Protein 4QPK (pdb70)

Secondary structure (P-SEA, 3-state):
cccccccaaaaaaaaaaaaaaaaaaaaaaaaaaaaaaaacccaaaaaaaaaaaaaaaaaaaaaaacccccccccccaaaaaaaaaaaaaaccbbbbbbcccccccaaaaaaaaaaaaaaaaacccccbbbbbbbccccbbbbbbbbbcccccccaaaaaaaacccccccccccaaaaaaaaaaaaaacbbbbbbbcccbbbbbcc/ccccccaaaaaaaaaaaaaaacaaaaaaaaaaaaaaaacccaaaaaaaaaaaaaaaaaaaaaaaccccccccccccccaaaaaaaaaaaacccccccccccccccccaaaaaaaaaaaaaaaaacccccbbbbbbbccccbbbbbbbbbcccccccaaaaaaaacccccccccccaaaaaaaaaaaaaacbbbbbbbcccbbbbbcc

Sequence (412 aa):
SLPVTLSALDLGALLCSRICHDIISPIGAINNGLELLEEGGADEDAMALIKSSARNASARLQFARIAFGAAGVQIDTGDAQNVATEYFRNEKPEEFTWEGARVLLPKNKVKLLLNMLLIGNGAIPRGGSLAVRLEGSDTDPRFVITVKGRMLRVPPKFLELHSGAAPEEPIDAHHSVQPYYTLLLAEEAGMKISIHATAEDIVFSAEELPVTLSALDLGALLCSRICHDIISSPIGAINNGLELLEEGGADEDAMALIKSSARNASARLQFARIAFGAAGSAGVQIDTGDAQNVATEYFRNEKPEFTWEGARVLLPKNKVKLLLNMLLIGNGAIPRGGSSLAVRLEGSDTDPRFVITVKGRMLRVPPKFLELHSGAAPEEPIDAHSVQPYYTLLLAEEAGMKISIHATAEDIVFSAEE

GO terms:
  GO:0004672 protein kinase activity (F, IDA)
  GO:0042803 protein homodimerization activity (F, IDA)
  GO:0018197 peptidyl-aspartic acid modification (P, IDA)
  GO:0000160 phosphorelay signal transduction system (P, IDA)

Organism: Brucella abortus (strain 2308) (NCBI:txid359391)

CATH classification: 1.10.287.130 (+1 more: 3.30.565.10)

Foldseek 3Di:
DFQDDDDPVRLVVLQVVLLCVQLVVLVVQLVVLVVVCVVDPCVVVSVVSNVLSVLSNVLSVQLCCQLPNCPPQKDWVVSVVVSLVSNCVSPAEAEEEEEDTDIAGSLVSSLLSLVVVQQSVQAVPYFHWYWYWDDDRLDIKIKIKGFYPGGDRDPLLVCRLVNHDDPDDQHSVSSSSVSSVVSCVVSVKHWDWDDDPGIIMIMID/DQDDDDPVVLVVLLVVLLVVQLPVLVVQLVVLVVVCVVDDCVVVSVVSNVVSVLQNVLSVQLCCQLVHQPCDVDQKHWVVSVVVSLVSNCVPAAEDEEEEEDTDIATSLVSSLQSLVQVQQSVQAVVYYHWYWYWDDDRVDIKIKIKGFYPGGHRDPLLVQVLVVHDDPDDQHSVSSSSVVSVVSCVVVVKRWDWDDDPGIIMIMID

Nearest PDB structures (foldseek):
  4qpk-assembly1_A  TM=9.774E-01  e=2.576E-37  Brucella abortus 2308
  4qpj-assembly1_B  TM=9.835E-01  e=8.124E-36  Brucella abortus 2308
  4fmt-assembly1_A  TM=8.872E-01  e=9.924E-18  Caulobacter vibrioides CB15
  5c93-assembly1_A  TM=5.026E-01  e=4.370E-07  Lactiplantibacillus plantarum 16
  1jm6-assembly1_A  TM=4.726E-01  e=8.768E-04  Rattus norvegicus

InterPro domains:
  IPR018762 Histidine phosphotransferase ChpT, C-terminal [PF10090] (81-202)
  IPR036890 Histidine kinase/HSP90-like ATPase superfamily [G3DSA:3.30.565.10] (77-209)

Solvent-accessible surface area: 18676 Å² total; per-residue (Å²): 140,30,41,38,121,33,62,28,26,56,0,0,7,19,0,0,10,36,2,0,116,39,1,35,62,6,1,28,23,0,52,94,0,9,90,87,38,107,114,34,89,46,72,154,104,2,28,58,65,0,114,66,5,2,114,33,0,24,4,60,4,65,6,5,82,16,0,8,0,48,64,103,119,96,12,28,2,14,70,0,67,104,21,0,40,46,30,4,153,42,52,156,7,126,36,83,38,113,38,83,176,41,96,2,59,73,20,30,0,7,0,0,0,0,3,0,25,8,0,27,40,0,4,79,166,2,34,38,1,33,2,94,20,56,54,58,86,101,91,7,74,1,8,0,17,0,109,27,89,80,46,104,19,22,79,68,2,86,48,2,66,84,42,48,63,18,172,124,114,16,74,31,143,8,0,6,12,3,0,0,13,33,0,4,87,103,19,67,15,153,5,51,44,121,60,61,109,77,30,4,35,2,29,1,110,158,46,48,117,23,64,26,23,59,0,0,6,21,0,0,13,40,5,2,93,40,1,64,85,10,4,27,20,1,46,74,0,24,86,90,33,142,125,39,89,49,75,154,105,1,31,60,61,0,104,66,9,0,107,33,0,26,3,37,0,57,4,6,86,4,0,6,1,34,14,37,35,114,33,111,80,2,25,1,13,58,0,66,101,20,0,64,48,16,7,160,44,45,146,6,66,38,85,32,115,34,84,180,40,96,3,57,67,28,33,0,7,0,0,0,0,2,0,19,6,0,28,40,0,1,56,158,6,39,42,0,34,1,93,25,51,55,55,88,98,105,9,90,1,10,0,16,0,88,28,227,70,45,55,23,24,108,35,2,88,48,4,60,84,28,43,66,31,176,124,114,22,62,23,119,21,0,6,13,9,1,0,28,38,0,6,122,99,21,70,18,152,8,51,42,115,59,62,110,143,24,3,32,1,26,0,118

Structure (mmCIF, N/CA/C/O backbone):
data_4QPK
#
_entry.id   4QPK
#
_cell.length_a   70.840
_cell.length_b   70.840
_cell.length_c   87.010
_cell.angle_alpha   90.00
_cell.angle_beta   90.00
_cell.angle_gamma   90.00
#
_symmetry.space_group_name_H-M   'P 43'
#
loop_
_entity.id
_entity.type
_entity.pdbx_description
1 polymer PHOSPHOTRANSFERASE
2 non-polymer GLYCEROL
3 non-polymer 'SODIUM ION'
4 non-polymer 'PHOSPHATE ION'
5 water water
#
loop_
_atom_site.group_PDB
_atom_site.id
_atom_site.type_symbol
_atom_site.label_atom_id
_atom_site.label_alt_id
_atom_site.label_comp_id
_atom_site.label_asym_id
_atom_site.label_entity_id
_atom_site.label_seq_id
_atom_site.pdbx_PDB_ins_code
_atom_site.Cartn_x
_atom_site.Cartn_y
_atom_site.Cartn_z
_atom_site.occupancy
_atom_site.B_iso_or_equiv
_atom_site.auth_seq_id
_atom_site.auth_comp_id
_atom_site.auth_asym_id
_atom_site.auth_atom_id
_atom_site.pdbx_PDB_model_num
ATOM 1 N N . SER A 1 36 ? 69.003 -42.562 -13.114 1.00 44.25 2 SER A N 1
ATOM 2 C CA . SER A 1 36 ? 70.072 -42.121 -12.224 1.00 40.93 2 SER A CA 1
ATOM 3 C C . SER A 1 36 ? 70.846 -40.953 -12.826 1.00 44.49 2 SER A C 1
ATOM 4 O O . SER A 1 36 ? 70.944 -40.822 -14.047 1.00 40.57 2 SER A O 1
ATOM 7 N N . LEU A 1 37 ? 71.395 -40.101 -11.968 1.00 35.61 3 LEU A N 1
ATOM 8 C CA . LEU A 1 37 ? 72.235 -39.010 -12.443 1.00 30.62 3 LEU A CA 1
ATOM 9 C C . LEU A 1 37 ? 73.461 -39.545 -13.191 1.00 24.54 3 LEU A C 1
ATOM 10 O O . LEU A 1 37 ? 74.157 -40.434 -12.703 1.00 26.41 3 LEU A O 1
ATOM 15 N N . PRO A 1 38 ? 73.722 -38.990 -14.380 1.00 25.03 4 PRO A N 1
ATOM 16 C CA . PRO A 1 38 ? 74.787 -39.459 -15.277 1.00 26.30 4 PRO A CA 1
ATOM 17 C C . PRO A 1 38 ? 76.187 -38.960 -14.893 1.00 26.48 4 PRO A C 1
ATOM 18 O O . PRO A 1 38 ? 77.163 -39.381 -15.513 1.00 24.74 4 PRO A O 1
ATOM 22 N N . VAL A 1 39 ? 76.266 -38.021 -13.947 1.00 23.70 5 VAL A N 1
ATOM 23 C CA . VAL A 1 39 ? 77.529 -37.514 -13.427 1.00 25.64 5 VAL A CA 1
ATOM 24 C C . VAL A 1 39 ? 77.437 -37.511 -11.907 1.00 22.55 5 VAL A C 1
ATOM 25 O O . VAL A 1 39 ? 76.340 -37.539 -11.363 1.00 22.58 5 VAL A O 1
ATOM 29 N N . THR A 1 40 ? 78.570 -37.533 -11.219 1.00 23.56 6 THR A N 1
ATOM 30 C CA . THR A 1 40 ? 78.510 -37.392 -9.769 1.00 24.85 6 THR A CA 1
ATOM 31 C C . THR A 1 40 ? 79.573 -36.403 -9.298 1.00 23.12 6 THR A C 1
ATOM 32 O O . THR A 1 40 ? 80.662 -36.293 -9.869 1.00 27.69 6 THR A O 1
ATOM 36 N N . LEU A 1 41 ? 79.201 -35.627 -8.293 1.00 24.81 7 LEU A N 1
ATOM 37 C CA . LEU A 1 41 ? 80.107 -34.669 -7.688 1.00 21.46 7 LEU A CA 1
ATOM 38 C C . LEU A 1 41 ? 80.540 -35.167 -6.311 1.00 19.97 7 LEU A C 1
ATOM 39 O O . LEU A 1 41 ? 79.733 -35.707 -5.560 1.00 20.20 7 LEU A O 1
ATOM 44 N N . SER A 1 42 ? 81.806 -34.964 -5.964 1.00 20.39 8 SER A N 1
ATOM 45 C CA . SER A 1 42 ? 82.269 -35.206 -4.603 1.00 21.08 8 SER A CA 1
ATOM 46 C C . SER A 1 42 ? 81.568 -34.251 -3.643 1.00 21.61 8 SER A C 1
ATOM 47 O O . SER A 1 42 ? 80.987 -33.253 -4.082 1.00 20.45 8 SER A O 1
ATOM 50 N N . ALA A 1 43 ? 81.618 -34.552 -2.346 1.00 19.61 9 ALA A N 1
ATOM 51 C CA . ALA A 1 43 ? 81.055 -33.647 -1.338 1.00 21.26 9 ALA A CA 1
ATOM 52 C C . ALA A 1 43 ? 81.715 -32.261 -1.449 1.00 18.81 9 ALA A C 1
ATOM 53 O O . ALA A 1 43 ? 81.033 -31.226 -1.420 1.00 17.36 9 ALA A O 1
ATOM 55 N N . LEU A 1 44 ? 83.039 -32.244 -1.570 1.00 18.67 10 LEU A N 1
ATOM 56 C CA . LEU A 1 44 ? 83.768 -30.985 -1.722 1.00 19.54 10 LEU A CA 1
ATOM 57 C C . LEU A 1 44 ? 83.338 -30.205 -2.964 1.00 19.43 10 LEU A C 1
ATOM 58 O O . LEU A 1 44 ? 83.144 -28.991 -2.904 1.00 19.08 10 LEU A O 1
ATOM 63 N N . ASP A 1 45 ? 83.178 -30.877 -4.099 1.00 18.78 11 ASP A N 1
ATOM 64 C CA . ASP A 1 45 ? 82.807 -30.137 -5.301 1.00 19.24 11 ASP A CA 1
ATOM 65 C C . ASP A 1 45 ? 81.350 -29.663 -5.266 1.00 18.88 11 ASP A C 1
ATOM 66 O O . ASP A 1 45 ? 81.063 -28.558 -5.731 1.00 19.47 11 ASP A O 1
ATOM 71 N N . LEU A 1 46 ? 80.441 -30.473 -4.720 1.00 15.73 12 LEU A N 1
ATOM 72 C CA . LEU A 1 46 ? 79.036 -30.061 -4.635 1.00 17.06 12 LEU A CA 1
ATOM 73 C C . LEU A 1 46 ? 78.936 -28.867 -3.698 1.00 18.08 12 LEU A C 1
ATOM 74 O O . LEU A 1 46 ? 78.254 -27.893 -4.003 1.00 18.55 12 LEU A O 1
ATOM 79 N N . GLY A 1 47 ? 79.616 -28.961 -2.557 1.00 17.77 13 GLY A N 1
ATOM 80 C CA . GLY A 1 47 ? 79.594 -27.881 -1.574 1.00 21.12 13 GLY A CA 1
ATOM 81 C C . GLY A 1 47 ? 80.107 -26.591 -2.190 1.00 19.70 13 GLY A C 1
ATOM 82 O O . GLY A 1 47 ? 79.474 -25.542 -2.075 1.00 17.12 13 GLY A O 1
ATOM 83 N N . ALA A 1 48 ? 81.231 -26.678 -2.891 1.00 18.42 14 ALA A N 1
ATOM 84 C CA . ALA A 1 48 ? 81.824 -25.509 -3.532 1.00 18.77 14 ALA A CA 1
ATOM 85 C C . ALA A 1 48 ? 80.901 -24.886 -4.583 1.00 16.36 14 ALA A C 1
ATOM 86 O O . ALA A 1 48 ? 80.737 -23.663 -4.639 1.00 16.88 14 ALA A O 1
ATOM 88 N N . LEU A 1 49 ? 80.292 -25.713 -5.434 1.00 16.80 15 LEU A N 1
ATOM 89 C CA . LEU A 1 49 ? 79.431 -25.161 -6.483 1.00 15.44 15 LEU A CA 1
ATOM 90 C C . LEU A 1 49 ? 78.135 -24.563 -5.924 1.00 14.39 15 LEU A C 1
ATOM 91 O O . LEU A 1 49 ? 77.680 -23.528 -6.415 1.00 19.18 15 LEU A O 1
ATOM 96 N N . LEU A 1 50 ? 77.559 -25.180 -4.898 1.00 15.68 16 LEU A N 1
ATOM 97 C CA . LEU A 1 50 ? 76.359 -24.610 -4.274 1.00 13.81 16 LEU A CA 1
ATOM 98 C C . LEU A 1 50 ? 76.680 -23.263 -3.634 1.00 16.74 16 LEU A C 1
ATOM 99 O O . LEU A 1 50 ? 75.916 -22.298 -3.767 1.00 16.75 16 LEU A O 1
ATOM 104 N N . CYS A 1 51 ? 77.814 -23.194 -2.940 1.00 15.95 17 CYS A N 1
ATOM 105 C CA . CYS A 1 51 ? 78.234 -21.916 -2.367 1.00 17.23 17 CYS A CA 1
ATOM 106 C C . CYS A 1 51 ? 78.472 -20.866 -3.459 1.00 17.27 17 CYS A C 1
ATOM 107 O O . CYS A 1 51 ? 78.048 -19.717 -3.316 1.00 17.66 17 CYS A O 1
ATOM 110 N N . SER A 1 52 ? 79.119 -21.247 -4.560 1.00 15.55 18 SER A N 1
ATOM 111 C CA . SER A 1 52 ? 79.306 -20.298 -5.658 1.00 15.63 18 SER A CA 1
ATOM 112 C C . SER A 1 52 ? 77.971 -19.786 -6.203 1.00 16.83 18 SER A C 1
ATOM 113 O O . SER A 1 52 ? 77.848 -18.605 -6.518 1.00 17.63 18 SER A O 1
ATOM 116 N N . ARG A 1 53 ? 76.976 -20.665 -6.302 1.00 17.25 19 ARG A N 1
ATOM 117 C CA . ARG A 1 53 ? 75.675 -20.264 -6.828 1.00 17.96 19 ARG A CA 1
ATOM 118 C C . ARG A 1 53 ? 74.975 -19.267 -5.908 1.00 16.07 19 ARG A C 1
ATOM 119 O O . ARG A 1 53 ? 74.503 -18.222 -6.361 1.00 18.00 19 ARG A O 1
ATOM 127 N N . ILE A 1 54 ? 74.913 -19.556 -4.620 1.00 16.65 20 ILE A N 1
ATOM 128 C CA . ILE A 1 54 ? 74.244 -18.581 -3.758 1.00 16.97 20 ILE A CA 1
ATOM 129 C C . ILE A 1 54 ? 75.055 -17.286 -3.667 1.00 16.80 20 ILE A C 1
ATOM 130 O O . ILE A 1 54 ? 74.459 -16.205 -3.599 1.00 17.55 20 ILE A O 1
ATOM 135 N N . CYS A 1 55 ? 76.385 -17.367 -3.658 1.00 15.96 21 CYS A N 1
ATOM 136 C CA . CYS A 1 55 ? 77.177 -16.132 -3.643 1.00 17.65 21 CYS A CA 1
ATOM 137 C C . CYS A 1 55 ? 76.863 -15.304 -4.880 1.00 18.43 21 CYS A C 1
ATOM 138 O O . CYS A 1 55 ? 76.647 -14.096 -4.780 1.00 20.53 21 CYS A O 1
ATOM 141 N N . HIS A 1 56 ? 76.814 -15.944 -6.041 1.00 17.25 22 HIS A N 1
ATOM 142 C CA . HIS A 1 56 ? 76.526 -15.223 -7.276 1.00 18.16 22 HIS A CA 1
ATOM 143 C C . HIS A 1 56 ? 75.147 -14.567 -7.233 1.00 20.88 22 HIS A C 1
ATOM 144 O O . HIS A 1 56 ? 74.983 -13.405 -7.607 1.00 20.54 22 HIS A O 1
ATOM 151 N N . ASP A 1 57 ? 74.159 -15.290 -6.721 1.00 17.58 23 ASP A N 1
ATOM 152 C CA . ASP A 1 57 ? 72.797 -14.779 -6.771 1.00 17.14 23 ASP A CA 1
ATOM 153 C C . ASP A 1 57 ? 72.544 -13.634 -5.783 1.00 20.46 23 ASP A C 1
ATOM 154 O O . ASP A 1 57 ? 71.699 -12.771 -6.041 1.00 19.41 23 ASP A O 1
ATOM 159 N N . ILE A 1 58 ? 73.355 -13.538 -4.731 1.00 19.32 24 ILE A N 1
ATOM 160 C CA . ILE A 1 58 ? 73.147 -12.461 -3.758 1.00 20.00 24 ILE A CA 1
ATOM 161 C C . ILE A 1 58 ? 74.156 -11.320 -3.988 1.00 18.49 24 ILE A C 1
ATOM 162 O O . ILE A 1 58 ? 73.827 -10.153 -3.738 1.00 20.61 24 ILE A O 1
ATOM 167 N N . ILE A 1 59 ? 75.320 -11.640 -4.568 1.00 19.09 25 ILE A N 1
ATOM 168 C CA . ILE A 1 59 ? 76.352 -10.661 -4.987 1.00 20.94 25 ILE A CA 1
ATOM 169 C C . ILE A 1 59 ? 75.775 -9.659 -5.979 1.00 23.02 25 ILE A C 1
ATOM 170 O O . ILE A 1 59 ? 76.077 -8.466 -5.930 1.00 21.08 25 ILE A O 1
ATOM 175 N N . SER A 1 60 ? 74.936 -10.157 -6.881 1.00 21.02 26 SER A N 1
ATOM 176 C CA . SER A 1 60 ? 74.415 -9.316 -7.950 1.00 19.58 26 SER A CA 1
ATOM 177 C C . SER A 1 60 ? 73.596 -8.118 -7.416 1.00 19.30 26 SER A C 1
ATOM 178 O O . SER A 1 60 ? 73.927 -6.968 -7.740 1.00 18.72 26 SER A O 1
ATOM 181 N N . PRO A 1 61 ? 72.569 -8.355 -6.572 1.00 18.52 27 PRO A N 1
ATOM 182 C CA . PRO A 1 61 ? 71.887 -7.154 -6.054 1.00 16.91 27 PRO A CA 1
ATOM 183 C C . PRO A 1 61 ? 72.744 -6.339 -5.081 1.00 16.61 27 PRO A C 1
ATOM 184 O O . PRO A 1 61 ? 72.530 -5.134 -4.995 1.00 16.59 27 PRO A O 1
ATOM 188 N N . ILE A 1 62 ? 73.674 -6.953 -4.344 1.00 15.39 28 ILE A N 1
ATOM 189 C CA . ILE A 1 62 ? 74.534 -6.154 -3.460 1.00 14.95 28 ILE A CA 1
ATOM 190 C C . ILE A 1 62 ? 75.447 -5.262 -4.313 1.00 17.51 28 ILE A C 1
ATOM 191 O O . ILE A 1 62 ? 75.669 -4.082 -4.005 1.00 17.80 28 ILE A O 1
ATOM 196 N N . GLY A 1 63 ? 75.933 -5.819 -5.419 1.00 15.86 29 GLY A N 1
ATOM 197 C CA . GLY A 1 63 ? 76.723 -5.059 -6.378 1.00 14.11 29 GLY A CA 1
ATOM 198 C C . GLY A 1 63 ? 75.917 -3.909 -6.961 1.00 16.88 29 GLY A C 1
ATOM 199 O O . GLY A 1 63 ? 76.448 -2.824 -7.185 1.00 19.06 29 GLY A O 1
ATOM 200 N N . ALA A 1 64 ? 74.630 -4.151 -7.199 1.00 14.58 30 ALA A N 1
ATOM 201 C CA . ALA A 1 64 ? 73.757 -3.117 -7.728 1.00 13.58 30 ALA A CA 1
ATOM 202 C C . ALA A 1 64 ? 73.568 -1.986 -6.725 1.00 16.52 30 ALA A C 1
ATOM 203 O O . ALA A 1 64 ? 73.532 -0.814 -7.096 1.00 16.66 30 ALA A O 1
ATOM 205 N N . ILE A 1 65 ? 73.480 -2.328 -5.439 1.00 15.63 31 ILE A N 1
ATOM 206 C CA . ILE A 1 65 ? 73.402 -1.290 -4.423 1.00 15.00 31 ILE A CA 1
ATOM 207 C C . ILE A 1 65 ? 74.652 -0.427 -4.473 1.00 15.93 31 ILE A C 1
ATOM 208 O O . ILE A 1 65 ? 74.565 0.806 -4.414 1.00 17.48 31 ILE A O 1
ATOM 213 N N . ASN A 1 66 ? 75.816 -1.059 -4.594 1.00 16.36 32 ASN A N 1
ATOM 214 C CA . ASN A 1 66 ? 77.062 -0.303 -4.670 1.00 17.31 32 ASN A CA 1
ATOM 215 C C . ASN A 1 66 ? 77.123 0.612 -5.899 1.00 19.69 32 ASN A C 1
ATOM 216 O O . ASN A 1 66 ? 77.614 1.739 -5.800 1.00 19.20 32 ASN A O 1
ATOM 221 N N . ASN A 1 67 ? 76.628 0.144 -7.046 1.00 16.33 33 ASN A N 1
ATOM 222 C CA . ASN A 1 67 ? 76.540 1.033 -8.209 1.00 16.23 33 ASN A CA 1
ATOM 223 C C . ASN A 1 67 ? 75.622 2.229 -7.953 1.00 15.43 33 ASN A C 1
ATOM 224 O O . ASN A 1 67 ? 75.965 3.365 -8.288 1.00 20.81 33 ASN A O 1
ATOM 229 N N . GLY A 1 68 ? 74.455 1.975 -7.359 1.00 16.16 34 GLY A N 1
ATOM 230 C CA . GLY A 1 68 ? 73.517 3.034 -7.029 1.00 17.24 34 GLY A CA 1
ATOM 231 C C . GLY A 1 68 ? 74.134 4.047 -6.061 1.00 24.01 34 GLY A C 1
ATOM 232 O O . GLY A 1 68 ? 73.932 5.256 -6.197 1.00 20.68 34 GLY A O 1
ATOM 233 N N . LEU A 1 69 ? 74.885 3.558 -5.079 1.00 18.77 35 LEU A N 1
ATOM 234 C CA . LEU A 1 69 ? 75.540 4.454 -4.120 1.00 18.55 35 LEU A CA 1
ATOM 235 C C . LEU A 1 69 ? 76.565 5.365 -4.794 1.00 26.08 35 LEU A C 1
ATOM 236 O O . LEU A 1 69 ? 76.688 6.539 -4.443 1.00 30.95 35 LEU A O 1
ATOM 241 N N . GLU A 1 70 ? 77.303 4.828 -5.755 1.00 21.15 36 GLU A N 1
ATOM 242 C CA . GLU A 1 70 ? 78.277 5.636 -6.474 1.00 26.28 36 GLU A CA 1
ATOM 243 C C . GLU A 1 70 ? 77.557 6.699 -7.296 1.00 30.13 36 GLU A C 1
ATOM 244 O O . GLU A 1 70 ? 77.975 7.856 -7.330 1.00 30.74 36 GLU A O 1
ATOM 250 N N . LEU A 1 71 ? 76.460 6.307 -7.937 1.00 23.85 37 LEU A N 1
ATOM 251 C CA . LEU A 1 71 ? 75.662 7.233 -8.749 1.00 20.98 37 LEU A CA 1
ATOM 252 C C . LEU A 1 71 ? 74.978 8.312 -7.903 1.00 31.51 37 LEU A C 1
ATOM 253 O O . LEU A 1 71 ? 74.845 9.463 -8.322 1.00 28.65 37 LEU A O 1
ATOM 258 N N . LEU A 1 72 ? 74.515 7.925 -6.722 1.00 27.20 38 LEU A N 1
ATOM 259 C CA . LEU A 1 72 ? 73.843 8.868 -5.837 1.00 30.17 38 LEU A CA 1
ATOM 260 C C . LEU A 1 72 ? 74.824 9.950 -5.379 1.00 36.93 38 LEU A C 1
ATOM 261 O O . LEU A 1 72 ? 74.467 11.131 -5.274 1.00 40.91 38 LEU A O 1
ATOM 266 N N . GLU A 1 73 ? 76.063 9.541 -5.123 1.00 33.43 39 GLU A N 1
ATOM 267 C CA . GLU A 1 73 ? 77.098 10.461 -4.674 1.00 35.83 39 GLU A CA 1
ATOM 268 C C . GLU A 1 73 ? 77.444 11.466 -5.763 1.00 48.10 39 GLU A C 1
ATOM 269 O O . GLU A 1 73 ? 77.898 12.576 -5.474 1.00 43.89 39 GLU A O 1
ATOM 275 N N . GLU A 1 74 ? 77.243 11.069 -7.015 1.00 40.14 40 GLU A N 1
ATOM 276 C CA . GLU A 1 74 ? 77.529 11.952 -8.136 1.00 32.71 40 GLU A CA 1
ATOM 277 C C . GLU A 1 74 ? 76.409 12.947 -8.414 1.00 44.14 40 GLU A C 1
ATOM 278 O O . GLU A 1 74 ? 76.657 14.027 -8.943 1.00 44.21 40 GLU A O 1
ATOM 284 N N . GLY A 1 75 ? 75.181 12.607 -8.033 1.00 42.34 41 GLY A N 1
ATOM 285 C CA . GLY A 1 75 ? 74.067 13.494 -8.312 1.00 39.75 41 GLY A CA 1
ATOM 286 C C . GLY A 1 75 ? 73.710 13.399 -9.788 1.00 42.75 41 GLY A C 1
ATOM 287 O O . GLY A 1 75 ? 74.393 12.735 -10.571 1.00 41.24 41 GLY A O 1
ATOM 288 N N . GLY A 1 76 ? 72.638 14.067 -10.184 1.00 48.64 42 GLY A N 1
ATOM 289 C CA . GLY A 1 76 ? 72.252 14.070 -11.583 1.00 41.13 42 GLY A CA 1
ATOM 290 C C . GLY A 1 76 ? 71.174 13.055 -11.897 1.00 33.35 42 GLY A C 1
ATOM 291 O O . GLY A 1 76 ? 70.467 13.195 -12.894 1.00 35.08 42 GLY A O 1
ATOM 292 N N . ALA A 1 77 ? 71.053 12.020 -11.067 1.00 30.05 43 ALA A N 1
ATOM 293 C CA . ALA A 1 77 ? 69.940 11.085 -11.196 1.00 27.46 43 ALA A CA 1
ATOM 294 C C . ALA A 1 77 ? 69.621 10.457 -9.847 1.00 32.06 43 ALA A C 1
ATOM 295 O O . ALA A 1 77 ? 69.597 9.235 -9.710 1.00 24.49 43 ALA A O 1
ATOM 297 N N . ASP A 1 78 ? 69.373 11.295 -8.851 1.00 30.10 44 ASP A N 1
ATOM 298 C CA . ASP A 1 78 ? 69.195 10.804 -7.489 1.00 29.86 44 ASP A CA 1
ATOM 299 C C . ASP A 1 78 ? 68.018 9.854 -7.343 1.00 26.90 44 ASP A C 1
ATOM 300 O O . ASP A 1 78 ? 68.111 8.850 -6.627 1.00 27.42 44 ASP A O 1
ATOM 305 N N . GLU A 1 79 ? 66.917 10.165 -8.019 1.00 22.14 45 GLU A N 1
ATOM 306 C CA . GLU A 1 79 ? 65.721 9.343 -7.932 1.00 28.49 45 GLU A CA 1
ATOM 307 C C . GLU A 1 79 ? 65.969 7.943 -8.501 1.00 27.14 45 GLU A C 1
ATOM 308 O O . GLU A 1 79 ? 65.533 6.943 -7.925 1.00 21.63 45 GLU A O 1
ATOM 314 N N . ASP A 1 80 ? 66.656 7.888 -9.642 1.00 23.40 46 ASP A N 1
ATOM 315 C CA . ASP A 1 80 ? 66.995 6.614 -10.284 1.00 19.53 46 ASP A CA 1
ATOM 316 C C . ASP A 1 80 ? 67.933 5.789 -9.419 1.00 16.46 46 ASP A C 1
ATOM 317 O O . ASP A 1 80 ? 67.747 4.573 -9.272 1.00 17.69 46 ASP A O 1
ATOM 322 N N . ALA A 1 81 ? 68.940 6.449 -8.849 1.00 18.11 47 ALA A N 1
ATOM 323 C CA . ALA A 1 81 ? 69.921 5.779 -8.009 1.00 19.68 47 ALA A CA 1
ATOM 324 C C . ALA A 1 81 ? 69.247 5.204 -6.760 1.00 20.26 47 ALA A C 1
ATOM 325 O O . ALA A 1 81 ? 69.496 4.055 -6.382 1.00 18.80 47 ALA A O 1
ATOM 327 N N . MET A 1 82 ? 68.379 5.991 -6.127 1.00 20.67 48 MET A N 1
ATOM 328 C CA . MET A 1 82 ? 67.655 5.496 -4.945 1.00 21.42 48 MET A CA 1
ATOM 329 C C . MET A 1 82 ? 66.693 4.360 -5.270 1.00 17.16 48 MET A C 1
ATOM 330 O O . MET A 1 82 ? 66.565 3.417 -4.495 1.00 19.15 48 MET A O 1
ATOM 335 N N . ALA A 1 83 ? 66.009 4.434 -6.408 1.00 20.52 49 ALA A N 1
ATOM 336 C CA . ALA A 1 83 ? 65.106 3.346 -6.793 1.00 19.99 49 ALA A CA 1
ATOM 337 C C . ALA A 1 83 ? 65.893 2.044 -7.016 1.00 15.51 49 ALA A C 1
ATOM 338 O O . ALA A 1 83 ? 65.432 0.953 -6.678 1.00 17.61 49 ALA A O 1
ATOM 340 N N . LEU A 1 84 ? 67.075 2.165 -7.617 1.00 17.11 50 LEU A N 1
ATOM 341 C CA . LEU A 1 84 ? 67.950 1.018 -7.807 1.00 17.35 50 LEU A CA 1
ATOM 342 C C . LEU A 1 84 ? 68.345 0.420 -6.462 1.00 18.10 50 LEU A C 1
ATOM 343 O O . LEU A 1 84 ? 68.294 -0.790 -6.275 1.00 16.15 50 LEU A O 1
ATOM 348 N N . ILE A 1 85 ? 68.713 1.275 -5.517 1.00 16.27 51 ILE A N 1
ATOM 349 C CA . ILE A 1 85 ? 69.137 0.788 -4.204 1.00 15.18 51 ILE A CA 1
ATOM 350 C C . ILE A 1 85 ? 67.994 0.048 -3.506 1.00 19.53 51 ILE A C 1
ATOM 351 O O . ILE A 1 85 ? 68.186 -1.047 -2.961 1.00 17.57 51 ILE A O 1
ATOM 356 N N . LYS A 1 86 ? 66.797 0.629 -3.569 1.00 16.53 52 LYS A N 1
ATOM 357 C CA . LYS A 1 86 ? 65.637 0.030 -2.907 1.00 15.62 52 LYS A CA 1
ATOM 358 C C . LYS A 1 86 ? 65.241 -1.304 -3.530 1.00 19.35 52 LYS A C 1
ATOM 359 O O . LYS A 1 86 ? 65.005 -2.290 -2.821 1.00 18.17 52 LYS A O 1
ATOM 365 N N . SER A 1 87 ? 65.183 -1.349 -4.860 1.00 15.77 53 SER A N 1
ATOM 366 C CA . SER A 1 87 ? 64.750 -2.575 -5.499 1.00 16.04 53 SER A CA 1
ATOM 367 C C . SER A 1 87 ? 65.791 -3.673 -5.301 1.00 15.91 53 SER A C 1
ATOM 368 O O . SER A 1 87 ? 65.451 -4.845 -5.141 1.00 17.16 53 SER A O 1
ATOM 371 N N . SER A 1 88 ? 67.061 -3.282 -5.274 1.00 16.85 54 SER A N 1
ATOM 372 C CA . SER A 1 88 ? 68.130 -4.245 -5.104 1.00 15.30 54 SER A CA 1
ATOM 373 C C . SER A 1 88 ? 68.169 -4.765 -3.664 1.00 16.53 54 SER A C 1
ATOM 374 O O . SER A 1 88 ? 68.450 -5.939 -3.453 1.00 16.73 54 SER A O 1
ATOM 377 N N . ALA A 1 89 ? 67.883 -3.901 -2.690 1.00 15.38 55 ALA A N 1
ATOM 378 C CA . ALA A 1 89 ? 67.836 -4.375 -1.304 1.00 17.42 55 ALA A CA 1
ATOM 379 C C . ALA A 1 89 ? 66.735 -5.422 -1.129 1.00 18.53 55 ALA A C 1
ATOM 380 O O . ALA A 1 89 ? 66.925 -6.434 -0.448 1.00 17.43 55 ALA A O 1
ATOM 382 N N . ARG A 1 90 ? 65.592 -5.197 -1.764 1.00 18.13 56 ARG A N 1
ATOM 383 C CA . ARG A 1 90 ? 64.517 -6.169 -1.678 1.00 20.26 56 ARG A CA 1
ATOM 384 C C . ARG A 1 90 ? 64.908 -7.476 -2.361 1.00 17.15 56 ARG A C 1
ATOM 385 O O . ARG A 1 90 ? 64.609 -8.550 -1.836 1.00 18.94 56 ARG A O 1
ATOM 393 N N . ASN A 1 91 ? 65.575 -7.391 -3.517 1.00 16.88 57 ASN A N 1
ATOM 394 C CA . ASN A 1 91 ? 66.063 -8.591 -4.209 1.00 16.35 57 ASN A CA 1
ATOM 395 C C . ASN A 1 91 ? 67.018 -9.385 -3.332 1.00 17.61 57 ASN A C 1
ATOM 396 O O . ASN A 1 91 ? 66.916 -10.603 -3.247 1.00 17.24 57 ASN A O 1
ATOM 401 N N . ALA A 1 92 ? 67.983 -8.687 -2.728 1.00 16.18 58 ALA A N 1
ATOM 402 C CA . ALA A 1 92 ? 68.974 -9.343 -1.879 1.00 16.73 58 ALA A CA 1
ATOM 403 C C . ALA A 1 92 ? 68.318 -10.063 -0.713 1.00 14.54 58 ALA A C 1
ATOM 404 O O . ALA A 1 92 ? 68.649 -11.213 -0.422 1.00 16.50 58 ALA A O 1
ATOM 406 N N . SER A 1 93 ? 67.393 -9.390 -0.048 1.00 15.61 59 SER A N 1
ATOM 407 C CA . SER A 1 93 ? 66.716 -9.995 1.107 1.00 15.64 59 SER A CA 1
ATOM 408 C C . SER A 1 93 ? 65.894 -11.219 0.700 1.00 17.23 59 SER A C 1
ATOM 409 O O . SER A 1 93 ? 65.934 -12.260 1.357 1.00 16.73 59 SER A O 1
ATOM 412 N N . ALA A 1 94 ? 65.152 -11.083 -0.397 1.00 17.77 60 ALA A N 1
ATOM 413 C CA . ALA A 1 94 ? 64.299 -12.163 -0.884 1.00 18.82 60 ALA A CA 1
ATOM 414 C C . ALA A 1 94 ? 65.121 -13.396 -1.271 1.00 16.75 60 ALA A C 1
ATOM 415 O O . ALA A 1 94 ? 64.748 -14.529 -0.963 1.00 16.52 60 ALA A O 1
ATOM 417 N N . ARG A 1 95 ? 66.252 -13.170 -1.926 1.00 16.65 61 ARG A N 1
ATOM 418 C CA . ARG A 1 95 ? 67.108 -14.258 -2.365 1.00 15.11 61 ARG A CA 1
ATOM 419 C C . ARG A 1 95 ? 67.783 -14.930 -1.172 1.00 18.23 61 ARG A C 1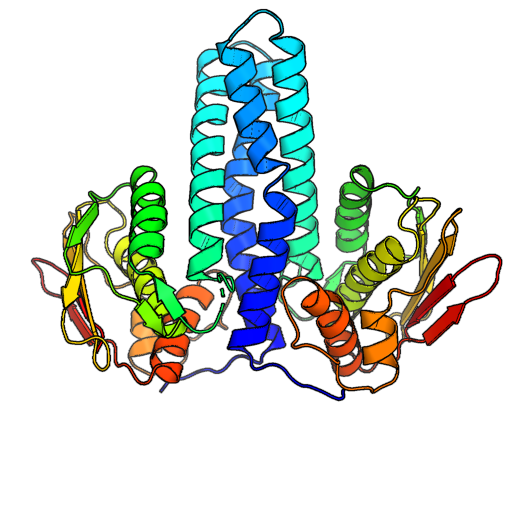
ATOM 420 O O . ARG A 1 95 ? 67.933 -16.149 -1.147 1.00 16.99 61 ARG A O 1
ATOM 428 N N . LEU A 1 96 ? 68.169 -14.130 -0.181 1.00 16.21 62 LEU A N 1
ATOM 429 C CA . LEU A 1 96 ? 68.774 -14.660 1.034 1.00 15.76 62 LEU A CA 1
ATOM 430 C C . LEU A 1 96 ? 67.800 -15.584 1.774 1.00 17.14 62 LEU A C 1
ATOM 431 O O . LEU A 1 96 ? 68.146 -16.712 2.129 1.00 16.12 62 LEU A O 1
ATOM 436 N N . GLN A 1 97 ? 66.568 -15.126 1.957 1.00 17.81 63 GLN A N 1
ATOM 437 C CA . GLN A 1 97 ? 65.604 -15.918 2.709 1.00 17.74 63 GLN A CA 1
ATOM 438 C C . GLN A 1 97 ? 65.233 -17.180 1.949 1.00 15.20 63 GLN A C 1
ATOM 439 O O . GLN A 1 97 ? 65.044 -18.239 2.545 1.00 17.02 63 GLN A O 1
ATOM 445 N N . PHE A 1 98 ? 65.141 -17.085 0.627 1.00 15.21 64 PHE A N 1
ATOM 446 C CA . PHE A 1 98 ? 64.847 -18.269 -0.174 1.00 13.24 64 PHE A CA 1
ATOM 447 C C . PHE A 1 98 ? 66.016 -19.264 -0.094 1.00 16.60 64 PHE A C 1
ATOM 448 O O . PHE A 1 98 ? 65.810 -20.474 0.077 1.00 17.26 64 PHE A O 1
ATOM 456 N N . ALA A 1 99 ? 67.247 -18.758 -0.199 1.00 15.80 65 ALA A N 1
ATOM 457 C CA . ALA A 1 99 ? 68.429 -19.633 -0.154 1.00 16.82 65 ALA A CA 1
ATOM 458 C C . ALA A 1 99 ? 68.560 -20.360 1.181 1.00 18.44 65 ALA A C 1
ATOM 459 O O . ALA A 1 99 ? 69.033 -21.492 1.226 1.00 17.30 65 ALA A O 1
ATOM 461 N N . ARG A 1 100 ? 68.174 -19.698 2.269 1.00 15.95 66 ARG A N 1
ATOM 462 C CA . ARG A 1 100 ? 68.294 -20.296 3.596 1.00 16.65 66 ARG A CA 1
ATOM 463 C C . ARG A 1 100 ? 67.573 -21.637 3.688 1.00 20.42 66 ARG A C 1
ATOM 464 O O . ARG A 1 100 ? 68.041 -22.553 4.375 1.00 20.26 66 ARG A O 1
ATOM 472 N N . ILE A 1 101 ? 66.436 -21.741 3.002 1.00 15.40 67 ILE A N 1
ATOM 473 C CA . ILE A 1 101 ? 65.628 -22.962 3.039 1.00 16.29 67 ILE A CA 1
ATOM 474 C C . ILE A 1 101 ? 65.904 -23.857 1.830 1.00 19.82 67 ILE A C 1
ATOM 475 O O . ILE A 1 101 ? 65.965 -25.074 1.965 1.00 19.51 67 ILE A O 1
ATOM 480 N N . ALA A 1 102 ? 66.062 -23.267 0.650 1.00 15.68 68 ALA A N 1
ATOM 481 C CA . ALA A 1 102 ? 66.226 -24.068 -0.566 1.00 18.34 68 ALA A CA 1
ATOM 482 C C . ALA A 1 102 ? 67.601 -24.725 -0.652 1.00 18.78 68 ALA A C 1
ATOM 483 O O . ALA A 1 102 ? 67.728 -25.831 -1.193 1.00 17.39 68 ALA A O 1
ATOM 485 N N . PHE A 1 103 ? 68.623 -24.027 -0.158 1.00 17.13 69 PHE A N 1
ATOM 486 C CA . PHE A 1 103 ? 69.990 -24.552 -0.196 1.00 17.72 69 PHE A CA 1
ATOM 487 C C . PHE A 1 103 ? 70.579 -24.836 1.178 1.00 22.11 69 PHE A C 1
ATOM 488 O O . PHE A 1 103 ? 71.265 -25.847 1.358 1.00 20.58 69 PHE A O 1
ATOM 496 N N . GLY A 1 104 ? 70.298 -23.965 2.147 1.00 18.54 70 GLY A N 1
ATOM 497 C CA . GLY A 1 104 ? 70.847 -24.140 3.476 1.00 15.32 70 GLY A CA 1
ATOM 498 C C . GLY A 1 104 ? 70.096 -25.194 4.268 1.00 21.84 70 GLY A C 1
ATOM 499 O O . GLY A 1 104 ? 69.181 -25.851 3.754 1.00 22.29 70 GLY A O 1
ATOM 500 N N . ALA A 1 105 ? 70.485 -25.348 5.526 1.00 20.90 71 ALA A N 1
ATOM 501 C CA . ALA A 1 105 ? 69.845 -26.298 6.429 1.00 30.31 71 ALA A CA 1
ATOM 502 C C . ALA A 1 105 ? 68.987 -25.535 7.426 1.00 40.15 71 ALA A C 1
ATOM 503 O O . ALA A 1 105 ? 69.416 -25.261 8.554 1.00 38.05 71 ALA A O 1
ATOM 505 N N . ALA A 1 106 ? 67.788 -25.169 6.990 1.00 43.69 72 ALA A N 1
ATOM 506 C CA . ALA A 1 106 ? 66.891 -24.336 7.781 1.00 41.79 72 ALA A CA 1
ATOM 507 C C . ALA A 1 106 ? 65.454 -24.661 7.415 1.00 41.84 72 ALA A C 1
ATOM 508 O O . ALA A 1 106 ? 64.992 -24.293 6.340 1.00 43.67 72 ALA A O 1
ATOM 510 N N . GLY A 1 110 ? 65.187 -28.773 12.084 1.00 53.36 76 GLY A N 1
ATOM 511 C CA . GLY A 1 110 ? 66.041 -29.931 11.879 1.00 47.34 76 GLY A CA 1
ATOM 512 C C . GLY A 1 110 ? 65.555 -30.880 10.794 1.00 40.08 76 GLY A C 1
ATOM 513 O O . GLY A 1 110 ? 65.714 -30.610 9.603 1.00 40.37 76 GLY A O 1
ATOM 514 N N . VAL A 1 111 ? 64.970 -31.996 11.224 1.00 27.68 77 VAL A N 1
ATOM 515 C CA . VAL A 1 111 ? 64.551 -33.103 10.365 1.00 26.11 77 VAL A CA 1
ATOM 516 C C . VAL A 1 111 ? 63.446 -32.730 9.362 1.00 22.89 77 VAL A C 1
ATOM 517 O O . VAL A 1 111 ? 63.450 -33.199 8.223 1.00 22.13 77 VAL A O 1
ATOM 521 N N . GLN A 1 112 ? 62.477 -31.930 9.812 1.00 21.51 78 GLN A N 1
ATOM 522 C CA . GLN A 1 112 ? 61.343 -31.552 8.978 1.00 18.44 78 GLN A CA 1
ATOM 523 C C . GLN A 1 112 ? 61.376 -30.076 8.577 1.00 20.48 78 GLN A C 1
ATOM 524 O O . GLN A 1 112 ? 62.013 -29.247 9.235 1.00 20.99 78 GLN A O 1
ATOM 530 N N . ILE A 1 113 ? 60.677 -29.757 7.494 1.00 16.38 79 ILE A N 1
ATOM 531 C CA . ILE A 1 113 ? 60.408 -28.363 7.140 1.00 17.43 79 ILE A CA 1
ATOM 532 C C . ILE A 1 113 ? 58.897 -28.181 6.970 1.00 17.79 79 ILE A C 1
ATOM 533 O O . ILE A 1 113 ? 58.211 -29.041 6.406 1.00 17.36 79 ILE A O 1
ATOM 538 N N . ASP A 1 114 ? 58.389 -27.073 7.504 1.00 17.50 80 ASP A N 1
ATOM 539 C CA . ASP A 1 114 ? 56.989 -26.659 7.378 1.00 17.50 80 ASP A CA 1
ATOM 540 C C . ASP A 1 114 ? 56.771 -26.060 5.990 1.00 16.39 80 ASP A C 1
ATOM 541 O O . ASP A 1 114 ? 57.453 -25.108 5.629 1.00 16.43 80 ASP A O 1
ATOM 546 N N . THR A 1 115 ? 55.840 -26.598 5.197 1.00 16.86 81 THR A N 1
ATOM 547 C CA . THR A 1 115 ? 55.649 -26.042 3.848 1.00 15.47 81 THR A CA 1
ATOM 548 C C . THR A 1 115 ? 55.113 -24.611 3.900 1.00 15.41 81 THR A C 1
ATOM 549 O O . THR A 1 115 ? 55.175 -23.887 2.907 1.00 16.25 81 THR A O 1
ATOM 553 N N . GLY A 1 116 ? 54.596 -24.190 5.052 1.00 16.86 82 GLY A N 1
ATOM 554 C CA . GLY A 1 116 ? 54.194 -22.802 5.222 1.00 17.40 82 GLY A CA 1
ATOM 555 C C . GLY A 1 116 ? 55.390 -21.863 5.131 1.00 16.15 82 GLY A C 1
ATOM 556 O O . GLY A 1 116 ? 55.300 -20.780 4.552 1.00 17.89 82 GLY A O 1
ATOM 557 N N . ASP A 1 117 ? 56.514 -22.279 5.701 1.00 16.11 83 ASP A N 1
ATOM 558 C CA . ASP A 1 117 ? 57.744 -21.492 5.605 1.00 16.46 83 ASP A CA 1
ATOM 559 C C . ASP A 1 117 ? 58.222 -21.466 4.154 1.00 18.77 83 ASP A C 1
ATOM 560 O O . ASP A 1 117 ? 58.635 -20.416 3.651 1.00 17.79 83 ASP A O 1
ATOM 565 N N . ALA A 1 118 ? 58.141 -22.605 3.470 1.00 15.70 84 ALA A N 1
ATOM 566 C CA . ALA A 1 118 ? 58.494 -22.651 2.049 1.00 17.75 84 ALA A CA 1
ATOM 567 C C . ALA A 1 118 ? 57.596 -21.721 1.250 1.00 15.43 84 ALA A C 1
ATOM 568 O O . ALA A 1 118 ? 58.068 -20.999 0.377 1.00 15.54 84 ALA A O 1
ATOM 570 N N . GLN A 1 119 ? 56.295 -21.748 1.530 1.00 14.74 85 GLN A N 1
ATOM 571 C CA . GLN A 1 119 ? 55.383 -20.870 0.799 1.00 16.20 85 GLN A CA 1
ATOM 572 C C . GLN A 1 119 ? 55.760 -19.400 1.012 1.00 16.07 85 GLN A C 1
ATOM 573 O O . GLN A 1 119 ? 55.751 -18.603 0.078 1.00 17.86 85 GLN A O 1
ATOM 579 N N . ASN A 1 120 ? 56.089 -19.039 2.247 1.00 16.80 86 ASN A N 1
ATOM 580 C CA . ASN A 1 120 ? 56.424 -17.648 2.536 1.00 16.74 86 ASN A CA 1
ATOM 581 C C . ASN A 1 120 ? 57.647 -17.184 1.753 1.00 14.84 86 ASN A C 1
ATOM 582 O O . ASN A 1 120 ? 57.599 -16.128 1.115 1.00 17.32 86 ASN A O 1
ATOM 587 N N . VAL A 1 121 ? 58.736 -17.955 1.790 1.00 16.33 87 VAL A N 1
ATOM 588 C CA . VAL A 1 121 ? 59.950 -17.478 1.125 1.00 14.81 87 VAL A CA 1
ATOM 589 C C . VAL A 1 121 ? 59.790 -17.565 -0.389 1.00 14.84 87 VAL A C 1
ATOM 590 O O . VAL A 1 121 ? 60.319 -16.723 -1.107 1.00 16.06 87 VAL A O 1
ATOM 594 N N . ALA A 1 122 ? 59.019 -18.540 -0.874 1.00 15.94 88 ALA A N 1
ATOM 595 C CA . ALA A 1 122 ? 58.804 -18.651 -2.322 1.00 14.25 88 ALA A CA 1
ATOM 596 C C . ALA A 1 122 ? 57.979 -17.477 -2.827 1.00 14.80 88 ALA A C 1
ATOM 597 O O . ALA A 1 122 ? 58.288 -16.887 -3.865 1.00 16.31 88 ALA A O 1
ATOM 599 N N . THR A 1 123 ? 56.933 -17.126 -2.083 1.00 15.68 89 THR A N 1
ATOM 600 C CA . THR A 1 123 ? 56.071 -16.022 -2.494 1.00 14.22 89 THR A CA 1
ATOM 601 C C . THR A 1 123 ? 56.853 -14.692 -2.571 1.00 15.16 89 THR A C 1
ATOM 602 O O . THR A 1 123 ? 56.716 -13.925 -3.538 1.00 16.75 89 THR A O 1
ATOM 606 N N . GLU A 1 124 ? 57.696 -14.425 -1.579 1.00 15.68 90 GLU A N 1
ATOM 607 C CA . GLU A 1 124 ? 58.483 -13.190 -1.614 1.00 16.98 90 GLU A CA 1
ATOM 608 C C . GLU A 1 124 ? 59.529 -13.223 -2.731 1.00 15.94 90 GLU A C 1
ATOM 609 O O . GLU A 1 124 ? 59.776 -12.212 -3.385 1.00 16.02 90 GLU A O 1
ATOM 615 N N . TYR A 1 125 ? 60.140 -14.380 -2.945 1.00 15.37 91 TYR A N 1
ATOM 616 C CA . TYR A 1 125 ? 61.087 -14.521 -4.042 1.00 16.92 91 TYR A CA 1
ATOM 617 C C . TYR A 1 125 ? 60.398 -14.181 -5.370 1.00 19.04 91 TYR A C 1
ATOM 618 O O . TYR A 1 125 ? 60.900 -13.378 -6.158 1.00 16.26 91 TYR A O 1
ATOM 627 N N . PHE A 1 126 ? 59.226 -14.759 -5.602 1.00 17.76 92 PHE A N 1
ATOM 628 C CA . PHE A 1 126 ? 58.594 -14.555 -6.894 1.00 18.62 92 PHE A CA 1
ATOM 629 C C . PHE A 1 126 ? 57.934 -13.200 -7.040 1.00 16.24 92 PHE A C 1
ATOM 630 O O . PHE A 1 126 ? 57.680 -12.771 -8.163 1.00 19.15 92 PHE A O 1
ATOM 638 N N . ARG A 1 127 ? 57.723 -12.485 -5.936 1.00 17.34 93 ARG A N 1
ATOM 639 C CA . ARG A 1 127 ? 57.291 -11.090 -6.041 1.00 18.56 93 ARG A CA 1
ATOM 640 C C . ARG A 1 127 ? 58.325 -10.263 -6.780 1.00 22.34 93 ARG A C 1
ATOM 641 O O . ARG A 1 127 ? 57.985 -9.275 -7.425 1.00 23.62 93 ARG A O 1
ATOM 649 N N . ASN A 1 128 ? 59.586 -10.674 -6.681 1.00 19.63 94 ASN A N 1
ATOM 650 C CA . ASN A 1 128 ? 60.676 -9.978 -7.347 1.00 22.95 94 ASN A CA 1
ATOM 651 C C . ASN A 1 128 ? 61.106 -10.632 -8.637 1.00 23.11 94 ASN A C 1
ATOM 652 O O . ASN A 1 128 ? 62.155 -10.308 -9.187 1.00 26.42 94 ASN A O 1
ATOM 657 N N . GLU A 1 129 ? 60.246 -11.498 -9.160 1.00 18.59 95 GLU A N 1
ATOM 658 C CA . GLU A 1 129 ? 60.494 -12.169 -10.433 1.00 21.16 95 GLU A CA 1
ATOM 659 C C . GLU A 1 129 ? 59.329 -11.909 -11.381 1.00 19.58 95 GLU A C 1
ATOM 660 O O . GLU A 1 129 ? 58.278 -11.408 -10.977 1.00 21.40 95 GLU A O 1
ATOM 666 N N . LYS A 1 130 ? 59.542 -12.226 -12.650 1.00 21.79 96 LYS A N 1
ATOM 667 C CA . LYS A 1 130 ? 58.561 -11.925 -13.691 1.00 21.40 96 LYS A CA 1
ATOM 668 C C . LYS A 1 130 ? 57.226 -12.695 -13.610 1.00 21.49 96 LYS A C 1
ATOM 669 O O . LYS A 1 130 ? 56.155 -12.087 -13.717 1.00 23.76 96 LYS A O 1
ATOM 675 N N . PRO A 1 131 ? 57.262 -14.028 -13.434 1.00 22.68 97 PRO A N 1
ATOM 676 C CA . PRO A 1 131 ? 55.973 -14.728 -13.544 1.00 20.83 97 PRO A CA 1
ATOM 677 C C . PRO A 1 131 ? 54.982 -14.485 -12.401 1.00 25.00 97 PRO A C 1
ATOM 678 O O . PRO A 1 131 ? 55.372 -14.144 -11.283 1.00 24.92 97 PRO A O 1
ATOM 682 N N . GLU A 1 132 ? 53.699 -14.644 -12.709 1.00 22.26 98 GLU A N 1
ATOM 683 C CA A GLU A 1 132 ? 52.656 -14.645 -11.694 0.66 24.27 98 GLU A CA 1
ATOM 684 C CA B GLU A 1 132 ? 52.650 -14.649 -11.696 0.34 24.39 98 GLU A CA 1
ATOM 685 C C . GLU A 1 132 ? 52.704 -15.964 -10.932 1.00 25.07 98 GLU A C 1
ATOM 686 O O . GLU A 1 132 ? 52.742 -17.032 -11.534 1.00 29.07 98 GLU A O 1
ATOM 697 N N . PHE A 1 133 ? 52.706 -15.878 -9.608 1.00 21.25 99 PHE A N 1
ATOM 698 C CA . PHE A 1 133 ? 52.961 -17.038 -8.764 1.00 21.30 99 PHE A CA 1
ATOM 699 C C . PHE A 1 133 ? 51.774 -17.393 -7.903 1.00 18.79 99 PHE A C 1
ATOM 700 O O . PHE A 1 133 ? 51.219 -16.523 -7.234 1.00 21.45 99 PHE A O 1
ATOM 708 N N . THR A 1 134 ? 51.367 -18.661 -7.911 1.00 17.81 100 THR A N 1
ATOM 709 C CA . THR A 1 134 ? 50.282 -19.100 -7.039 1.00 17.78 100 THR A CA 1
ATOM 710 C C . THR A 1 134 ? 50.649 -20.409 -6.340 1.00 19.17 100 THR A C 1
ATOM 711 O O . THR A 1 134 ? 51.470 -21.194 -6.840 1.00 20.05 100 THR A O 1
ATOM 715 N N . TRP A 1 135 ? 50.047 -20.618 -5.171 1.00 22.00 101 TRP A N 1
ATOM 716 C CA . TRP A 1 135 ? 50.341 -21.766 -4.318 1.00 21.01 101 TRP A CA 1
ATOM 717 C C . TRP A 1 135 ? 49.046 -22.323 -3.731 1.00 25.58 101 TRP A C 1
ATOM 718 O O . TRP A 1 135 ? 48.231 -21.575 -3.189 1.00 25.64 101 TRP A O 1
ATOM 729 N N . GLU A 1 136 ? 48.868 -23.631 -3.862 1.00 20.26 102 GLU A N 1
ATOM 730 C CA . GLU A 1 136 ? 47.672 -24.339 -3.426 1.00 25.55 102 GLU A CA 1
ATOM 731 C C . GLU A 1 136 ? 48.057 -25.624 -2.705 1.00 27.36 102 GLU A C 1
ATOM 732 O O . GLU A 1 136 ? 48.972 -26.321 -3.135 1.00 21.88 102 GLU A O 1
ATOM 738 N N . GLY A 1 137 ? 47.373 -25.956 -1.619 1.00 23.05 103 GLY A N 1
ATOM 739 C CA . GLY A 1 137 ? 47.656 -27.221 -0.961 1.00 25.45 103 GLY A CA 1
ATOM 740 C C . GLY A 1 137 ? 47.791 -27.104 0.542 1.00 27.43 103 GLY A C 1
ATOM 741 O O . GLY A 1 137 ? 48.201 -26.065 1.052 1.00 30.23 103 GLY A O 1
ATOM 742 N N . ALA A 1 138 ? 47.437 -28.173 1.248 1.00 23.76 104 ALA A N 1
ATOM 743 C CA . ALA A 1 138 ? 47.471 -28.168 2.705 1.00 31.34 104 ALA A CA 1
ATOM 744 C C . ALA A 1 138 ? 48.880 -27.947 3.248 1.00 26.58 104 ALA A C 1
ATOM 745 O O . ALA A 1 138 ? 49.840 -28.562 2.791 1.00 28.63 104 ALA A O 1
ATOM 747 N N . ARG A 1 139 ? 48.972 -27.074 4.238 1.00 21.53 105 ARG A N 1
ATOM 748 C CA . ARG A 1 139 ? 50.200 -26.857 4.988 1.00 21.51 105 ARG A CA 1
ATOM 749 C C . ARG A 1 139 ? 50.580 -28.148 5.713 1.00 23.50 105 ARG A C 1
ATOM 750 O O . ARG A 1 139 ? 49.736 -28.776 6.357 1.00 23.37 105 ARG A O 1
ATOM 758 N N . VAL A 1 140 ? 51.835 -28.559 5.595 1.00 17.00 106 VAL A N 1
ATOM 759 C CA . VAL A 1 140 ? 52.238 -29.860 6.126 1.00 17.00 106 VAL A CA 1
ATOM 760 C C . VAL A 1 140 ? 53.706 -29.855 6.546 1.00 18.84 106 VAL A C 1
ATOM 761 O O . VAL A 1 140 ? 54.518 -29.136 5.965 1.00 19.11 106 VAL A O 1
ATOM 765 N N . LEU A 1 141 ? 54.034 -30.622 7.580 1.00 17.96 107 LEU A N 1
ATOM 766 C CA . LEU A 1 141 ? 55.434 -30.894 7.918 1.00 16.44 107 LEU A CA 1
ATOM 767 C C . LEU A 1 141 ? 55.939 -32.074 7.105 1.00 19.46 107 LEU A C 1
ATOM 768 O O . LEU A 1 141 ? 55.333 -33.146 7.137 1.00 20.13 107 LEU A O 1
ATOM 773 N N . LEU A 1 142 ? 57.041 -31.882 6.379 1.00 16.64 108 LEU A N 1
ATOM 774 C CA . LEU A 1 142 ? 57.619 -32.934 5.535 1.00 17.49 108 LEU A CA 1
ATOM 775 C C . LEU A 1 142 ? 59.117 -33.083 5.797 1.00 19.31 108 LEU A C 1
ATOM 776 O O . LEU A 1 142 ? 59.748 -32.159 6.324 1.00 18.53 108 LEU A O 1
ATOM 781 N N . PRO A 1 143 ? 59.703 -34.240 5.427 1.00 19.97 109 PRO A N 1
ATOM 782 C CA . PRO A 1 143 ? 61.159 -34.375 5.571 1.00 19.09 109 PRO A CA 1
ATOM 783 C C . PRO A 1 143 ? 61.865 -33.251 4.839 1.00 18.65 109 PRO A C 1
ATOM 784 O O . PRO A 1 143 ? 61.428 -32.888 3.744 1.00 18.51 109 PRO A O 1
ATOM 788 N N . LYS A 1 144 ? 62.922 -32.707 5.434 1.00 19.55 110 LYS A N 1
ATOM 789 C CA . LYS A 1 144 ? 63.542 -31.495 4.896 1.00 18.51 110 LYS A CA 1
ATOM 790 C C . LYS A 1 144 ? 63.894 -31.597 3.407 1.00 18.33 110 LYS A C 1
ATOM 791 O O . LYS A 1 144 ? 63.659 -30.660 2.648 1.00 18.25 110 LYS A O 1
ATOM 797 N N . ASN A 1 145 ? 64.431 -32.728 2.958 1.00 18.39 111 ASN A N 1
ATOM 798 C CA . ASN A 1 145 ? 64.866 -32.787 1.569 1.00 19.11 111 ASN A CA 1
ATOM 799 C C . ASN A 1 145 ? 63.701 -32.787 0.567 1.00 16.84 111 ASN A C 1
ATOM 800 O O . ASN A 1 145 ? 63.867 -32.369 -0.583 1.00 17.86 111 ASN A O 1
ATOM 805 N N . LYS A 1 146 ? 62.520 -33.225 0.997 1.00 18.11 112 LYS A N 1
ATOM 806 C CA . LYS A 1 146 ? 61.363 -33.146 0.116 1.00 17.51 112 LYS A CA 1
ATOM 807 C C . LYS A 1 146 ? 60.941 -31.687 -0.069 1.00 16.67 112 LYS A C 1
ATOM 808 O O . LYS A 1 146 ? 60.556 -31.278 -1.164 1.00 16.69 112 LYS A O 1
ATOM 814 N N . VAL A 1 147 ? 61.015 -30.891 0.995 1.00 16.01 113 VAL A N 1
ATOM 815 C CA . VAL A 1 147 ? 60.663 -29.476 0.857 1.00 18.31 113 VAL A CA 1
ATOM 816 C C . VAL A 1 147 ? 61.756 -28.724 0.078 1.00 16.97 113 VAL A C 1
ATOM 817 O O . VAL A 1 147 ? 61.448 -27.839 -0.725 1.00 16.70 113 VAL A O 1
ATOM 821 N N . LYS A 1 148 ? 63.02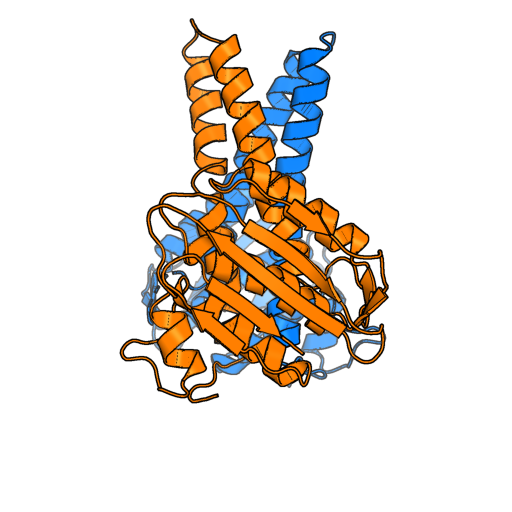3 -29.092 0.281 1.00 15.89 114 LYS A N 1
ATOM 822 C CA . LYS A 1 148 ? 64.089 -28.491 -0.517 1.00 15.42 114 LYS A CA 1
ATOM 823 C C . LYS A 1 148 ? 63.900 -28.857 -1.990 1.00 14.35 114 LYS A C 1
ATOM 824 O O . LYS A 1 148 ? 64.097 -28.018 -2.870 1.00 16.25 114 LYS A O 1
ATOM 830 N N . LEU A 1 149 ? 63.487 -30.098 -2.261 1.00 15.57 115 LEU A N 1
ATOM 831 C CA . LEU A 1 149 ? 63.186 -30.499 -3.640 1.00 14.54 115 LEU A CA 1
ATOM 832 C C . LEU A 1 149 ? 62.101 -29.592 -4.241 1.00 16.70 115 LEU A C 1
ATOM 833 O O . LEU A 1 149 ? 62.246 -29.081 -5.345 1.00 15.39 115 LEU A O 1
ATOM 838 N N . LEU A 1 150 ? 61.027 -29.385 -3.487 1.00 15.34 116 LEU A N 1
ATOM 839 C CA . LEU A 1 150 ? 59.933 -28.514 -3.923 1.00 15.98 116 LEU A CA 1
ATOM 840 C C . LEU A 1 150 ? 60.451 -27.125 -4.317 1.00 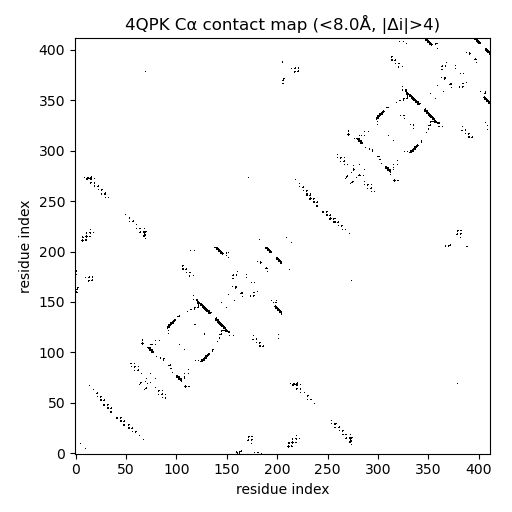15.70 116 LEU A C 1
ATOM 841 O O . LEU A 1 150 ? 60.153 -26.621 -5.400 1.00 15.66 116 LEU A O 1
ATOM 846 N N . LEU A 1 151 ? 61.227 -26.506 -3.433 1.00 16.30 117 LEU A N 1
ATOM 847 C CA . LEU A 1 151 ? 61.712 -25.161 -3.708 1.00 15.11 117 LEU A CA 1
ATOM 848 C C . LEU A 1 151 ? 62.643 -25.126 -4.921 1.00 15.23 117 LEU A C 1
ATOM 849 O O . LEU A 1 151 ? 62.597 -24.171 -5.719 1.00 15.75 117 LEU A O 1
ATOM 854 N N . ASN A 1 152 ? 63.479 -26.153 -5.068 1.00 15.52 118 ASN A N 1
ATOM 855 C CA . ASN A 1 152 ? 64.379 -26.197 -6.220 1.00 15.44 118 ASN A CA 1
ATOM 856 C C . ASN A 1 152 ? 63.620 -26.443 -7.525 1.00 16.61 118 ASN A C 1
ATOM 857 O O . ASN A 1 152 ? 64.004 -25.925 -8.580 1.00 16.41 118 ASN A O 1
ATOM 862 N N . MET A 1 153 ? 62.517 -27.181 -7.446 1.00 16.95 119 MET A N 1
ATOM 863 C CA . MET A 1 153 ? 61.671 -27.347 -8.627 1.00 16.81 119 MET A CA 1
ATOM 864 C C . MET A 1 153 ? 61.056 -26.013 -9.082 1.00 19.92 119 MET A C 1
ATOM 865 O O . MET A 1 153 ? 60.803 -25.820 -10.274 1.00 18.60 119 MET A O 1
ATOM 870 N N . LEU A 1 154 ? 60.811 -25.093 -8.141 1.00 16.75 120 LEU A N 1
ATOM 871 C CA . LEU A 1 154 ? 60.306 -23.765 -8.506 1.00 13.84 120 LEU A CA 1
ATOM 872 C C . LEU A 1 154 ? 61.312 -23.010 -9.368 1.00 14.63 120 LEU A C 1
ATOM 873 O O . LEU A 1 154 ? 60.926 -22.271 -10.281 1.00 16.58 120 LEU A O 1
ATOM 878 N N . LEU A 1 155 ? 62.601 -23.186 -9.073 1.00 15.62 121 LEU A N 1
ATOM 879 C CA . LEU A 1 155 ? 63.638 -22.496 -9.837 1.00 16.30 121 LEU A CA 1
ATOM 880 C C . LEU A 1 155 ? 63.713 -23.063 -11.262 1.00 18.06 121 LEU A C 1
ATOM 881 O O . LEU A 1 155 ? 63.904 -22.312 -12.224 1.00 19.54 121 LEU A O 1
ATOM 886 N N . ILE A 1 156 ? 63.546 -24.375 -11.389 1.00 16.04 122 ILE A N 1
ATOM 887 C CA . ILE A 1 156 ? 63.498 -25.026 -12.704 1.00 17.55 122 ILE A CA 1
ATOM 888 C C . ILE A 1 156 ? 62.286 -24.523 -13.487 1.00 19.58 122 ILE A C 1
ATOM 889 O O . ILE A 1 156 ? 62.390 -24.171 -14.665 1.00 19.88 122 ILE A O 1
ATOM 894 N N . GLY A 1 157 ? 61.138 -24.466 -12.816 1.00 18.67 123 GLY A N 1
ATOM 895 C CA . GLY A 1 157 ? 59.929 -23.931 -13.418 1.00 18.56 123 GLY A CA 1
ATOM 896 C C . GLY A 1 157 ? 60.094 -22.503 -13.905 1.00 20.36 123 GLY A C 1
ATOM 897 O O . GLY A 1 157 ? 59.691 -22.167 -15.021 1.00 19.78 123 GLY A O 1
ATOM 898 N N . ASN A 1 158 ? 60.673 -21.652 -13.063 1.00 17.68 124 ASN A N 1
ATOM 899 C CA . ASN A 1 158 ? 60.936 -20.271 -13.427 1.00 19.21 124 ASN A CA 1
ATOM 900 C C . ASN A 1 158 ? 61.829 -20.215 -14.658 1.00 21.50 124 ASN A C 1
ATOM 901 O O . ASN A 1 158 ? 61.618 -19.397 -15.562 1.00 23.01 124 ASN A O 1
ATOM 906 N N . GLY A 1 159 ? 62.810 -21.107 -14.694 1.00 18.73 125 GLY A N 1
ATOM 907 C CA . GLY A 1 159 ? 63.745 -21.181 -15.806 1.00 21.47 125 GLY A CA 1
ATOM 908 C C . GLY A 1 159 ? 63.087 -21.586 -17.113 1.00 24.94 125 GLY A C 1
ATOM 909 O O . GLY A 1 159 ? 63.613 -21.316 -18.196 1.00 24.61 125 GLY A O 1
ATOM 910 N N . ALA A 1 160 ? 61.935 -22.240 -17.009 1.00 21.21 126 ALA A N 1
ATOM 911 C CA . ALA A 1 160 ? 61.237 -22.782 -18.174 1.00 21.55 126 ALA A CA 1
ATOM 912 C C . ALA A 1 160 ? 60.398 -21.735 -18.892 1.00 27.56 126 ALA A C 1
ATOM 913 O O . ALA A 1 160 ? 59.961 -21.960 -20.027 1.00 27.61 126 ALA A O 1
ATOM 915 N N . ILE A 1 161 ? 60.154 -20.607 -18.224 1.00 22.73 127 ILE A N 1
ATOM 916 C CA . ILE A 1 161 ? 59.414 -19.498 -18.817 1.00 22.06 127 ILE A CA 1
ATOM 917 C C . ILE A 1 161 ? 60.223 -18.197 -18.741 1.00 27.87 127 ILE A C 1
ATOM 918 O O . ILE A 1 161 ? 59.901 -17.292 -17.969 1.00 28.14 127 ILE A O 1
ATOM 923 N N . PRO A 1 162 ? 61.277 -18.097 -19.566 1.00 31.33 128 PRO A N 1
ATOM 924 C CA . PRO A 1 162 ? 62.237 -16.986 -19.504 1.00 39.37 128 PRO A CA 1
ATOM 925 C C . PRO A 1 162 ? 61.668 -15.616 -19.887 1.00 39.86 128 PRO A C 1
ATOM 926 O O . PRO A 1 162 ? 62.290 -14.598 -19.572 1.00 44.16 128 PRO A O 1
ATOM 930 N N . ARG A 1 163 ? 60.513 -15.583 -20.545 1.00 33.79 129 ARG A N 1
ATOM 931 C CA . ARG A 1 163 ? 59.868 -14.316 -20.880 1.00 34.81 129 ARG A CA 1
ATOM 932 C C . ARG A 1 163 ? 58.641 -14.035 -19.993 1.00 37.33 129 ARG A C 1
ATOM 933 O O . ARG A 1 163 ? 57.813 -13.174 -20.308 1.00 36.00 129 ARG A O 1
ATOM 941 N N . GLY A 1 164 ? 58.534 -14.750 -18.873 1.00 26.06 130 GLY A N 1
ATOM 942 C CA . GLY A 1 164 ? 57.425 -14.569 -17.953 1.00 28.13 130 GLY A CA 1
ATOM 943 C C . GLY A 1 164 ? 56.239 -15.473 -18.240 1.00 30.51 130 GLY A C 1
ATOM 944 O O . GLY A 1 164 ? 56.330 -16.385 -19.058 1.00 29.85 130 GLY A O 1
ATOM 945 N N . GLY A 1 165 ? 55.118 -15.204 -17.574 1.00 24.55 131 GLY A N 1
ATOM 946 C CA . GLY A 1 165 ? 53.931 -16.039 -17.666 1.00 20.43 131 GLY A CA 1
ATOM 947 C C . GLY A 1 165 ? 53.386 -16.334 -16.274 1.00 24.42 131 GLY A C 1
ATOM 948 O O . GLY A 1 165 ? 53.284 -15.431 -15.440 1.00 24.87 131 GLY A O 1
ATOM 949 N N . SER A 1 166 ? 53.040 -17.591 -16.016 1.00 21.23 132 SER A N 1
ATOM 950 C CA . SER A 1 166 ? 52.543 -17.998 -14.704 1.00 20.64 132 SER A CA 1
ATOM 951 C C . SER A 1 166 ? 53.212 -19.264 -14.203 1.00 21.13 132 SER A C 1
ATOM 952 O O . SER A 1 166 ? 53.557 -20.157 -14.975 1.00 23.25 132 SER A O 1
ATOM 955 N N . LEU A 1 167 ? 53.416 -19.320 -12.894 1.00 19.69 133 LEU A N 1
ATOM 956 C CA . LEU A 1 167 ? 53.947 -20.513 -12.260 1.00 19.00 133 LEU A CA 1
ATOM 957 C C . LEU A 1 167 ? 53.014 -20.861 -11.132 1.00 21.17 133 LEU A C 1
ATOM 958 O O . LEU A 1 167 ? 52.843 -20.080 -10.194 1.00 20.03 133 LEU A O 1
ATOM 963 N N . ALA A 1 168 ? 52.423 -22.045 -11.209 1.00 19.32 134 ALA A N 1
ATOM 964 C CA . ALA A 1 168 ? 51.443 -22.463 -10.214 1.00 21.87 134 ALA A CA 1
ATOM 965 C C . ALA A 1 168 ? 51.897 -23.721 -9.495 1.00 20.85 134 ALA A C 1
ATOM 966 O O . ALA A 1 168 ? 52.250 -24.721 -10.127 1.00 23.00 134 ALA A O 1
ATOM 968 N N . VAL A 1 169 ? 51.882 -23.663 -8.167 1.00 20.17 135 VAL A N 1
ATOM 969 C CA . VAL A 1 169 ? 52.254 -24.797 -7.326 1.00 20.14 135 VAL A CA 1
ATOM 970 C C . VAL A 1 169 ? 51.024 -25.449 -6.734 1.00 21.96 135 VAL A C 1
ATOM 971 O O . VAL A 1 169 ? 50.151 -24.757 -6.200 1.00 22.24 135 VAL A O 1
ATOM 975 N N . ARG A 1 170 ? 50.965 -26.776 -6.817 1.00 18.23 136 ARG A N 1
ATOM 976 C CA . ARG A 1 170 ? 49.965 -27.548 -6.079 1.00 16.83 136 ARG A CA 1
ATOM 977 C C . ARG A 1 170 ? 50.638 -28.613 -5.231 1.00 21.88 136 ARG A C 1
ATOM 978 O O . ARG A 1 170 ? 51.471 -29.377 -5.732 1.00 23.25 136 ARG A O 1
ATOM 986 N N . LEU A 1 171 ? 50.289 -28.655 -3.948 1.00 19.61 137 LEU A N 1
ATOM 987 C CA . LEU A 1 171 ? 50.718 -29.732 -3.060 1.00 18.79 137 LEU A CA 1
ATOM 988 C C . LEU A 1 171 ? 49.603 -30.747 -2.937 1.00 25.31 137 LEU A C 1
ATOM 989 O O . LEU A 1 171 ? 48.475 -30.384 -2.594 1.00 22.54 137 LEU A O 1
ATOM 994 N N . GLU A 1 172 ? 49.922 -32.007 -3.225 1.00 24.94 138 GLU A N 1
ATOM 995 C CA . GLU A 1 172 ? 48.938 -33.091 -3.210 1.00 28.08 138 GLU A CA 1
ATOM 996 C C . GLU A 1 172 ? 49.486 -34.293 -2.458 1.00 31.84 138 GLU A C 1
ATOM 997 O O . GLU A 1 172 ? 50.585 -34.241 -1.911 1.00 24.88 138 GLU A O 1
ATOM 1003 N N . GLY A 1 173 ? 48.709 -35.372 -2.415 1.00 35.40 139 GLY A N 1
ATOM 1004 C CA . GLY A 1 173 ? 49.142 -36.590 -1.755 1.00 35.31 139 GLY A CA 1
ATOM 1005 C C . GLY A 1 173 ? 49.081 -36.519 -0.241 1.00 30.87 139 GLY A C 1
ATOM 1006 O O . GLY A 1 173 ? 48.464 -35.622 0.324 1.00 34.32 139 GLY A O 1
ATOM 1007 N N . SER A 1 174 ? 49.754 -37.459 0.416 1.00 32.15 140 SER A N 1
ATOM 1008 C CA . SER A 1 174 ? 49.748 -37.559 1.873 1.00 35.53 140 SER A CA 1
ATOM 1009 C C . SER A 1 174 ? 51.066 -37.070 2.448 1.00 30.73 140 SER A C 1
ATOM 1010 O O . SER A 1 174 ? 51.990 -36.770 1.699 1.00 29.71 140 SER A O 1
ATOM 1013 N N . ASP A 1 175 ? 51.179 -37.008 3.771 1.00 32.85 141 ASP A N 1
ATOM 1014 C CA . ASP A 1 175 ? 52.434 -36.533 4.338 1.00 28.97 141 ASP A CA 1
ATOM 1015 C C . ASP A 1 175 ? 53.540 -37.594 4.229 1.00 33.58 141 ASP A C 1
ATOM 1016 O O . ASP A 1 175 ? 54.725 -37.263 4.301 1.00 34.25 141 ASP A O 1
ATOM 1021 N N . THR A 1 176 ? 53.164 -38.858 4.037 1.00 30.95 142 THR A N 1
ATOM 1022 C CA . THR A 1 176 ? 54.152 -39.913 3.783 1.00 31.17 142 THR A CA 1
ATOM 1023 C C . THR A 1 176 ? 54.449 -40.061 2.285 1.00 32.19 142 THR A C 1
ATOM 1024 O O . THR A 1 176 ? 55.555 -40.438 1.895 1.00 35.60 142 THR A O 1
ATOM 1028 N N . ASP A 1 177 ? 53.463 -39.735 1.455 1.00 32.56 143 ASP A N 1
ATOM 1029 C CA . ASP A 1 177 ? 53.651 -39.782 0.011 1.00 32.16 143 ASP A CA 1
ATOM 1030 C C . ASP A 1 177 ? 53.192 -38.483 -0.648 1.00 29.53 143 ASP A C 1
ATOM 1031 O O . ASP A 1 177 ? 52.190 -38.448 -1.359 1.00 27.48 143 ASP A O 1
ATOM 1036 N N . PRO A 1 178 ? 53.941 -37.399 -0.420 1.00 27.06 144 PRO A N 1
ATOM 1037 C CA . PRO A 1 178 ? 53.553 -36.111 -1.003 1.00 23.18 144 PRO A CA 1
ATOM 1038 C C . PRO A 1 178 ? 53.708 -36.122 -2.518 1.00 22.21 144 PRO A C 1
ATOM 1039 O O . PRO A 1 178 ? 54.505 -36.894 -3.055 1.00 25.99 144 PRO A O 1
ATOM 1043 N N . ARG A 1 179 ? 52.931 -35.288 -3.192 1.00 20.75 145 ARG A N 1
ATOM 1044 C CA . ARG A 1 179 ? 53.101 -35.072 -4.614 1.00 23.80 145 ARG A CA 1
ATOM 1045 C C . ARG A 1 179 ? 53.166 -33.580 -4.870 1.00 22.00 145 ARG A C 1
ATOM 1046 O O . ARG A 1 179 ? 52.311 -32.834 -4.393 1.00 22.26 145 ARG A O 1
ATOM 1054 N N . PHE A 1 180 ? 54.184 -33.147 -5.610 1.00 18.59 146 PHE A N 1
ATOM 1055 C CA . PHE A 1 180 ? 54.314 -31.736 -5.974 1.00 21.12 146 PHE A CA 1
ATOM 1056 C C . PHE A 1 180 ? 53.986 -31.532 -7.441 1.00 23.88 146 PHE A C 1
ATOM 1057 O O . PHE A 1 180 ? 54.473 -32.261 -8.291 1.00 22.12 146 PHE A O 1
ATOM 1065 N N . VAL A 1 181 ? 53.176 -30.530 -7.741 1.00 20.59 147 VAL A N 1
ATOM 1066 C CA . VAL A 1 181 ? 52.853 -30.235 -9.124 1.00 18.94 147 VAL A CA 1
ATOM 1067 C C . VAL A 1 181 ? 53.198 -28.775 -9.423 1.00 23.84 147 VAL A C 1
ATOM 1068 O O . VAL A 1 181 ? 52.699 -27.861 -8.765 1.00 22.08 147 VAL A O 1
ATOM 1072 N N . ILE A 1 182 ? 54.094 -28.565 -10.380 1.00 18.82 148 ILE A N 1
ATOM 1073 C CA . ILE A 1 182 ? 54.470 -27.215 -10.788 1.00 18.46 148 ILE A CA 1
ATOM 1074 C C . ILE A 1 182 ? 54.092 -27.012 -12.254 1.00 21.61 148 ILE A C 1
ATOM 1075 O O . ILE A 1 182 ? 54.633 -27.680 -13.137 1.00 23.45 148 ILE A O 1
ATOM 1080 N N . THR A 1 183 ? 53.154 -26.107 -12.503 1.00 17.05 149 THR A N 1
ATOM 1081 C CA . THR A 1 183 ? 52.647 -25.871 -13.854 1.00 21.30 149 THR A CA 1
ATOM 1082 C C . THR A 1 183 ? 53.031 -24.479 -14.349 1.00 21.00 149 THR A C 1
ATOM 1083 O O . THR A 1 183 ? 52.709 -23.481 -13.702 1.00 19.50 149 THR A O 1
ATOM 1087 N N . VAL A 1 184 ? 53.733 -24.408 -15.479 1.00 18.83 150 VAL A N 1
ATOM 1088 C CA . VAL A 1 184 ? 54.111 -23.116 -16.035 1.00 19.40 150 VAL A CA 1
ATOM 1089 C C . VAL A 1 184 ? 53.459 -22.877 -17.387 1.00 24.24 150 VAL A C 1
ATOM 1090 O O . VAL A 1 184 ? 53.283 -23.801 -18.194 1.00 23.09 150 VAL A O 1
ATOM 1094 N N . LYS A 1 185 ? 53.091 -21.620 -17.602 1.00 24.23 151 LYS A N 1
ATOM 1095 C CA . LYS A 1 185 ? 52.511 -21.161 -18.859 1.00 25.11 151 LYS A CA 1
ATOM 1096 C C . LYS A 1 185 ? 53.193 -19.860 -19.214 1.00 30.43 151 LYS A C 1
ATOM 1097 O O . LYS A 1 185 ? 53.501 -19.076 -18.328 1.00 23.06 151 LYS A O 1
ATOM 1103 N N . GLY A 1 186 ? 53.431 -19.617 -20.499 1.00 28.74 152 GLY A N 1
ATOM 1104 C CA . GLY A 1 186 ? 54.051 -18.366 -20.905 1.00 30.58 152 GLY A CA 1
ATOM 1105 C C . GLY A 1 186 ? 54.319 -18.278 -22.391 1.00 31.24 152 GLY A C 1
ATOM 1106 O O . GLY A 1 186 ? 54.172 -19.268 -23.103 1.00 31.99 152 GLY A O 1
ATOM 1107 N N . ARG A 1 187 ? 54.726 -17.095 -22.850 1.00 33.58 153 ARG A N 1
ATOM 1108 C CA . ARG A 1 187 ? 54.949 -16.856 -24.272 1.00 37.38 153 ARG A CA 1
ATOM 1109 C C . ARG A 1 187 ? 56.074 -17.724 -24.799 1.00 45.39 153 ARG A C 1
ATOM 1110 O O . ARG A 1 187 ? 56.030 -18.192 -25.936 1.00 48.28 153 ARG A O 1
ATOM 1112 N N . MET A 1 188 ? 57.090 -17.932 -23.971 1.00 35.90 154 MET A N 1
ATOM 1113 C CA . MET A 1 188 ? 58.113 -18.914 -24.290 1.00 41.06 154 MET A CA 1
ATOM 1114 C C . MET A 1 188 ? 58.111 -20.049 -23.291 1.00 38.01 154 MET A C 1
ATOM 1115 O O . MET A 1 188 ? 58.219 -19.836 -22.079 1.00 35.20 154 MET A O 1
ATOM 1120 N N . LEU A 1 189 ? 57.985 -21.258 -23.807 1.00 27.61 155 LEU A N 1
ATOM 1121 C CA . LEU A 1 189 ? 58.001 -22.443 -22.974 1.00 31.60 155 LEU A CA 1
ATOM 1122 C C . LEU A 1 189 ? 59.165 -23.293 -23.407 1.00 31.15 155 LEU A C 1
ATOM 1123 O O . LEU A 1 189 ? 59.214 -23.728 -24.554 1.00 33.27 155 LEU A O 1
ATOM 1128 N N . ARG A 1 190 ? 60.125 -23.509 -22.518 1.00 26.16 156 ARG A N 1
ATOM 1129 C CA . ARG A 1 190 ? 61.166 -24.480 -22.822 1.00 30.56 156 ARG A CA 1
ATOM 1130 C C . ARG A 1 190 ? 61.734 -25.074 -21.544 1.00 34.42 156 ARG A C 1
ATOM 1131 O O . ARG A 1 190 ? 62.132 -24.346 -20.631 1.00 34.42 156 ARG A O 1
ATOM 1138 N N . VAL A 1 191 ? 61.768 -26.403 -21.488 1.00 24.51 157 VAL A N 1
ATOM 1139 C CA . VAL A 1 191 ? 62.421 -27.079 -20.379 1.00 26.37 157 VAL A CA 1
ATOM 1140 C C . VAL A 1 191 ? 63.884 -26.673 -20.405 1.00 30.47 157 VAL A C 1
ATOM 1141 O O . VAL A 1 191 ? 64.529 -26.735 -21.457 1.00 25.88 157 VAL A O 1
ATOM 1145 N N . PRO A 1 192 ? 64.403 -26.203 -19.261 1.00 26.31 158 PRO A N 1
ATOM 1146 C CA . PRO A 1 192 ? 65.819 -25.823 -19.217 1.00 28.95 158 PRO A CA 1
ATOM 1147 C C . PRO A 1 192 ? 66.694 -26.977 -19.690 1.00 21.36 158 PRO A C 1
ATOM 1148 O O . PRO A 1 192 ? 66.589 -28.071 -19.148 1.00 25.14 158 PRO A O 1
ATOM 1152 N N . PRO A 1 193 ? 67.523 -26.740 -20.719 1.00 25.14 159 PRO A N 1
ATOM 1153 C CA . PRO A 1 193 ? 68.268 -27.806 -21.396 1.00 28.56 159 PRO A CA 1
ATOM 1154 C C . PRO A 1 193 ? 69.162 -28.621 -20.475 1.00 25.90 159 PRO A C 1
ATOM 1155 O O . PRO A 1 193 ? 69.242 -29.839 -20.643 1.00 29.17 159 PRO A O 1
ATOM 1159 N N . LYS A 1 194 ? 69.818 -27.973 -19.518 1.00 26.83 160 LYS A N 1
ATOM 1160 C CA . LYS A 1 194 ? 70.693 -28.705 -18.606 1.00 27.68 160 LYS A CA 1
ATOM 1161 C C . LYS A 1 194 ? 69.882 -29.650 -17.735 1.00 25.07 160 LYS A C 1
ATOM 1162 O O . LYS A 1 194 ? 70.301 -30.770 -17.474 1.00 23.83 160 LYS A O 1
ATOM 1168 N N . PHE A 1 195 ? 68.714 -29.202 -17.284 1.00 24.04 161 PHE A N 1
ATOM 1169 C CA . PHE A 1 195 ? 67.855 -30.075 -16.492 1.00 20.87 161 PHE A CA 1
ATOM 1170 C C . PHE A 1 195 ? 67.374 -31.267 -17.326 1.00 26.78 161 PHE A C 1
ATOM 1171 O O . PHE A 1 195 ? 67.373 -32.407 -16.866 1.00 23.73 161 PHE A O 1
ATOM 1179 N N . LEU A 1 196 ? 66.953 -30.984 -18.552 1.00 25.57 162 LEU A N 1
ATOM 1180 C CA . LEU A 1 196 ? 66.472 -32.023 -19.460 1.00 26.15 162 LEU A CA 1
ATOM 1181 C C . LEU A 1 196 ? 67.573 -33.070 -19.693 1.00 31.56 162 LEU A C 1
ATOM 1182 O O . LEU A 1 196 ? 67.356 -34.274 -19.548 1.00 29.04 162 LEU A O 1
ATOM 1187 N N . GLU A 1 197 ? 68.767 -32.589 -20.014 1.00 29.96 163 GLU A N 1
ATOM 1188 C CA . GLU A 1 197 ? 69.927 -33.450 -20.221 1.00 32.28 163 GLU A CA 1
ATOM 1189 C C . GLU A 1 197 ? 70.200 -34.371 -19.027 1.00 29.95 163 GLU A C 1
ATOM 1190 O O . GLU A 1 197 ? 70.220 -35.595 -19.174 1.00 29.91 163 GLU A O 1
ATOM 1196 N N . LEU A 1 198 ? 70.372 -33.787 -17.840 1.00 24.19 164 LEU A N 1
ATOM 1197 C CA . LEU A 1 198 ? 70.678 -34.559 -16.644 1.00 25.46 164 LEU A CA 1
ATOM 1198 C C . LEU A 1 198 ? 69.543 -35.520 -16.267 1.00 26.56 164 LEU A C 1
ATOM 1199 O O . LEU A 1 198 ? 69.787 -36.657 -15.875 1.00 28.34 164 LEU A O 1
ATOM 1204 N N . HIS A 1 199 ? 68.303 -35.057 -16.382 1.00 29.43 165 HIS A N 1
ATOM 1205 C CA . HIS A 1 199 ? 67.157 -35.869 -16.004 1.00 23.23 165 HIS A CA 1
ATOM 1206 C C . HIS A 1 199 ? 66.983 -37.062 -16.956 1.00 30.85 165 HIS A C 1
ATOM 1207 O O . HIS A 1 199 ? 66.555 -38.137 -16.541 1.00 30.19 165 HIS A O 1
ATOM 1214 N N . SER A 1 200 ? 67.350 -36.866 -18.221 1.00 27.53 166 SER A N 1
ATOM 1215 C CA . SER A 1 200 ? 67.228 -37.915 -19.234 1.00 31.59 166 SER A CA 1
ATOM 1216 C C . SER A 1 200 ? 68.337 -38.962 -19.132 1.00 39.09 166 SER A C 1
ATOM 1217 O O . SER A 1 200 ? 68.302 -39.982 -19.823 1.00 37.85 166 SER A O 1
ATOM 1220 N N . GLY A 1 201 ? 69.338 -38.698 -18.298 1.00 33.69 167 GLY A N 1
ATOM 1221 C CA . GLY A 1 201 ? 70.405 -39.657 -18.073 1.00 30.33 167 GLY A CA 1
ATOM 1222 C C . GLY A 1 201 ? 71.596 -39.492 -19.001 1.00 28.26 167 GLY A C 1
ATOM 1223 O O . GLY A 1 201 ? 72.430 -40.399 -19.125 1.00 32.73 167 GLY A O 1
ATOM 1224 N N . ALA A 1 202 ? 71.682 -38.352 -19.670 1.00 29.38 168 ALA A N 1
ATOM 1225 C CA . ALA A 1 202 ? 72.830 -38.088 -20.535 1.00 35.11 168 ALA A CA 1
ATOM 1226 C C . ALA A 1 202 ? 73.864 -37.242 -19.793 1.00 34.90 168 ALA A C 1
ATOM 1227 O O . ALA A 1 202 ? 73.526 -36.206 -19.227 1.00 33.35 168 ALA A O 1
ATOM 1229 N N . ALA A 1 203 ? 75.122 -37.672 -19.802 1.00 36.61 169 ALA A N 1
ATOM 1230 C CA . ALA A 1 203 ? 76.189 -36.858 -19.226 1.00 35.13 169 ALA A CA 1
ATOM 1231 C C . ALA A 1 203 ? 76.424 -35.625 -20.088 1.00 39.45 169 ALA A C 1
ATOM 1232 O O . ALA A 1 203 ? 76.402 -35.707 -21.312 1.00 38.65 169 ALA A O 1
ATOM 1234 N N . PRO A 1 204 ? 76.636 -34.470 -19.450 1.00 36.85 170 PRO A N 1
ATOM 1235 C CA . 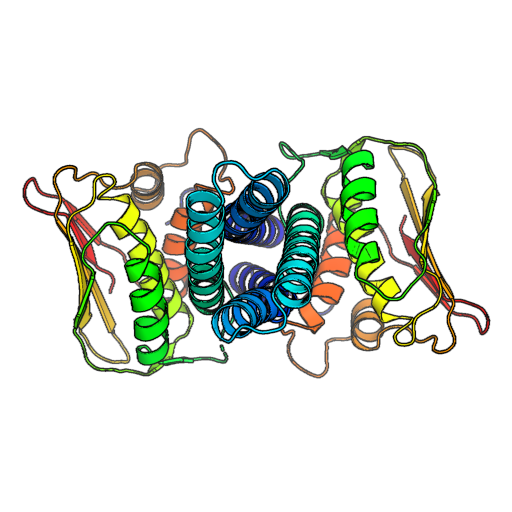PRO A 1 204 ? 76.877 -33.218 -20.171 1.00 43.37 170 PRO A CA 1
ATOM 1236 C C . PRO A 1 204 ? 78.257 -33.184 -20.819 1.00 32.95 170 PRO A C 1
ATOM 1237 O O . PRO A 1 204 ? 79.178 -33.824 -20.316 1.00 40.97 170 PRO A O 1
ATOM 1241 N N . GLU A 1 205 ? 78.388 -32.444 -21.915 1.00 37.47 171 GLU A N 1
ATOM 1242 C CA . GLU A 1 205 ? 79.665 -32.316 -22.602 1.00 41.87 171 GLU A CA 1
ATOM 1243 C C . GLU A 1 205 ? 80.633 -31.499 -21.752 1.00 49.37 171 GLU A C 1
ATOM 1244 O O . GLU A 1 205 ? 81.845 -31.710 -21.791 1.00 50.38 171 GLU A O 1
ATOM 1250 N N . GLU A 1 206 ? 80.091 -30.589 -20.951 1.00 47.68 172 GLU A N 1
ATOM 1251 C CA . GLU A 1 206 ? 80.931 -29.809 -20.061 1.00 48.23 172 GLU A CA 1
ATOM 1252 C C . GLU A 1 206 ? 80.606 -30.090 -18.603 1.00 38.07 172 GLU A C 1
ATOM 1253 O O . GLU A 1 206 ? 79.477 -30.432 -18.273 1.00 34.36 172 GLU A O 1
ATOM 1259 N N . PRO A 1 207 ? 81.612 -29.957 -17.729 1.00 39.15 173 PRO A N 1
ATOM 1260 C CA . PRO A 1 207 ? 81.457 -30.256 -16.304 1.00 34.52 173 PRO A CA 1
ATOM 1261 C C . PRO A 1 207 ? 80.399 -29.378 -15.651 1.00 30.79 173 PRO A C 1
ATOM 1262 O O . PRO A 1 207 ? 80.137 -28.264 -16.118 1.00 31.74 173 PRO A O 1
ATOM 1266 N N . ILE A 1 208 ? 79.785 -29.899 -14.597 1.00 28.58 174 ILE A N 1
ATOM 1267 C CA . ILE A 1 208 ? 78.842 -29.122 -13.802 1.00 27.82 174 ILE A CA 1
ATOM 1268 C C . ILE A 1 208 ? 79.554 -27.869 -13.289 1.00 26.84 174 ILE A C 1
ATOM 1269 O O . ILE A 1 208 ? 80.716 -27.937 -12.875 1.00 28.55 174 ILE A O 1
ATOM 1274 N N . ASP A 1 209 ? 78.878 -26.725 -13.352 1.00 23.16 175 ASP A N 1
ATOM 1275 C CA . ASP A 1 209 ? 79.441 -25.479 -12.842 1.00 29.16 175 ASP A CA 1
ATOM 1276 C C . ASP A 1 209 ? 78.417 -24.788 -11.948 1.00 22.73 175 ASP A C 1
ATOM 1277 O O . ASP A 1 209 ? 77.428 -25.404 -11.569 1.00 22.20 175 ASP A O 1
ATOM 1282 N N . ALA A 1 210 ? 78.650 -23.525 -11.601 1.00 24.51 176 ALA A N 1
ATOM 1283 C CA . ALA A 1 210 ? 77.776 -22.840 -10.643 1.00 25.50 176 ALA A CA 1
ATOM 1284 C C . ALA A 1 210 ? 76.367 -22.585 -11.177 1.00 25.33 176 ALA A C 1
ATOM 1285 O O . ALA A 1 210 ? 75.447 -22.279 -10.411 1.00 25.62 176 ALA A O 1
ATOM 1287 N N A HIS A 1 211 ? 76.188 -22.700 -12.488 0.49 26.28 177 HIS A N 1
ATOM 1288 N N B HIS A 1 211 ? 76.203 -22.686 -12.489 0.51 26.28 177 HIS A N 1
ATOM 1289 C CA A HIS A 1 211 ? 74.857 -22.548 -13.071 0.49 28.25 177 HIS A CA 1
ATOM 1290 C CA B HIS A 1 211 ? 74.880 -22.561 -13.085 0.51 28.26 177 HIS A CA 1
ATOM 1291 C C A HIS A 1 211 ? 74.139 -23.895 -13.107 0.49 27.17 177 HIS A C 1
ATOM 1292 C C B HIS A 1 211 ? 74.182 -23.912 -13.039 0.51 27.19 177 HIS A C 1
ATOM 1293 O O A HIS A 1 211 ? 73.037 -24.036 -12.568 0.49 25.45 177 HIS A O 1
ATOM 1294 O O B HIS A 1 211 ? 73.144 -24.071 -12.384 0.51 25.13 177 HIS A O 1
ATOM 1307 N N . SER A 1 212 ? 74.781 -24.899 -13.701 1.00 23.31 178 SER A N 1
ATOM 1308 C CA . SER A 1 212 ? 74.167 -26.221 -13.817 1.00 22.35 178 SER A CA 1
ATOM 1309 C C . SER A 1 212 ? 74.145 -27.012 -12.503 1.00 19.48 178 SER A C 1
ATOM 1310 O O . SER A 1 212 ? 73.525 -28.071 -12.427 1.00 20.26 178 SER A O 1
ATOM 1313 N N . VAL A 1 213 ? 74.793 -26.509 -11.454 1.00 19.85 179 VAL A N 1
ATOM 1314 C CA . VAL A 1 213 ? 74.718 -27.238 -10.188 1.00 20.50 179 VAL A CA 1
ATOM 1315 C C . VAL A 1 213 ? 73.274 -27.240 -9.673 1.00 17.22 179 VAL A C 1
ATOM 1316 O O . VAL A 1 213 ? 72.864 -28.150 -8.956 1.00 17.75 179 VAL A O 1
ATOM 1320 N N . GLN A 1 214 ? 72.492 -26.232 -10.040 1.00 15.09 180 GLN A N 1
ATOM 1321 C CA . GLN A 1 214 ? 71.147 -26.162 -9.457 1.00 15.63 180 GLN A CA 1
ATOM 1322 C C . GLN A 1 214 ? 70.227 -27.274 -10.002 1.00 18.39 180 GLN A C 1
ATOM 1323 O O . GLN A 1 214 ? 69.540 -27.919 -9.220 1.00 17.18 180 GLN A O 1
ATOM 1329 N N . PRO A 1 215 ? 70.213 -27.513 -11.333 1.00 18.97 181 PRO A N 1
ATOM 1330 C CA . PRO A 1 215 ? 69.448 -28.692 -11.767 1.00 20.82 181 PRO A CA 1
ATOM 1331 C C . PRO A 1 215 ? 70.040 -30.012 -11.261 1.00 19.06 181 PRO A C 1
ATOM 1332 O O . PRO A 1 215 ? 69.280 -30.940 -10.964 1.00 17.67 181 PRO A O 1
ATOM 1336 N N . TYR A 1 216 ? 71.367 -30.093 -11.150 1.00 16.44 182 TYR A N 1
ATOM 1337 C CA . TYR A 1 216 ? 72.004 -31.278 -10.590 1.00 18.03 182 TYR A CA 1
ATOM 1338 C C . TYR A 1 216 ? 71.494 -31.533 -9.168 1.00 21.53 182 TYR A C 1
ATOM 1339 O O . TYR A 1 216 ? 71.099 -32.639 -8.822 1.00 17.28 182 TYR A O 1
ATOM 1348 N N . TYR A 1 217 ? 71.492 -30.480 -8.355 1.00 17.95 183 TYR A N 1
ATOM 1349 C CA . TYR A 1 217 ? 71.066 -30.561 -6.968 1.00 16.78 183 TYR A CA 1
ATOM 1350 C C . TYR A 1 217 ? 69.599 -30.960 -6.833 1.00 17.55 183 TYR A C 1
ATOM 1351 O O . TYR A 1 217 ? 69.235 -31.742 -5.948 1.00 17.09 183 TYR A O 1
ATOM 1360 N N . THR A 1 218 ? 68.768 -30.416 -7.713 1.00 17.05 184 THR A N 1
ATOM 1361 C CA . THR A 1 218 ? 67.343 -30.718 -7.724 1.00 16.80 184 THR A CA 1
ATOM 1362 C C . THR A 1 218 ? 67.140 -32.218 -7.888 1.00 19.89 184 THR A C 1
ATOM 1363 O O . THR A 1 218 ? 66.383 -32.853 -7.154 1.00 18.40 184 THR A O 1
ATOM 1367 N N . LEU A 1 219 ? 67.840 -32.778 -8.863 1.00 18.80 185 LEU A N 1
ATOM 1368 C CA . LEU A 1 219 ? 67.733 -34.205 -9.131 1.00 20.72 185 LEU A CA 1
ATOM 1369 C C . LEU A 1 219 ? 68.326 -35.035 -7.999 1.00 20.00 185 LEU A C 1
ATOM 1370 O O . LEU A 1 219 ? 67.801 -36.095 -7.656 1.00 21.65 185 LEU A O 1
ATOM 1375 N N . LEU A 1 220 ? 69.428 -34.556 -7.424 1.00 17.78 186 LEU A N 1
ATOM 1376 C CA . LEU A 1 220 ? 70.078 -35.254 -6.321 1.00 21.01 186 LEU A CA 1
ATOM 1377 C C . LEU A 1 220 ? 69.175 -35.333 -5.092 1.00 21.70 186 LEU A C 1
ATOM 1378 O O . LEU A 1 220 ? 69.123 -36.357 -4.400 1.00 23.55 186 LEU A O 1
ATOM 1383 N N . LEU A 1 221 ? 68.466 -34.239 -4.813 1.00 19.23 187 LEU A N 1
ATOM 1384 C CA . LEU A 1 221 ? 67.526 -34.210 -3.703 1.00 18.17 187 LEU A CA 1
ATOM 1385 C C . LEU A 1 221 ? 66.389 -35.200 -3.918 1.00 18.77 187 LEU A C 1
ATOM 1386 O O . LEU A 1 221 ? 65.972 -35.875 -2.980 1.00 20.38 187 LEU A O 1
ATOM 1391 N N . ALA A 1 222 ? 65.892 -35.272 -5.152 1.00 19.62 188 ALA A N 1
ATOM 1392 C CA . ALA A 1 222 ? 64.809 -36.196 -5.472 1.00 19.50 188 ALA A CA 1
ATOM 1393 C C . ALA A 1 222 ? 65.286 -37.626 -5.242 1.00 26.54 188 ALA A C 1
ATOM 1394 O O . ALA A 1 222 ? 64.576 -38.435 -4.653 1.00 22.34 188 ALA A O 1
ATOM 1396 N N . GLU A 1 223 ? 66.508 -37.924 -5.672 1.00 25.04 189 GLU A N 1
ATOM 1397 C CA . GLU A 1 223 ? 67.064 -39.258 -5.461 1.00 20.55 189 GLU A CA 1
ATOM 1398 C C . GLU A 1 223 ? 67.159 -39.602 -3.975 1.00 22.42 189 GLU A C 1
ATOM 1399 O O . GLU A 1 223 ? 66.762 -40.692 -3.562 1.00 25.29 189 GLU A O 1
ATOM 1405 N N . GLU A 1 224 ? 67.658 -38.678 -3.158 1.00 22.80 190 GLU A N 1
ATOM 1406 C CA . GLU A 1 224 ? 67.809 -38.965 -1.731 1.00 21.99 190 GLU A CA 1
ATOM 1407 C C . GLU A 1 224 ? 66.430 -39.179 -1.100 1.00 23.64 190 GLU A C 1
ATOM 1408 O O . GLU A 1 224 ? 66.265 -40.024 -0.225 1.00 25.18 190 GLU A O 1
ATOM 1414 N N . ALA A 1 225 ? 65.450 -38.406 -1.556 1.00 23.02 191 ALA A N 1
ATOM 1415 C CA . ALA A 1 225 ? 64.098 -38.429 -0.994 1.00 21.67 191 ALA A CA 1
ATOM 1416 C C . ALA A 1 225 ? 63.270 -39.600 -1.522 1.00 26.59 191 ALA A C 1
ATOM 1417 O O . ALA A 1 225 ? 62.148 -39.836 -1.063 1.00 27.59 191 ALA A O 1
ATOM 1419 N N . GLY A 1 226 ? 63.818 -40.322 -2.493 1.00 23.37 192 GLY A N 1
ATOM 1420 C CA . GLY A 1 226 ? 63.106 -41.430 -3.107 1.00 28.48 192 GLY A CA 1
ATOM 1421 C C . GLY A 1 226 ? 61.921 -40.987 -3.943 1.00 31.79 192 GLY A C 1
ATOM 1422 O O . GLY A 1 226 ? 60.950 -41.733 -4.100 1.00 27.44 192 GLY A O 1
ATOM 1423 N N . MET A 1 227 ? 62.001 -39.778 -4.493 1.00 22.46 193 MET A N 1
ATOM 1424 C CA . MET A 1 227 ? 60.933 -39.254 -5.335 1.00 23.55 193 MET A CA 1
ATOM 1425 C C . MET A 1 227 ? 61.401 -39.148 -6.784 1.00 25.67 193 MET A C 1
ATOM 1426 O O . MET A 1 227 ? 62.592 -39.000 -7.062 1.00 33.38 193 MET A O 1
ATOM 1431 N N . LYS A 1 228 ? 60.450 -39.240 -7.707 1.00 24.21 194 LYS A N 1
ATOM 1432 C CA . LYS A 1 228 ? 60.748 -39.184 -9.133 1.00 25.89 194 LYS A CA 1
ATOM 1433 C C . LYS A 1 228 ? 60.129 -37.938 -9.751 1.00 23.34 194 LYS A C 1
ATOM 1434 O O . LYS A 1 228 ? 58.959 -37.663 -9.534 1.00 26.73 194 LYS A O 1
ATOM 1440 N N . ILE A 1 229 ? 60.913 -37.178 -10.510 1.00 26.61 195 ILE A N 1
ATOM 1441 C CA . ILE A 1 229 ? 60.370 -36.037 -11.241 1.00 20.22 195 ILE A CA 1
ATOM 1442 C C . ILE A 1 229 ? 59.928 -36.463 -12.628 1.00 27.70 195 ILE A C 1
ATOM 1443 O O . ILE A 1 229 ? 60.679 -37.127 -13.346 1.00 25.98 195 ILE A O 1
ATOM 1448 N N . SER A 1 230 ? 58.711 -36.086 -13.001 1.00 23.56 196 SER A N 1
ATOM 1449 C CA . SER A 1 230 ? 58.238 -36.283 -14.362 1.00 26.14 196 SER A CA 1
ATOM 1450 C C . SER A 1 230 ? 58.013 -34.937 -15.037 1.00 25.23 196 SER A C 1
ATOM 1451 O O . SER A 1 230 ? 57.599 -33.964 -14.395 1.00 26.40 196 SER A O 1
ATOM 1454 N N . ILE A 1 231 ? 58.276 -34.891 -16.336 1.00 25.17 197 ILE A N 1
ATOM 1455 C CA . ILE A 1 231 ? 58.067 -33.697 -17.135 1.00 25.70 197 ILE A CA 1
ATOM 1456 C C . ILE A 1 231 ? 57.035 -33.954 -18.220 1.00 29.70 197 ILE A C 1
ATOM 1457 O O . ILE A 1 231 ? 57.217 -34.856 -19.040 1.00 31.04 197 ILE A O 1
ATOM 1462 N N . HIS A 1 232 ? 55.969 -33.161 -18.235 1.00 21.07 198 HIS A N 1
ATOM 1463 C CA . HIS A 1 232 ? 54.988 -33.250 -19.312 1.00 24.08 198 HIS A CA 1
ATOM 1464 C C . HIS A 1 232 ? 54.941 -31.900 -20.023 1.00 22.01 198 HIS A C 1
ATOM 1465 O O . HIS A 1 232 ? 54.294 -30.955 -19.565 1.00 23.07 198 HIS A O 1
ATOM 1472 N N . ALA A 1 233 ? 55.651 -31.802 -21.142 1.00 24.04 199 ALA A N 1
ATOM 1473 C CA . ALA A 1 233 ? 55.740 -30.540 -21.859 1.00 22.61 199 ALA A CA 1
ATOM 1474 C C . ALA A 1 233 ? 54.913 -30.563 -23.128 1.00 26.48 199 ALA A C 1
ATOM 1475 O O . ALA A 1 233 ? 55.203 -31.326 -24.037 1.00 27.89 199 ALA A O 1
ATOM 1477 N N . THR A 1 234 ? 53.936 -29.670 -23.207 1.00 26.38 200 THR A N 1
ATOM 1478 C CA . THR A 1 234 ? 53.115 -29.540 -24.401 1.00 29.54 200 THR A CA 1
ATOM 1479 C C . THR A 1 234 ? 53.219 -28.134 -24.965 1.00 31.96 200 THR A C 1
ATOM 1480 O O . THR A 1 234 ? 53.944 -27.286 -24.435 1.00 33.85 200 THR A O 1
ATOM 1484 N N . ALA A 1 235 ? 52.483 -27.877 -26.040 1.00 34.30 201 ALA A N 1
ATOM 1485 C CA . ALA A 1 235 ? 52.502 -26.558 -26.647 1.00 35.33 201 ALA A CA 1
ATOM 1486 C C . ALA A 1 235 ? 51.787 -25.537 -25.763 1.00 35.07 201 ALA A C 1
ATOM 1487 O O . ALA A 1 235 ? 52.018 -24.339 -25.889 1.00 37.87 201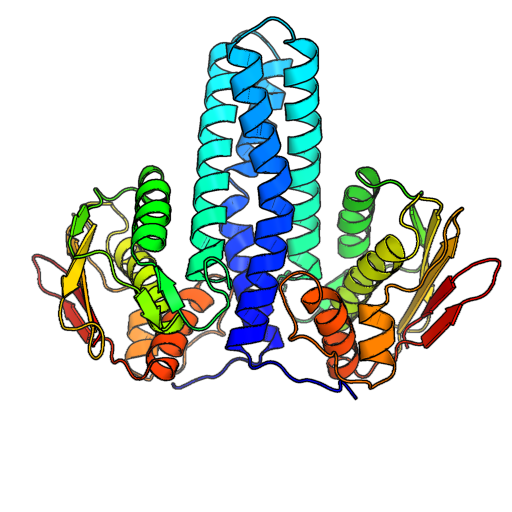 ALA A O 1
ATOM 1489 N N . GLU A 1 236 ? 50.931 -26.018 -24.863 1.00 32.27 202 GLU A N 1
ATOM 1490 C CA . GLU A 1 236 ? 50.128 -25.139 -24.016 1.00 32.81 202 GLU A CA 1
ATOM 1491 C C . GLU A 1 236 ? 50.802 -24.810 -22.684 1.00 32.21 202 GLU A C 1
ATOM 1492 O O . GLU A 1 236 ? 50.682 -23.693 -22.179 1.00 35.52 202 GLU A O 1
ATOM 1494 N N . ASP A 1 237 ? 51.476 -25.797 -22.104 1.00 30.82 203 ASP A N 1
ATOM 1495 C CA . ASP A 1 237 ? 52.100 -25.619 -20.796 1.00 28.41 203 ASP A CA 1
ATOM 1496 C C . ASP A 1 237 ? 53.179 -26.662 -20.544 1.00 28.27 203 ASP A C 1
ATOM 1497 O O . ASP A 1 237 ? 53.353 -27.585 -21.325 1.00 26.34 203 ASP A O 1
ATOM 1502 N N . ILE A 1 238 ? 53.912 -26.511 -19.450 1.00 20.03 204 ILE A N 1
ATOM 1503 C CA . ILE A 1 238 ? 54.792 -27.571 -18.991 1.00 20.41 204 ILE A CA 1
ATOM 1504 C C . ILE A 1 238 ? 54.442 -27.900 -17.548 1.00 26.34 204 ILE A C 1
ATOM 1505 O O . ILE A 1 238 ? 54.305 -27.001 -16.711 1.00 25.09 204 ILE A O 1
ATOM 1510 N N . VAL A 1 239 ? 54.265 -29.184 -17.267 1.00 20.33 205 VAL A N 1
ATOM 1511 C CA . VAL A 1 239 ? 54.001 -29.634 -15.908 1.00 21.41 205 VAL A CA 1
ATOM 1512 C C . VAL A 1 239 ? 55.185 -30.436 -15.391 1.00 24.55 205 VAL A C 1
ATOM 1513 O O . VAL A 1 239 ? 55.534 -31.489 -15.939 1.00 25.03 205 VAL A O 1
ATOM 1517 N N . PHE A 1 240 ? 55.807 -29.922 -14.337 1.00 21.58 206 PHE A N 1
ATOM 1518 C CA . PHE A 1 240 ? 56.827 -30.653 -13.598 1.00 22.41 206 PHE A CA 1
ATOM 1519 C C . PHE A 1 240 ? 56.174 -31.239 -12.367 1.00 25.28 206 PHE A C 1
ATOM 1520 O O . PHE A 1 240 ? 55.600 -30.507 -11.556 1.00 26.42 206 PHE A O 1
ATOM 1528 N N . SER A 1 241 ? 56.223 -32.550 -12.214 1.00 19.65 207 SER A N 1
ATOM 1529 C CA . SER A 1 241 ? 55.620 -33.144 -11.033 1.00 20.26 207 SER A CA 1
ATOM 1530 C C . SER A 1 241 ? 56.608 -34.074 -10.342 1.00 25.65 207 SER A C 1
ATOM 1531 O O . SER A 1 241 ? 57.520 -34.608 -10.970 1.00 26.16 207 SER A O 1
ATOM 1534 N N . ALA A 1 242 ? 56.438 -34.244 -9.037 1.00 20.68 208 ALA A N 1
ATOM 1535 C CA . ALA A 1 242 ? 57.295 -35.139 -8.278 1.00 19.98 208 ALA A CA 1
ATOM 1536 C C . ALA A 1 242 ? 56.440 -35.958 -7.325 1.00 26.35 208 ALA A C 1
ATOM 1538 N N A GLU A 1 243 ? 56.851 -37.212 -7.152 0.48 25.52 209 GLU A N 1
ATOM 1539 N N B GLU A 1 243 ? 56.884 -37.188 -7.096 0.52 25.55 209 GLU A N 1
ATOM 1540 C CA A GLU A 1 243 ? 56.122 -38.150 -6.313 0.48 25.19 209 GLU A CA 1
ATOM 1541 C CA B GLU A 1 243 ? 56.115 -38.141 -6.318 0.52 25.17 209 GLU A CA 1
ATOM 1542 C C A GLU A 1 243 ? 56.957 -39.400 -6.024 0.48 23.71 209 GLU A C 1
ATOM 1543 C C B GLU A 1 243 ? 56.928 -39.416 -6.131 0.52 23.73 209 GLU A C 1
ATOM 1544 O O A GLU A 1 243 ? 56.830 -40.020 -4.969 0.48 18.21 209 GLU A O 1
ATOM 1545 O O B GLU A 1 243 ? 57.815 -39.703 -6.935 0.52 17.46 209 GLU A O 1
ATOM 1556 N N . LEU B 1 37 ? 88.261 -36.200 9.912 1.00 54.09 3 LEU B N 1
ATOM 1557 C CA . LEU B 1 37 ? 88.804 -37.526 10.189 1.00 58.25 3 LEU B CA 1
ATOM 1558 C C . LEU B 1 37 ? 87.829 -38.421 10.979 1.00 54.69 3 LEU B C 1
ATOM 1559 O O . LEU B 1 37 ? 87.491 -39.507 10.510 1.00 61.88 3 LEU B O 1
ATOM 1564 N N . PRO B 1 38 ? 87.367 -37.986 12.173 1.00 54.11 4 PRO B N 1
ATOM 1565 C CA . PRO B 1 38 ? 86.576 -38.967 12.936 1.00 57.06 4 PRO B CA 1
ATOM 1566 C C . PRO B 1 38 ? 85.114 -39.058 12.514 1.00 60.64 4 PRO B C 1
ATOM 1567 O O . PRO B 1 38 ? 84.432 -40.028 12.850 1.00 57.53 4 PRO B O 1
ATOM 1571 N N . VAL B 1 39 ? 84.642 -38.050 11.792 1.00 52.71 5 VAL B N 1
ATOM 1572 C CA . VAL B 1 39 ? 83.273 -38.024 11.310 1.00 51.73 5 VAL B CA 1
ATOM 1573 C C . VAL B 1 39 ? 83.284 -37.602 9.848 1.00 43.82 5 VAL B C 1
ATOM 1574 O O . VAL B 1 39 ? 84.205 -36.913 9.405 1.00 36.26 5 VAL B O 1
ATOM 1578 N N . THR B 1 40 ? 82.269 -38.010 9.096 1.00 41.72 6 THR B N 1
ATOM 1579 C CA . THR B 1 40 ? 82.138 -37.544 7.727 1.00 35.13 6 THR B CA 1
ATOM 1580 C C . THR B 1 40 ? 80.708 -37.100 7.423 1.00 35.55 6 THR B C 1
ATOM 1581 O O . THR B 1 40 ? 79.732 -37.700 7.876 1.00 45.75 6 THR B O 1
ATOM 1585 N N . LEU B 1 41 ? 80.593 -36.028 6.653 1.00 32.29 7 LEU B N 1
ATOM 1586 C CA . LEU B 1 41 ? 79.287 -35.527 6.243 1.00 30.69 7 LEU B CA 1
ATOM 1587 C C . LEU B 1 41 ? 79.021 -35.950 4.825 1.00 25.75 7 LEU B C 1
ATOM 1588 O O . LEU B 1 41 ? 79.938 -35.995 3.998 1.00 27.93 7 LEU B O 1
ATOM 1593 N N . SER B 1 42 ? 77.758 -36.272 4.549 1.00 29.32 8 SER B N 1
ATOM 1594 C CA . SER B 1 42 ? 77.324 -36.548 3.187 1.00 28.31 8 SER B CA 1
ATOM 1595 C C . SER B 1 42 ? 77.497 -35.298 2.358 1.00 26.25 8 SER B C 1
ATOM 1596 O O . SER B 1 42 ? 77.583 -34.193 2.909 1.00 25.21 8 SER B O 1
ATOM 1599 N N . ALA B 1 43 ? 77.519 -35.467 1.042 1.00 21.88 9 ALA B N 1
ATOM 1600 C CA . ALA B 1 43 ? 77.611 -34.345 0.126 1.00 23.06 9 ALA B CA 1
ATOM 1601 C C . ALA B 1 43 ? 76.455 -33.374 0.361 1.00 22.92 9 ALA B C 1
ATOM 1602 O O . ALA B 1 43 ? 76.664 -32.165 0.441 1.00 22.06 9 ALA B O 1
ATOM 1604 N N . LEU B 1 44 ? 75.244 -33.906 0.493 1.00 20.50 10 LEU B N 1
ATOM 1605 C CA . LEU B 1 44 ? 74.072 -33.062 0.740 1.00 21.49 10 LEU B CA 1
ATOM 1606 C C . LEU B 1 44 ? 74.171 -32.261 2.040 1.00 21.78 10 LEU B C 1
ATOM 1607 O O . LEU B 1 44 ? 73.822 -31.075 2.079 1.00 21.83 10 LEU B O 1
ATOM 1612 N N . ASP B 1 45 ? 74.629 -32.905 3.107 1.00 22.86 11 ASP B N 1
ATOM 1613 C CA . ASP B 1 45 ? 74.707 -32.230 4.389 1.00 26.18 11 ASP B CA 1
ATOM 1614 C C . ASP B 1 45 ? 75.839 -31.208 4.442 1.00 23.60 11 ASP B C 1
ATOM 1615 O O . ASP B 1 45 ? 75.681 -30.153 5.057 1.00 20.13 11 ASP B O 1
ATOM 1620 N N . LEU B 1 46 ? 76.975 -31.501 3.810 1.00 21.09 12 LEU B N 1
ATOM 1621 C CA . LEU B 1 46 ? 78.062 -30.522 3.794 1.00 22.98 12 LEU B CA 1
ATOM 1622 C C . LEU B 1 46 ? 77.657 -29.274 3.010 1.00 21.65 12 LEU B C 1
ATOM 1623 O O . LEU B 1 46 ? 77.855 -28.151 3.478 1.00 20.88 12 LEU B O 1
ATOM 1628 N N . GLY B 1 47 ? 77.078 -29.474 1.832 1.00 19.53 13 GLY B N 1
ATOM 1629 C CA . GLY B 1 47 ? 76.661 -28.364 0.996 1.00 18.67 13 GLY B CA 1
ATOM 1630 C C . GLY B 1 47 ? 75.641 -27.499 1.715 1.00 18.78 13 GLY B C 1
ATOM 1631 O O . GLY B 1 47 ? 75.725 -26.273 1.680 1.00 18.77 13 GLY B O 1
ATOM 1632 N N . ALA B 1 48 ? 74.662 -28.138 2.349 1.00 20.10 14 ALA B N 1
ATOM 1633 C CA . ALA B 1 48 ? 73.625 -27.392 3.070 1.00 17.80 14 ALA B CA 1
ATOM 1634 C C . ALA B 1 48 ? 74.198 -26.563 4.217 1.00 19.86 14 ALA B C 1
ATOM 1635 O O . ALA B 1 48 ? 73.842 -25.392 4.377 1.00 17.38 14 ALA B O 1
ATOM 1637 N N . LEU B 1 49 ? 75.084 -27.162 5.019 1.00 19.66 15 LEU B N 1
ATOM 1638 C CA . LEU B 1 49 ? 75.634 -26.444 6.161 1.00 17.33 15 LEU B CA 1
ATOM 1639 C C . LEU B 1 49 ? 76.557 -25.303 5.721 1.00 17.69 15 LEU B C 1
ATOM 1640 O O . LEU B 1 49 ? 76.554 -24.232 6.335 1.00 17.64 15 LEU B O 1
ATOM 1645 N N . LEU B 1 50 ? 77.333 -25.507 4.659 1.00 16.87 16 LEU B N 1
ATOM 1646 C CA . LEU B 1 50 ? 78.157 -24.404 4.144 1.00 17.34 16 LEU B CA 1
ATOM 1647 C C . LEU B 1 50 ? 77.280 -23.258 3.651 1.00 18.58 16 LEU B C 1
ATOM 1648 O O . LEU B 1 50 ? 77.562 -22.093 3.921 1.00 17.49 16 LEU B O 1
ATOM 1653 N N . CYS B 1 51 ? 76.208 -23.589 2.946 1.00 17.60 17 CYS B N 1
ATOM 1654 C CA . CYS B 1 51 ? 75.270 -22.554 2.512 1.00 17.53 17 CYS B CA 1
ATOM 1655 C C . CYS B 1 51 ? 74.632 -21.818 3.696 1.00 16.50 17 CYS B C 1
ATOM 1656 O O . CYS B 1 51 ? 74.487 -20.596 3.658 1.00 18.29 17 CYS B O 1
ATOM 1659 N N . SER B 1 52 ? 74.244 -22.549 4.741 1.00 17.88 18 SER B N 1
ATOM 1660 C CA . SER B 1 52 ? 73.687 -21.919 5.941 1.00 15.40 18 SER B CA 1
ATOM 1661 C C . SER B 1 52 ? 74.690 -20.968 6.597 1.00 15.86 18 SER B C 1
ATOM 1662 O O . SER B 1 52 ? 74.327 -19.903 7.102 1.00 17.37 18 SER B O 1
ATOM 1665 N N . ARG B 1 53 ? 75.955 -21.365 6.609 1.00 15.77 19 ARG B N 1
ATOM 1666 C CA . ARG B 1 53 ? 76.995 -20.533 7.216 1.00 17.71 19 ARG B CA 1
ATOM 1667 C C . ARG B 1 53 ? 77.128 -19.209 6.453 1.00 17.96 19 ARG B C 1
ATOM 1668 O O . ARG B 1 53 ? 77.237 -18.155 7.072 1.00 18.76 19 ARG B O 1
ATOM 1676 N N . ILE B 1 54 ? 77.116 -19.264 5.121 1.00 17.57 20 ILE B N 1
ATOM 1677 C CA . ILE B 1 54 ? 77.215 -18.038 4.332 1.00 17.85 20 ILE B CA 1
ATOM 1678 C C . ILE B 1 54 ? 76.006 -17.148 4.600 1.00 20.50 20 ILE B C 1
ATOM 1679 O O . ILE B 1 54 ? 76.150 -15.946 4.830 1.00 19.20 20 ILE B O 1
ATOM 1684 N N . CYS B 1 55 ? 74.823 -17.752 4.632 1.00 18.54 21 CYS B N 1
ATOM 1685 C CA . CYS B 1 55 ? 73.591 -16.997 4.887 1.00 18.37 21 CYS B CA 1
ATOM 1686 C C . CYS B 1 55 ? 73.631 -16.341 6.253 1.00 19.69 21 CYS B C 1
ATOM 1687 O O . CYS B 1 55 ? 73.304 -15.158 6.402 1.00 18.78 21 CYS B O 1
ATOM 1690 N N . HIS B 1 56 ? 74.071 -17.102 7.249 1.00 17.84 22 HIS B N 1
ATOM 1691 C CA . HIS B 1 56 ? 74.121 -16.588 8.606 1.00 20.63 22 HIS B CA 1
ATOM 1692 C C . HIS B 1 56 ? 75.034 -15.366 8.698 1.00 22.43 22 HIS B C 1
ATOM 1693 O O . HIS B 1 56 ? 74.751 -14.422 9.436 1.00 21.63 22 HIS B O 1
ATOM 1700 N N . ASP B 1 57 ? 76.141 -15.406 7.964 1.00 18.64 23 ASP B N 1
ATOM 1701 C CA . ASP B 1 57 ? 77.134 -14.344 8.034 1.00 19.61 23 ASP B CA 1
ATOM 1702 C C . ASP B 1 57 ? 76.727 -13.053 7.320 1.00 20.58 23 ASP B C 1
ATOM 1703 O O . ASP B 1 57 ? 77.405 -12.041 7.470 1.00 23.30 23 ASP B O 1
ATOM 1708 N N . ILE B 1 58 ? 75.692 -13.087 6.483 1.00 16.15 24 ILE B N 1
ATOM 1709 C CA . ILE B 1 58 ? 75.260 -11.851 5.818 1.00 16.44 24 ILE B CA 1
ATOM 1710 C C . ILE B 1 58 ? 73.888 -11.306 6.253 1.00 17.38 24 ILE B C 1
ATOM 1711 O O . ILE B 1 58 ? 73.452 -10.259 5.762 1.00 17.26 24 ILE B O 1
ATOM 1716 N N . ILE B 1 59 ? 73.190 -12.037 7.115 1.00 19.13 25 ILE B N 1
ATOM 1717 C CA . ILE B 1 59 ? 71.892 -11.597 7.625 1.00 19.86 25 ILE B CA 1
ATOM 1718 C C . ILE B 1 59 ? 71.934 -10.206 8.258 1.00 16.17 25 ILE B C 1
ATOM 1719 O O . ILE B 1 59 ? 71.062 -9.374 7.992 1.00 17.72 25 ILE B O 1
ATOM 1724 N N A SER B 1 60 ? 72.943 -9.955 9.084 0.22 18.72 26 SER B N 1
ATOM 1725 N N B SER B 1 60 ? 72.940 -9.947 9.089 0.78 18.70 26 SER B N 1
ATOM 1726 C CA A SER B 1 60 ? 73.046 -8.672 9.770 0.22 17.24 26 SER B CA 1
ATOM 1727 C CA B SER B 1 60 ? 73.025 -8.654 9.766 0.78 17.09 26 SER B CA 1
ATOM 1728 C C A SER B 1 60 ? 73.326 -7.497 8.820 0.22 18.33 26 SER B C 1
ATOM 1729 C C B SER B 1 60 ? 73.333 -7.483 8.820 0.78 18.36 26 SER B C 1
ATOM 1730 O O A SER B 1 60 ? 72.622 -6.489 8.878 0.22 18.47 26 SER B O 1
ATOM 1731 O O B SER B 1 60 ? 72.664 -6.456 8.892 0.78 18.51 26 SER B O 1
ATOM 1736 N N . PRO B 1 61 ? 74.358 -7.605 7.955 1.00 17.14 27 PRO B N 1
ATOM 1737 C CA . PRO B 1 61 ? 74.572 -6.436 7.081 1.00 15.62 27 PRO B CA 1
ATOM 1738 C C . PRO B 1 61 ? 73.459 -6.214 6.061 1.00 15.86 27 PRO B C 1
ATOM 1739 O O . PRO B 1 61 ? 73.128 -5.054 5.782 1.00 15.70 27 PRO B O 1
ATOM 1743 N N . ILE B 1 62 ? 72.844 -7.278 5.549 1.00 15.61 28 ILE B N 1
ATOM 1744 C CA . ILE B 1 62 ? 71.712 -7.064 4.649 1.00 16.28 28 ILE B CA 1
ATOM 1745 C C . ILE B 1 62 ? 70.521 -6.477 5.436 1.00 17.49 28 ILE B C 1
ATOM 1746 O O . ILE B 1 62 ? 69.825 -5.590 4.951 1.00 17.13 28 ILE B O 1
ATOM 1751 N N . GLY B 1 63 ? 70.316 -6.930 6.670 1.00 16.30 29 GLY B N 1
ATOM 1752 C CA . GLY B 1 63 ? 69.285 -6.319 7.496 1.00 15.78 29 GLY B CA 1
ATOM 1753 C C . GLY B 1 63 ? 69.544 -4.840 7.750 1.00 14.56 29 GLY B C 1
ATOM 1754 O O . GLY B 1 63 ? 68.615 -4.034 7.729 1.00 16.07 29 GLY B O 1
ATOM 1755 N N . ALA B 1 64 ? 70.801 -4.480 7.976 1.00 14.38 30 ALA B N 1
ATOM 1756 C CA . ALA B 1 64 ? 71.148 -3.074 8.237 1.00 15.41 30 ALA B CA 1
ATOM 1757 C C . ALA B 1 64 ? 70.921 -2.209 7.005 1.00 15.33 30 ALA B C 1
ATOM 1758 O O . ALA B 1 64 ? 70.604 -1.024 7.122 1.00 14.84 30 ALA B O 1
ATOM 1760 N N . ILE B 1 65 ? 71.108 -2.780 5.813 1.00 15.60 31 ILE B N 1
ATOM 1761 C CA . ILE B 1 65 ? 70.769 -2.021 4.609 1.00 14.45 31 ILE B CA 1
ATOM 1762 C C . ILE B 1 65 ? 69.287 -1.647 4.629 1.00 13.05 31 ILE B C 1
ATOM 1763 O O . ILE B 1 65 ? 68.916 -0.491 4.379 1.00 15.03 31 ILE B O 1
ATOM 1768 N N . ASN B 1 66 ? 68.443 -2.620 4.946 1.00 14.00 32 ASN B N 1
ATOM 1769 C CA . ASN B 1 66 ? 67.010 -2.376 5.033 1.00 15.77 32 ASN B CA 1
ATOM 1770 C C . ASN B 1 66 ? 66.683 -1.366 6.146 1.00 16.65 32 ASN B C 1
ATOM 1771 O O . ASN B 1 66 ? 65.840 -0.485 5.965 1.00 15.92 32 ASN B O 1
ATOM 1776 N N . ASN B 1 67 ? 67.382 -1.466 7.275 1.00 15.60 33 ASN B N 1
ATOM 1777 C CA . ASN B 1 67 ? 67.210 -0.484 8.364 1.00 16.13 33 ASN B CA 1
ATOM 1778 C C . ASN B 1 67 ? 67.565 0.929 7.932 1.00 17.68 33 ASN B C 1
ATOM 1779 O O . ASN B 1 67 ? 66.889 1.899 8.305 1.00 18.26 33 ASN B O 1
ATOM 1784 N N . GLY B 1 68 ? 68.657 1.048 7.180 1.00 15.74 34 GLY B N 1
ATOM 1785 C CA . GLY B 1 68 ? 69.107 2.331 6.662 1.00 19.19 34 GLY B CA 1
ATOM 1786 C C . GLY B 1 68 ? 68.058 2.945 5.764 1.00 16.06 34 GLY B C 1
ATOM 1787 O O . GLY B 1 68 ? 67.785 4.151 5.837 1.00 17.43 34 GLY B O 1
ATOM 1788 N N . LEU B 1 69 ? 67.457 2.117 4.910 1.00 16.35 35 LEU B N 1
ATOM 1789 C CA . LEU B 1 69 ? 66.398 2.594 4.021 1.00 16.45 35 LEU B CA 1
ATOM 1790 C C . LEU B 1 69 ? 65.185 3.090 4.830 1.00 17.97 35 LEU B C 1
ATOM 1791 O O . LEU B 1 69 ? 64.547 4.071 4.446 1.00 19.59 35 LEU B O 1
ATOM 1796 N N . GLU B 1 70 ? 64.878 2.405 5.932 1.00 16.79 36 GLU B N 1
ATOM 1797 C CA . GLU B 1 70 ? 63.776 2.805 6.818 1.00 19.92 36 GLU B CA 1
ATOM 1798 C C . GLU B 1 70 ? 64.113 4.151 7.480 1.00 20.89 36 GLU B C 1
ATOM 1799 O O . GLU B 1 70 ? 63.270 5.035 7.567 1.00 19.85 36 GLU B O 1
ATOM 1805 N N . LEU B 1 71 ? 65.354 4.317 7.918 1.00 21.01 37 LEU B N 1
ATOM 1806 C CA . LEU B 1 71 ? 65.753 5.565 8.572 1.00 19.94 37 LEU B CA 1
ATOM 1807 C C . LEU B 1 71 ? 65.746 6.712 7.580 1.00 23.02 37 LEU B C 1
ATOM 1808 O O . LEU B 1 71 ? 65.403 7.850 7.917 1.00 21.78 37 LEU B O 1
ATOM 1813 N N . LEU B 1 72 ? 66.124 6.404 6.345 1.00 19.80 38 LEU B N 1
ATOM 1814 C CA . LEU B 1 72 ? 66.139 7.421 5.314 1.00 23.63 38 LEU B CA 1
ATOM 1815 C C . LEU B 1 72 ? 64.721 7.922 5.066 1.00 21.90 38 LEU B C 1
ATOM 1816 O O . LEU B 1 72 ? 64.489 9.133 4.970 1.00 27.96 38 LEU B O 1
ATOM 1821 N N . GLU B 1 73 ? 63.757 7.007 5.013 1.00 22.55 39 GLU B N 1
ATOM 1822 C CA . GLU B 1 73 ? 62.380 7.412 4.763 1.00 24.67 39 GLU B CA 1
ATOM 1823 C C . GLU B 1 73 ? 61.769 8.169 5.952 1.00 31.14 39 GLU B C 1
ATOM 1824 O O . GLU B 1 73 ? 60.867 8.983 5.765 1.00 25.52 39 GLU B O 1
ATOM 1830 N N . GLU B 1 74 ? 62.283 7.939 7.160 1.00 21.56 40 GLU B N 1
ATOM 1831 C CA . GLU B 1 74 ? 61.782 8.644 8.340 1.00 20.64 40 GLU B CA 1
ATOM 1832 C C . GLU B 1 74 ? 62.284 10.077 8.387 1.00 23.43 40 GLU B C 1
ATOM 1833 O O . GLU B 1 74 ? 61.741 10.901 9.123 1.00 24.13 40 GLU B O 1
ATOM 1839 N N . GLY B 1 75 ? 63.353 10.354 7.645 1.00 24.35 41 GLY B N 1
ATOM 1840 C CA . GLY B 1 75 ? 63.914 11.693 7.527 1.00 24.88 41 GLY B CA 1
ATOM 1841 C C . GLY B 1 75 ? 64.704 12.226 8.702 1.00 24.83 41 GLY B C 1
ATOM 1842 O O . GLY B 1 75 ? 64.727 11.628 9.780 1.00 25.50 41 GLY B O 1
ATOM 1843 N N . GLY B 1 76 ? 65.370 13.357 8.499 1.00 24.71 42 GLY B N 1
ATOM 1844 C CA . GLY B 1 76 ? 66.078 13.988 9.597 1.00 30.62 42 GLY B CA 1
ATOM 1845 C C . GLY B 1 76 ? 67.544 13.613 9.734 1.00 31.64 42 GLY B C 1
ATOM 1846 O O . GLY B 1 76 ? 68.323 14.343 10.344 1.00 31.53 42 GLY B O 1
ATOM 1847 N N . ALA B 1 77 ? 67.934 12.475 9.170 1.00 28.94 43 ALA B N 1
ATOM 1848 C CA . ALA B 1 77 ? 69.340 12.071 9.222 1.00 24.39 43 ALA B CA 1
ATOM 1849 C C . ALA B 1 77 ? 69.717 11.291 7.974 1.00 24.93 43 ALA B C 1
ATOM 1850 O O . ALA B 1 77 ? 70.214 10.168 8.050 1.00 23.19 43 ALA B O 1
ATOM 1852 N N . ASP B 1 78 ? 69.487 11.922 6.825 1.00 25.27 44 ASP B N 1
ATOM 1853 C CA . ASP B 1 78 ? 69.697 11.283 5.529 1.00 22.05 44 ASP B CA 1
ATOM 1854 C C . ASP B 1 78 ? 71.151 10.879 5.309 1.00 25.75 44 ASP B C 1
ATOM 1855 O O . ASP B 1 78 ? 71.418 9.812 4.761 1.00 24.88 44 ASP B O 1
ATOM 1860 N N . GLU B 1 79 ? 72.090 11.728 5.720 1.00 24.18 45 GLU B N 1
ATOM 1861 C CA . GLU B 1 79 ? 73.507 11.419 5.529 1.00 26.48 45 GLU B CA 1
ATOM 1862 C C . GLU B 1 79 ? 73.924 10.207 6.348 1.00 26.82 45 GLU B C 1
ATOM 1863 O O .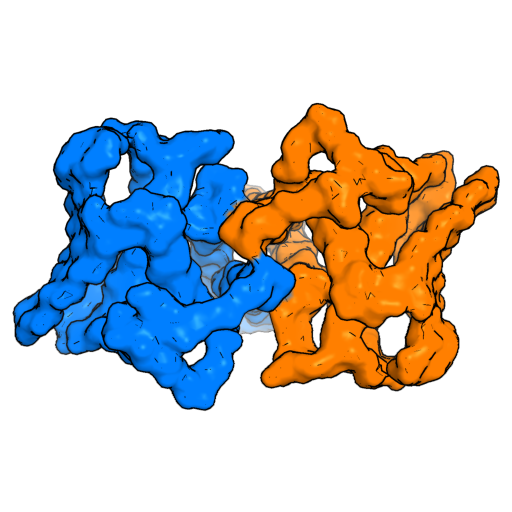 GLU B 1 79 ? 74.650 9.335 5.853 1.00 24.21 45 GLU B O 1
ATOM 1869 N N . ASP B 1 80 ? 73.472 10.138 7.595 1.00 23.33 46 ASP B N 1
ATOM 1870 C CA . ASP B 1 80 ? 73.785 8.981 8.416 1.00 20.84 46 ASP B CA 1
ATOM 1871 C C . ASP B 1 80 ? 73.196 7.719 7.806 1.00 17.65 46 ASP B C 1
ATOM 1872 O O . ASP B 1 80 ? 73.841 6.671 7.790 1.00 20.73 46 ASP B O 1
ATOM 1877 N N . ALA B 1 81 ? 71.965 7.816 7.319 1.00 21.99 47 ALA B N 1
ATOM 1878 C CA . ALA B 1 81 ? 71.299 6.645 6.748 1.00 21.38 47 ALA B CA 1
ATOM 1879 C C . ALA B 1 81 ? 72.057 6.152 5.512 1.00 20.70 47 ALA B C 1
ATOM 1880 O O . ALA B 1 81 ? 72.302 4.955 5.361 1.00 18.43 47 ALA B O 1
ATOM 1882 N N . MET B 1 82 ? 72.468 7.076 4.652 1.00 20.77 48 MET B N 1
ATOM 1883 C CA . MET B 1 82 ? 73.190 6.672 3.453 1.00 22.06 48 MET B CA 1
ATOM 1884 C C . MET B 1 82 ? 74.545 6.062 3.803 1.00 19.74 48 MET B C 1
ATOM 1885 O O . MET B 1 82 ? 74.980 5.082 3.187 1.00 18.67 48 MET B O 1
ATOM 1890 N N . ALA B 1 83 ? 75.214 6.635 4.801 1.00 18.85 49 ALA B N 1
ATOM 1891 C CA . ALA B 1 83 ? 76.513 6.105 5.209 1.00 22.08 49 ALA B CA 1
ATOM 1892 C C . ALA B 1 83 ? 76.365 4.675 5.723 1.00 20.87 49 ALA B C 1
ATOM 1893 O O . ALA B 1 83 ? 77.195 3.822 5.415 1.00 18.67 49 ALA B O 1
ATOM 1895 N N . LEU B 1 84 ? 75.302 4.422 6.490 1.00 16.56 50 LEU B N 1
ATOM 1896 C CA . LEU B 1 84 ? 74.995 3.084 6.988 1.00 17.54 50 LEU B CA 1
ATOM 1897 C C . LEU B 1 84 ? 74.746 2.097 5.836 1.00 15.02 50 LEU B C 1
ATOM 1898 O O . LEU B 1 84 ? 75.237 0.967 5.846 1.00 15.74 50 LEU B O 1
ATOM 1903 N N . ILE B 1 85 ? 73.971 2.527 4.847 1.00 17.12 51 ILE B N 1
ATOM 1904 C CA . ILE B 1 85 ? 73.676 1.669 3.703 1.00 15.02 51 ILE B CA 1
ATOM 1905 C C . ILE B 1 85 ? 74.989 1.341 2.992 1.00 15.94 51 ILE B C 1
ATOM 1906 O O . ILE B 1 85 ? 75.247 0.183 2.638 1.00 17.26 51 ILE B O 1
ATOM 1911 N N . LYS B 1 86 ? 75.845 2.345 2.847 1.00 16.84 52 LYS B N 1
ATOM 1912 C CA . LYS B 1 86 ? 77.114 2.161 2.158 1.00 18.81 52 LYS B CA 1
ATOM 1913 C C . LYS B 1 86 ? 78.044 1.186 2.882 1.00 18.41 52 LYS B C 1
ATOM 1914 O O . LYS B 1 86 ? 78.599 0.273 2.267 1.00 17.81 52 LYS B O 1
ATOM 1920 N N . SER B 1 87 ? 78.224 1.362 4.186 1.00 16.01 53 SER B N 1
ATOM 1921 C CA . SER B 1 87 ? 79.150 0.480 4.884 1.00 18.18 53 SER B CA 1
ATOM 1922 C C . SER B 1 87 ? 78.580 -0.934 5.025 1.00 17.06 53 SER B C 1
ATOM 1923 O O . SER B 1 87 ? 79.332 -1.908 5.036 1.00 17.97 53 SER B O 1
ATOM 1926 N N . SER B 1 88 ? 77.255 -1.047 5.132 1.00 15.24 54 SER B N 1
ATOM 1927 C CA . SER B 1 88 ? 76.638 -2.358 5.285 1.00 13.45 54 SER B CA 1
ATOM 1928 C C . SER B 1 88 ? 76.701 -3.131 3.964 1.00 16.65 54 SER B C 1
ATOM 1929 O O . SER B 1 88 ? 76.900 -4.350 3.958 1.00 14.85 54 SER B O 1
ATOM 1932 N N . ALA B 1 89 ? 76.496 -2.424 2.855 1.00 16.39 55 ALA B N 1
ATOM 1933 C CA . ALA B 1 89 ? 76.647 -3.056 1.540 1.00 14.17 55 ALA B CA 1
ATOM 1934 C C . ALA B 1 89 ? 78.098 -3.476 1.302 1.00 17.41 55 ALA B C 1
ATOM 1935 O O . ALA B 1 89 ? 78.360 -4.535 0.714 1.00 14.82 55 ALA B O 1
ATOM 1937 N N . ARG B 1 90 ? 79.045 -2.649 1.737 1.00 16.00 56 ARG B N 1
ATOM 1938 C CA . ARG B 1 90 ? 80.461 -3.011 1.598 1.00 17.86 56 ARG B CA 1
ATOM 1939 C C . ARG B 1 90 ? 80.791 -4.250 2.430 1.00 17.68 56 ARG B C 1
ATOM 1940 O O . ARG B 1 90 ? 81.530 -5.130 1.982 1.00 16.25 56 ARG B O 1
ATOM 1948 N N . ASN B 1 91 ? 80.229 -4.313 3.630 1.00 16.00 57 ASN B N 1
ATOM 1949 C CA . ASN B 1 91 ? 80.369 -5.471 4.512 1.00 15.29 57 ASN B CA 1
ATOM 1950 C C . ASN B 1 91 ? 79.813 -6.741 3.858 1.00 15.96 57 ASN B C 1
ATOM 1951 O O . ASN B 1 91 ? 80.500 -7.748 3.756 1.00 16.49 57 ASN B O 1
ATOM 1956 N N . ALA B 1 92 ? 78.583 -6.669 3.369 1.00 14.64 58 ALA B N 1
ATOM 1957 C CA . ALA B 1 92 ? 77.951 -7.814 2.717 1.00 13.70 58 ALA B CA 1
ATOM 1958 C C . ALA B 1 92 ? 78.774 -8.278 1.508 1.00 13.76 58 ALA B C 1
ATOM 1959 O O . ALA B 1 92 ? 79.018 -9.481 1.327 1.00 15.37 58 ALA B O 1
ATOM 1961 N N . SER B 1 93 ? 79.225 -7.310 0.712 1.00 13.56 59 SER B N 1
ATOM 1962 C CA . SER B 1 93 ? 80.020 -7.611 -0.486 1.00 14.39 59 SER B CA 1
ATOM 1963 C C . SER B 1 93 ? 81.309 -8.323 -0.102 1.00 16.70 59 SER B C 1
ATOM 1964 O O . SER B 1 93 ? 81.682 -9.325 -0.721 1.00 16.22 59 SER B O 1
ATOM 1967 N N . ALA B 1 94 ? 81.980 -7.813 0.931 1.00 15.39 60 ALA B N 1
ATOM 1968 C CA . ALA B 1 94 ? 83.253 -8.395 1.358 1.00 16.76 60 ALA B CA 1
ATOM 1969 C C . ALA B 1 94 ? 83.052 -9.831 1.813 1.00 14.90 60 ALA B C 1
ATOM 1970 O O . ALA B 1 94 ? 83.861 -10.696 1.515 1.00 15.65 60 ALA B O 1
ATOM 1972 N N . ARG B 1 95 ? 81.958 -10.093 2.520 1.00 14.40 61 ARG B N 1
ATOM 1973 C CA . ARG B 1 95 ? 81.720 -11.442 3.006 1.00 15.90 61 ARG B CA 1
ATOM 1974 C C . ARG B 1 95 ? 81.397 -12.399 1.847 1.00 15.07 61 ARG B C 1
ATOM 1975 O O . ARG B 1 95 ? 81.867 -13.530 1.832 1.00 16.71 61 ARG B O 1
ATOM 1983 N N . LEU B 1 96 ? 80.619 -11.929 0.871 1.00 13.92 62 LEU B N 1
ATOM 1984 C CA . LEU B 1 96 ? 80.269 -12.751 -0.294 1.00 16.48 62 LEU B CA 1
ATOM 1985 C C . LEU B 1 96 ? 81.499 -13.045 -1.163 1.00 16.54 62 LEU B C 1
ATOM 1986 O O . LEU B 1 96 ? 81.684 -14.170 -1.640 1.00 14.72 62 LEU B O 1
ATOM 1991 N N . GLN B 1 97 ? 82.334 -12.034 -1.389 1.00 16.06 63 GLN B N 1
ATOM 1992 C CA . GLN B 1 97 ? 83.532 -12.251 -2.206 1.00 16.59 63 GLN B CA 1
ATOM 1993 C C . GLN B 1 97 ? 84.508 -13.209 -1.506 1.00 16.39 63 GLN B C 1
ATOM 1994 O O . GLN B 1 97 ? 85.145 -14.041 -2.155 1.00 15.72 63 GLN B O 1
ATOM 2000 N N . PHE B 1 98 ? 84.619 -13.097 -0.185 1.00 12.82 64 PHE B N 1
ATOM 2001 C CA . PHE B 1 98 ? 85.487 -13.998 0.555 1.00 16.69 64 PHE B CA 1
ATOM 2002 C C . PHE B 1 98 ? 84.930 -15.417 0.481 1.00 17.25 64 PHE B C 1
ATOM 2003 O O . PHE B 1 98 ? 85.653 -16.359 0.182 1.00 15.01 64 PHE B O 1
ATOM 2011 N N . ALA B 1 99 ? 83.627 -15.552 0.691 1.00 14.96 65 ALA B N 1
ATOM 2012 C CA . ALA B 1 99 ? 82.987 -16.871 0.655 1.00 15.14 65 ALA B CA 1
ATOM 2013 C C . ALA B 1 99 ? 83.115 -17.531 -0.721 1.00 14.69 65 ALA B C 1
ATOM 2014 O O . ALA B 1 99 ? 83.293 -18.747 -0.809 1.00 16.06 65 ALA B O 1
ATOM 2016 N N . ARG B 1 100 ? 83.049 -16.720 -1.769 1.00 15.94 66 ARG B N 1
ATOM 2017 C CA . ARG B 1 100 ? 83.139 -17.189 -3.153 1.00 17.79 66 ARG B CA 1
ATOM 2018 C C . ARG B 1 100 ? 84.402 -18.028 -3.397 1.00 19.56 66 ARG B C 1
ATOM 2019 O O . ARG B 1 100 ? 84.382 -19.008 -4.157 1.00 17.58 66 ARG B O 1
ATOM 2027 N N . ILE B 1 101 ? 85.499 -17.638 -2.750 1.00 14.94 67 ILE B N 1
ATOM 2028 C CA . ILE B 1 101 ? 86.769 -18.348 -2.880 1.00 16.30 67 ILE B CA 1
ATOM 2029 C C . ILE B 1 101 ? 86.983 -19.333 -1.726 1.00 17.63 67 ILE B C 1
ATOM 2030 O O . ILE B 1 101 ? 87.388 -20.465 -1.963 1.00 21.46 67 ILE B O 1
ATOM 2035 N N . ALA B 1 102 ? 86.678 -18.945 -0.488 1.00 13.88 68 ALA B N 1
ATOM 2036 C CA . ALA B 1 102 ? 86.985 -19.814 0.649 1.00 15.28 68 ALA B CA 1
ATOM 2037 C C . ALA B 1 102 ? 86.078 -21.051 0.703 1.00 18.62 68 ALA B C 1
ATOM 2038 O O . ALA B 1 102 ? 86.519 -22.152 1.057 1.00 16.30 68 ALA B O 1
ATOM 2040 N N . PHE B 1 103 ? 84.818 -20.867 0.330 1.00 15.18 69 PHE B N 1
ATOM 2041 C CA . PHE B 1 103 ? 83.839 -21.956 0.366 1.00 17.60 69 PHE B CA 1
ATOM 2042 C C . PHE B 1 103 ? 83.448 -22.381 -1.045 1.00 20.73 69 PHE B C 1
ATOM 2043 O O . PHE B 1 103 ? 83.212 -23.559 -1.297 1.00 20.30 69 PHE B O 1
ATOM 2051 N N . GLY B 1 104 ? 83.360 -21.408 -1.950 1.00 19.19 70 GLY B N 1
ATOM 2052 C CA . GLY B 1 104 ? 82.941 -21.617 -3.328 1.00 14.51 70 GLY B CA 1
ATOM 2053 C C . GLY B 1 104 ? 84.012 -22.148 -4.269 1.00 18.23 70 GLY B C 1
ATOM 2054 O O . GLY B 1 104 ? 85.096 -22.563 -3.856 1.00 19.20 70 GLY B O 1
ATOM 2055 N N . ALA B 1 105 ? 83.701 -22.138 -5.553 1.00 19.11 71 ALA B N 1
ATOM 2056 C CA . ALA B 1 105 ? 84.640 -22.605 -6.571 1.00 24.51 71 ALA B CA 1
ATOM 2057 C C . ALA B 1 105 ? 85.283 -21.460 -7.366 1.00 29.99 71 ALA B C 1
ATOM 2058 O O . ALA B 1 105 ? 85.948 -21.692 -8.374 1.00 32.46 71 ALA B O 1
ATOM 2060 N N . ALA B 1 106 ? 85.108 -20.224 -6.910 1.00 30.10 72 ALA B N 1
ATOM 2061 C CA . ALA B 1 106 ? 85.520 -19.074 -7.721 1.00 38.91 72 ALA B CA 1
ATOM 2062 C C . ALA B 1 106 ? 87.018 -18.846 -7.768 1.00 38.89 72 ALA B C 1
ATOM 2063 O O . ALA B 1 106 ? 87.758 -19.290 -6.881 1.00 31.32 72 ALA B O 1
ATOM 2065 N N . GLY B 1 107 ? 87.444 -18.131 -8.812 1.00 35.64 73 GLY B N 1
ATOM 2066 C CA . GLY B 1 107 ? 88.840 -17.786 -9.016 1.00 41.81 73 GLY B CA 1
ATOM 2067 C C . GLY B 1 107 ? 89.606 -18.944 -9.623 1.00 45.88 73 GLY B C 1
ATOM 2068 O O . GLY B 1 107 ? 90.835 -18.978 -9.607 1.00 38.04 73 GLY B O 1
ATOM 2069 N N . SER B 1 108 ? 88.875 -19.904 -10.172 1.00 42.48 74 SER B N 1
ATOM 2070 C CA . SER B 1 108 ? 89.508 -21.126 -10.616 1.00 41.60 74 SER B CA 1
ATOM 2071 C C . SER B 1 108 ? 88.697 -21.765 -11.758 1.00 54.90 74 SER B C 1
ATOM 2072 O O . SER B 1 108 ? 87.462 -21.666 -11.787 1.00 52.52 74 SER B O 1
ATOM 2075 N N . ALA B 1 109 ? 89.396 -22.421 -12.688 1.00 50.39 75 ALA B N 1
ATOM 2076 C CA . ALA B 1 109 ? 88.770 -23.009 -13.884 1.00 53.67 75 ALA B CA 1
ATOM 2077 C C . ALA B 1 109 ? 88.336 -24.509 -13.923 1.00 52.93 75 ALA B C 1
ATOM 2078 O O . ALA B 1 109 ? 87.716 -24.900 -14.910 1.00 64.42 75 ALA B O 1
ATOM 2080 N N . GLY B 1 110 ? 88.609 -25.356 -12.925 1.00 57.84 76 GLY B N 1
ATOM 2081 C CA . GLY B 1 110 ? 89.238 -25.018 -11.667 1.00 50.35 76 GLY B CA 1
ATOM 2082 C C . GLY B 1 110 ? 90.733 -25.247 -11.619 1.00 44.68 76 GLY B C 1
ATOM 2083 O O . GLY B 1 110 ? 91.508 -24.506 -12.195 1.00 53.38 76 GLY B O 1
ATOM 2084 N N . VAL B 1 111 ? 91.103 -26.306 -10.920 1.00 46.54 77 VAL B N 1
ATOM 2085 C CA . VAL B 1 111 ? 92.468 -26.693 -10.589 1.00 35.01 77 VAL B CA 1
ATOM 2086 C C . VAL B 1 111 ? 93.307 -25.686 -9.768 1.00 21.54 77 VAL B C 1
ATOM 2087 O O . VAL B 1 111 ? 93.712 -26.060 -8.678 1.00 21.65 77 VAL B O 1
ATOM 2091 N N . GLN B 1 112 ? 93.539 -24.442 -10.222 1.00 21.22 78 GLN B N 1
ATOM 2092 C CA . GLN B 1 112 ? 94.384 -23.507 -9.441 1.00 20.13 78 GLN B CA 1
ATOM 2093 C C . GLN B 1 112 ? 93.669 -22.234 -8.953 1.00 20.59 78 GLN B C 1
ATOM 2094 O O . GLN B 1 112 ? 92.679 -21.808 -9.545 1.00 21.16 78 GLN B O 1
ATOM 2100 N N . ILE B 1 113 ? 94.213 -21.624 -7.900 1.00 16.85 79 ILE B N 1
ATOM 2101 C CA . ILE B 1 113 ? 93.806 -20.282 -7.453 1.00 17.96 79 ILE B CA 1
ATOM 2102 C C . ILE B 1 113 ? 95.042 -19.382 -7.309 1.00 19.08 79 ILE B C 1
ATOM 2103 O O . ILE B 1 113 ? 96.101 -19.819 -6.844 1.00 16.01 79 ILE B O 1
ATOM 2108 N N . ASP B 1 114 ? 94.903 -18.140 -7.757 1.00 16.01 80 ASP B N 1
ATOM 2109 C CA . ASP B 1 114 ? 95.922 -17.108 -7.631 1.00 17.82 80 ASP B CA 1
ATOM 2110 C C . ASP B 1 114 ? 95.892 -16.564 -6.199 1.00 14.80 80 ASP B C 1
ATOM 2111 O O . ASP B 1 114 ? 94.857 -16.074 -5.757 1.00 14.72 80 ASP B O 1
ATOM 2116 N N . THR B 1 115 ? 97.000 -16.640 -5.461 1.00 15.17 81 THR B N 1
ATOM 2117 C CA . THR B 1 115 ? 96.973 -16.136 -4.077 1.00 13.19 81 THR B CA 1
ATOM 2118 C C . THR B 1 115 ? 96.814 -14.613 -4.032 1.00 14.86 81 THR B C 1
ATOM 2119 O O . THR B 1 115 ? 96.500 -14.061 -2.978 1.00 18.06 81 THR B O 1
ATOM 2123 N N . GLY B 1 116 ? 97.032 -13.934 -5.156 1.00 16.46 82 GLY B N 1
ATOM 2124 C CA . GLY B 1 116 ? 96.755 -12.507 -5.225 1.00 17.06 82 GLY B CA 1
ATOM 2125 C C . GLY B 1 116 ? 95.262 -12.247 -5.033 1.00 16.03 82 GLY B C 1
ATOM 2126 O O . GLY B 1 116 ? 94.854 -11.289 -4.373 1.00 15.07 82 GLY B O 1
ATOM 2127 N N . ASP B 1 117 ? 94.429 -13.099 -5.619 1.00 15.10 83 ASP B N 1
ATOM 2128 C CA . ASP B 1 117 ? 92.978 -12.980 -5.417 1.00 16.13 83 ASP B CA 1
ATOM 2129 C C . ASP B 1 117 ? 92.611 -13.302 -3.973 1.00 15.90 83 ASP B C 1
ATOM 2130 O O . ASP B 1 117 ? 91.729 -12.668 -3.380 1.00 16.52 83 ASP B O 1
ATOM 2135 N N . ALA B 1 118 ? 93.262 -14.320 -3.419 1.00 13.86 84 ALA B N 1
ATOM 2136 C CA . ALA B 1 118 ? 93.029 -14.679 -2.022 1.00 15.53 84 ALA B CA 1
ATOM 2137 C C . ALA B 1 118 ? 93.405 -13.514 -1.109 1.00 13.73 84 ALA B C 1
ATOM 2138 O O . ALA B 1 118 ? 92.663 -13.168 -0.186 1.00 15.03 84 ALA B O 1
ATOM 2140 N N . GLN B 1 119 ? 94.562 -12.906 -1.360 1.00 14.16 85 GLN B N 1
ATOM 2141 C CA . GLN B 1 119 ? 94.983 -11.768 -0.547 1.00 14.60 85 GLN B CA 1
ATOM 2142 C C . GLN B 1 119 ? 93.969 -10.630 -0.655 1.00 17.59 85 GLN B C 1
ATOM 2143 O O . GLN B 1 119 ? 93.619 -9.996 0.350 1.00 16.43 85 GLN B O 1
ATOM 2149 N N . ASN B 1 120 ? 93.480 -10.369 -1.862 1.00 15.83 86 ASN B N 1
ATOM 2150 C CA . ASN B 1 120 ? 92.513 -9.280 -2.021 1.00 17.25 86 ASN B CA 1
ATOM 2151 C C . ASN B 1 120 ? 91.227 -9.512 -1.227 1.00 14.99 86 ASN B C 1
ATOM 2152 O O . ASN B 1 120 ? 90.782 -8.617 -0.504 1.00 16.82 86 ASN B O 1
ATOM 2157 N N . VAL B 1 121 ? 90.626 -10.697 -1.347 1.00 15.44 87 VAL B N 1
ATOM 2158 C CA . VAL B 1 121 ? 89.344 -10.890 -0.670 1.00 13.64 87 VAL B CA 1
ATOM 2159 C C . VAL B 1 121 ? 89.571 -11.007 0.833 1.00 13.54 87 VAL B C 1
ATOM 2160 O O . VAL B 1 121 ? 88.720 -10.600 1.618 1.00 15.89 87 VAL B O 1
ATOM 2164 N N . ALA B 1 122 ? 90.717 -11.535 1.251 1.00 14.91 88 ALA B N 1
ATOM 2165 C CA . ALA B 1 122 ? 90.975 -11.609 2.696 1.00 14.76 88 ALA B CA 1
ATOM 2166 C C . ALA B 1 122 ? 91.171 -10.210 3.298 1.00 16.70 88 ALA B C 1
ATOM 2167 O O . ALA B 1 122 ? 90.678 -9.911 4.385 1.00 15.11 88 ALA B O 1
ATOM 2169 N N . THR B 1 123 ? 91.915 -9.363 2.598 1.00 15.18 89 THR B N 1
ATOM 2170 C CA . THR B 1 123 ? 92.188 -8.021 3.111 1.00 17.37 89 THR B CA 1
ATOM 2171 C C . THR B 1 123 ? 90.893 -7.214 3.255 1.00 17.61 89 THR B C 1
ATOM 2172 O O . THR B 1 123 ? 90.668 -6.549 4.267 1.00 16.34 89 THR B O 1
ATOM 2176 N N . GLU B 1 124 ? 90.025 -7.301 2.255 1.00 15.42 90 GLU B N 1
ATOM 2177 C CA . GLU B 1 124 ? 88.755 -6.585 2.305 1.00 16.85 90 GLU B CA 1
ATOM 2178 C C . GLU B 1 124 ? 87.840 -7.175 3.397 1.00 16.94 90 GLU B C 1
ATOM 2179 O O . GLU B 1 124 ? 87.122 -6.443 4.097 1.00 16.97 90 GLU B O 1
ATOM 2185 N N . TYR B 1 125 ? 87.866 -8.496 3.540 1.00 15.77 91 TYR B N 1
ATOM 2186 C CA . TYR B 1 125 ? 87.084 -9.166 4.569 1.00 15.94 91 TYR B CA 1
ATOM 2187 C C . TYR B 1 125 ? 87.481 -8.649 5.952 1.00 19.44 91 TYR B C 1
ATOM 2188 O O . TYR B 1 125 ? 86.621 -8.315 6.765 1.00 16.91 91 TYR B O 1
ATOM 2197 N N . PHE B 1 126 ? 88.783 -8.575 6.217 1.00 17.47 92 PHE B N 1
ATOM 2198 C CA . PHE B 1 126 ? 89.222 -8.215 7.570 1.00 19.40 92 PHE B CA 1
ATOM 2199 C C . PHE B 1 126 ? 89.086 -6.734 7.879 1.00 24.03 92 PHE B C 1
ATOM 2200 O O . PHE B 1 126 ? 89.235 -6.325 9.025 1.00 22.19 92 PHE B O 1
ATOM 2208 N N . ARG B 1 127 ? 88.788 -5.935 6.864 1.00 20.56 93 ARG B N 1
ATOM 2209 C CA . ARG B 1 127 ? 88.340 -4.567 7.112 1.00 28.25 93 ARG B CA 1
ATOM 2210 C C . ARG B 1 127 ? 87.084 -4.569 7.996 1.00 33.43 93 ARG B C 1
ATOM 2211 O O . ARG B 1 127 ? 86.849 -3.623 8.754 1.00 34.89 93 ARG B O 1
ATOM 2219 N N . ASN B 1 128 ? 86.279 -5.629 7.900 1.00 28.23 94 ASN B N 1
ATOM 2220 C CA . ASN B 1 128 ? 85.088 -5.789 8.735 1.00 33.48 94 ASN B CA 1
ATOM 2221 C C . ASN B 1 128 ? 85.260 -6.782 9.879 1.00 36.37 94 ASN B C 1
ATOM 2222 O O . ASN B 1 128 ? 84.284 -7.378 10.341 1.00 38.77 94 ASN B O 1
ATOM 2227 N N . GLU B 1 129 ? 86.498 -7.026 10.283 1.00 27.13 95 GLU B N 1
ATOM 2228 C CA . GLU B 1 129 ? 86.746 -7.861 11.450 1.00 29.75 95 GLU B CA 1
ATOM 2229 C C . GLU B 1 129 ? 87.633 -7.104 12.440 1.00 25.23 95 GLU B C 1
ATOM 2230 O O . GLU B 1 129 ? 88.236 -6.089 12.092 1.00 35.34 95 GLU B O 1
ATOM 2236 N N . LYS B 1 130 ? 87.696 -7.607 13.669 1.00 28.85 96 LYS B N 1
ATOM 2237 C CA . LYS B 1 130 ? 88.444 -6.948 14.738 1.00 29.82 96 LYS B CA 1
ATOM 2238 C C . LYS B 1 130 ? 89.959 -6.904 14.525 1.00 30.99 96 LYS B C 1
ATOM 2239 O O . LYS B 1 130 ? 90.569 -5.857 14.710 1.00 33.13 96 LYS B O 1
ATOM 2245 N N . PRO B 1 131 ? 90.584 -8.037 14.158 1.00 32.40 97 PRO B N 1
ATOM 2246 C CA . PRO B 1 131 ? 92.049 -7.957 14.212 1.00 30.59 97 PRO B CA 1
ATOM 2247 C C . PRO B 1 131 ? 92.698 -7.066 13.155 1.00 28.24 97 PRO B C 1
ATOM 2248 O O . PRO B 1 131 ? 92.157 -6.873 12.064 1.00 27.10 97 PRO B O 1
ATOM 2252 N N . GLU B 1 132 ? 93.866 -6.528 13.493 1.00 26.90 98 GLU B N 1
ATOM 2253 C CA . GLU B 1 132 ? 94.715 -5.882 12.506 1.00 26.68 98 GLU B CA 1
ATOM 2254 C C . GLU B 1 132 ? 95.266 -6.989 11.627 1.00 25.21 98 GLU B C 1
ATOM 2255 O O . GLU B 1 132 ? 95.821 -7.961 12.132 1.00 24.47 98 GLU B O 1
ATOM 2257 N N . PHE B 1 133 ? 95.135 -6.830 10.317 1.00 24.54 99 PHE B N 1
ATOM 2258 C CA . PHE B 1 133 ? 95.413 -7.915 9.386 1.00 22.86 99 PHE B CA 1
ATOM 2259 C C . PHE B 1 133 ? 96.614 -7.612 8.497 1.00 19.38 99 PHE B C 1
ATOM 2260 O O . PHE B 1 133 ? 96.681 -6.543 7.891 1.00 22.81 99 PHE B O 1
ATOM 2268 N N . THR B 1 134 ? 97.555 -8.552 8.420 1.00 18.83 100 THR B N 1
ATOM 2269 C CA . THR B 1 134 ? 98.694 -8.431 7.510 1.00 17.67 100 THR B CA 1
ATOM 2270 C C . THR B 1 134 ? 98.928 -9.719 6.724 1.00 19.95 100 THR B C 1
ATOM 2271 O O . THR B 1 134 ? 98.648 -10.820 7.197 1.00 19.32 100 THR B O 1
ATOM 2275 N N . TRP B 1 135 ? 99.492 -9.556 5.534 1.00 18.90 101 TRP B N 1
ATOM 2276 C CA . TRP B 1 135 ? 99.733 -10.646 4.600 1.00 22.25 101 TRP B CA 1
ATOM 2277 C C . TRP B 1 135 ? 101.102 -10.478 3.995 1.00 24.43 101 TRP B C 1
ATOM 2278 O O . TRP B 1 135 ? 101.414 -9.432 3.423 1.00 24.30 101 TRP B O 1
ATOM 2289 N N . GLU B 1 136 ? 101.895 -11.534 4.074 1.00 20.85 102 GLU B N 1
ATOM 2290 C CA . GLU B 1 136 ? 103.252 -11.510 3.589 1.00 22.29 102 GLU B CA 1
ATOM 2291 C C . GLU B 1 136 ? 103.470 -12.784 2.769 1.00 22.67 102 GLU B C 1
ATOM 2292 O O . GLU B 1 136 ? 103.073 -13.872 3.180 1.00 22.81 102 GLU B O 1
ATOM 2298 N N . GLY B 1 137 ? 104.109 -12.641 1.616 1.00 21.88 103 GLY B N 1
ATOM 2299 C CA . GLY B 1 137 ? 104.426 -13.774 0.767 1.00 23.49 103 GLY B CA 1
ATOM 2300 C C . GLY B 1 137 ? 104.142 -13.523 -0.701 1.00 25.63 103 GLY B C 1
ATOM 2301 O O . GLY B 1 137 ? 103.181 -12.845 -1.056 1.00 25.22 103 GLY B O 1
ATOM 2302 N N . ALA B 1 138 ? 104.976 -14.116 -1.548 1.00 24.91 104 ALA B N 1
ATOM 2303 C CA . ALA B 1 138 ? 104.921 -13.933 -2.994 1.00 27.62 104 ALA B CA 1
ATOM 2304 C C . ALA B 1 138 ? 103.606 -14.412 -3.599 1.00 22.04 104 ALA B C 1
ATOM 2305 O O . ALA B 1 138 ? 103.082 -15.454 -3.212 1.00 24.60 104 ALA B O 1
ATOM 2307 N N . ARG B 1 139 ? 103.084 -13.632 -4.540 1.00 20.50 105 ARG B N 1
ATOM 2308 C CA . ARG B 1 139 ? 101.915 -14.027 -5.318 1.00 19.48 105 ARG B CA 1
ATOM 2309 C C . ARG B 1 139 ? 102.219 -15.294 -6.133 1.00 19.27 105 ARG B C 1
ATOM 2310 O O . ARG B 1 139 ? 103.210 -15.342 -6.860 1.00 20.23 105 ARG B O 1
ATOM 2318 N N . VAL B 1 140 ? 101.366 -16.312 -6.029 1.00 17.19 106 VAL B N 1
ATOM 2319 C CA . VAL B 1 140 ? 101.652 -17.601 -6.649 1.00 19.79 106 VAL B CA 1
ATOM 2320 C C . VAL B 1 140 ? 100.361 -18.330 -7.039 1.00 21.13 106 VAL B C 1
ATOM 2321 O O . VAL B 1 140 ? 99.338 -18.167 -6.382 1.00 18.63 106 VAL B O 1
ATOM 2325 N N . LEU B 1 141 ? 100.396 -19.104 -8.124 1.00 15.54 107 LEU B N 1
ATOM 2326 C CA . LEU B 1 141 ? 99.306 -20.020 -8.435 1.00 13.22 107 LEU B CA 1
ATOM 2327 C C . LEU B 1 141 ? 99.492 -21.339 -7.689 1.00 19.48 107 LEU B C 1
ATOM 2328 O O . LEU B 1 141 ? 100.540 -21.966 -7.804 1.00 19.36 107 LEU B O 1
ATOM 2333 N N . LEU B 1 142 ? 98.483 -21.751 -6.920 1.00 18.39 108 LEU B N 1
ATOM 2334 C CA . LEU B 1 142 ? 98.547 -22.999 -6.138 1.00 17.62 108 LEU B CA 1
ATOM 2335 C C . LEU B 1 142 ? 97.300 -23.834 -6.399 1.00 18.10 108 LEU B C 1
ATOM 2336 O O . LEU B 1 142 ? 96.305 -23.295 -6.880 1.00 18.34 108 LEU B O 1
ATOM 2341 N N . PRO B 1 143 ? 97.341 -25.154 -6.105 1.00 20.00 109 PRO B N 1
ATOM 2342 C CA . PRO B 1 143 ? 96.118 -25.951 -6.270 1.00 19.12 109 PRO B CA 1
ATOM 2343 C C . PRO B 1 143 ? 94.975 -25.361 -5.458 1.00 14.96 109 PRO B C 1
ATOM 2344 O O . PRO B 1 143 ? 95.198 -24.895 -4.334 1.00 18.59 109 PRO B O 1
ATOM 2348 N N . LYS B 1 144 ? 93.778 -25.374 -6.034 1.00 18.30 110 LYS B N 1
ATOM 2349 C CA . LYS B 1 144 ? 92.645 -24.653 -5.449 1.00 17.93 110 LYS B CA 1
ATOM 2350 C C . LYS B 1 144 ? 92.392 -25.022 -4.000 1.00 20.09 110 LYS B C 1
ATOM 2351 O O . LYS B 1 144 ? 92.150 -24.145 -3.183 1.00 16.83 110 LYS B O 1
ATOM 2357 N N . ASN B 1 145 ? 92.466 -26.306 -3.656 1.00 17.86 111 ASN B N 1
ATOM 2358 C CA . ASN B 1 145 ? 92.144 -26.679 -2.289 1.00 17.40 111 ASN B CA 1
ATOM 2359 C C . ASN B 1 145 ? 93.200 -26.232 -1.273 1.00 16.62 111 ASN B C 1
ATO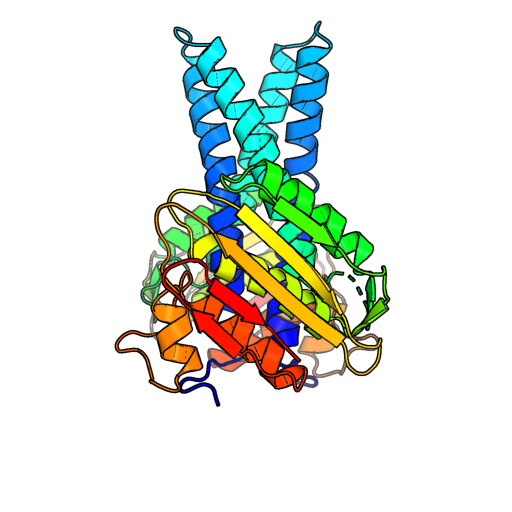M 2360 O O . ASN B 1 145 ? 92.882 -26.061 -0.092 1.00 17.03 111 ASN B O 1
ATOM 2365 N N . LYS B 1 146 ? 94.440 -26.021 -1.720 1.00 15.30 112 LYS B N 1
ATOM 2366 C CA . LYS B 1 146 ? 95.448 -25.468 -0.818 1.00 15.19 112 LYS B CA 1
ATOM 2367 C C . LYS B 1 146 ? 95.141 -23.996 -0.519 1.00 17.41 112 LYS B C 1
ATOM 2368 O O . LYS B 1 146 ? 95.284 -23.537 0.616 1.00 18.12 112 LYS B O 1
ATOM 2374 N N . VAL B 1 147 ? 94.697 -23.253 -1.527 1.00 16.40 113 VAL B N 1
ATOM 2375 C CA . VAL B 1 147 ? 94.348 -21.850 -1.280 1.00 15.97 113 VAL B CA 1
ATOM 2376 C C . VAL B 1 147 ? 93.049 -21.741 -0.474 1.00 15.87 113 VAL B C 1
ATOM 2377 O O . VAL B 1 147 ? 92.913 -20.860 0.382 1.00 17.78 113 VAL B O 1
ATOM 2381 N N . LYS B 1 148 ? 92.093 -22.635 -0.724 1.00 15.75 114 LYS B N 1
ATOM 2382 C CA . LYS B 1 148 ? 90.887 -22.648 0.112 1.00 16.03 114 LYS B CA 1
ATOM 2383 C C . LYS B 1 148 ? 91.229 -23.001 1.571 1.00 15.23 114 LYS B C 1
ATOM 2384 O O . LYS B 1 148 ? 90.691 -22.389 2.499 1.00 15.89 114 LYS B O 1
ATOM 2390 N N . LEU B 1 149 ? 92.149 -23.944 1.777 1.00 15.30 115 LEU B N 1
ATOM 2391 C CA . LEU B 1 149 ? 92.615 -24.257 3.126 1.00 13.38 115 LEU B CA 1
ATOM 2392 C C . LEU B 1 149 ? 93.179 -22.990 3.795 1.00 15.36 115 LEU B C 1
ATOM 2393 O O . LEU B 1 149 ? 92.826 -22.671 4.926 1.00 16.06 115 LEU B O 1
ATOM 2398 N N . LEU B 1 150 ? 94.035 -22.270 3.070 1.00 15.76 116 LEU B N 1
ATOM 2399 C CA . LEU B 1 150 ? 94.624 -21.035 3.574 1.00 17.32 116 LEU B CA 1
ATOM 2400 C C . LEU B 1 150 ? 93.550 -20.054 4.068 1.00 16.10 116 LEU B C 1
ATOM 2401 O O . LEU B 1 150 ? 93.614 -19.572 5.201 1.00 17.37 116 LEU B O 1
ATOM 2406 N N . LEU B 1 151 ? 92.555 -19.764 3.234 1.00 16.26 117 LEU B N 1
ATOM 2407 C CA . LEU B 1 151 ? 91.522 -18.811 3.624 1.00 14.37 117 LEU B CA 1
ATOM 2408 C C . LEU B 1 151 ? 90.706 -19.322 4.814 1.00 15.35 117 LEU B C 1
ATOM 2409 O O . LEU B 1 151 ? 90.304 -18.546 5.674 1.00 15.58 117 LEU B O 1
ATOM 2414 N N . ASN B 1 152 ? 90.455 -20.627 4.869 1.00 14.27 118 ASN B N 1
ATOM 2415 C CA . ASN B 1 152 ? 89.714 -21.167 6.000 1.00 14.02 118 ASN B CA 1
ATOM 2416 C C . ASN B 1 152 ? 90.524 -21.133 7.300 1.00 15.21 118 ASN B C 1
ATOM 2417 O O . ASN B 1 152 ? 89.960 -20.983 8.377 1.00 15.13 118 ASN B O 1
ATOM 2422 N N . MET B 1 153 ? 91.838 -21.252 7.190 1.00 16.69 119 MET B N 1
ATOM 2423 C CA . MET B 1 153 ? 92.706 -21.088 8.345 1.00 15.95 119 MET B CA 1
ATOM 2424 C C . MET B 1 153 ? 92.637 -19.652 8.887 1.00 19.02 119 MET B C 1
ATOM 2425 O O . MET B 1 153 ? 92.817 -19.439 10.077 1.00 17.98 119 MET B O 1
ATOM 2430 N N . LEU B 1 154 ? 92.382 -18.663 8.022 1.00 14.56 120 LEU B N 1
ATOM 2431 C CA . LEU B 1 154 ? 92.204 -17.291 8.511 1.00 16.28 120 LEU B CA 1
ATOM 2432 C C . LEU B 1 154 ? 90.991 -17.203 9.418 1.00 17.47 120 LEU B C 1
ATOM 2433 O O . LEU B 1 154 ? 90.986 -16.470 10.406 1.00 16.70 120 LEU B O 1
ATOM 2438 N N . LEU B 1 155 ? 89.941 -17.945 9.071 1.00 16.53 121 LEU B N 1
ATOM 2439 C CA . LEU B 1 155 ? 88.725 -17.897 9.873 1.00 18.17 121 LEU B CA 1
ATOM 2440 C C . LEU B 1 155 ? 88.953 -18.560 11.233 1.00 18.61 121 LEU B C 1
ATOM 2441 O O . LEU B 1 155 ? 88.448 -18.084 12.256 1.00 20.07 121 LEU B O 1
ATOM 2446 N N . ILE B 1 156 ? 89.716 -19.651 11.243 1.00 19.32 122 ILE B N 1
ATOM 2447 C CA . ILE B 1 156 ? 90.082 -20.310 12.497 1.00 19.77 122 ILE B CA 1
ATOM 2448 C C . ILE B 1 156 ? 90.903 -19.353 13.366 1.00 18.23 122 ILE B C 1
ATOM 2449 O O . ILE B 1 156 ? 90.641 -19.185 14.556 1.00 19.56 122 ILE B O 1
ATOM 2454 N N . GLY B 1 157 ? 91.875 -18.701 12.745 1.00 18.55 123 GLY B N 1
ATOM 2455 C CA . GLY B 1 157 ? 92.697 -17.729 13.436 1.00 20.08 123 GLY B CA 1
ATOM 2456 C C . GLY B 1 157 ? 91.870 -16.611 14.044 1.00 21.16 123 GLY B C 1
ATOM 2457 O O . GLY B 1 157 ? 92.051 -16.252 15.208 1.00 20.24 123 GLY B O 1
ATOM 2458 N N . ASN B 1 158 ? 90.948 -16.070 13.254 1.00 18.27 124 ASN B N 1
ATOM 2459 C CA . ASN B 1 158 ? 90.071 -15.004 13.727 1.00 20.00 124 ASN B CA 1
ATOM 2460 C C . ASN B 1 158 ? 89.284 -15.467 14.952 1.00 24.75 124 ASN B C 1
ATOM 2461 O O . ASN B 1 158 ? 89.102 -14.713 15.912 1.00 23.48 124 ASN B O 1
ATOM 2466 N N . GLY B 1 159 ? 88.837 -16.719 14.916 1.00 21.03 125 GLY B N 1
ATOM 2467 C CA . GLY B 1 159 ? 88.105 -17.301 16.030 1.00 23.08 125 GLY B CA 1
ATOM 2468 C C . GLY B 1 159 ? 88.944 -17.451 17.288 1.00 24.31 125 GLY B C 1
ATOM 2469 O O . GLY B 1 159 ? 88.411 -17.518 18.398 1.00 26.79 125 GLY B O 1
ATOM 2470 N N . ALA B 1 160 ? 90.261 -17.500 17.120 1.00 22.74 126 ALA B N 1
ATOM 2471 C CA . ALA B 1 160 ? 91.175 -17.735 18.244 1.00 23.99 126 ALA B CA 1
ATOM 2472 C C . ALA B 1 160 ? 91.455 -16.459 19.045 1.00 30.55 126 ALA B C 1
ATOM 2473 O O . ALA B 1 160 ? 91.983 -16.526 20.163 1.00 27.00 126 ALA B O 1
ATOM 2475 N N . ILE B 1 161 ? 91.116 -15.304 18.475 1.00 24.95 127 ILE B N 1
ATOM 2476 C CA . ILE B 1 161 ? 91.276 -14.027 19.182 1.00 25.69 127 ILE B CA 1
ATOM 2477 C C . ILE B 1 161 ? 89.947 -13.261 19.198 1.00 25.53 127 ILE B C 1
ATOM 2478 O O . ILE B 1 161 ? 89.793 -12.247 18.520 1.00 27.02 127 ILE B O 1
ATOM 2483 N N . PRO B 1 162 ? 88.984 -13.753 19.991 1.00 32.55 128 PRO B N 1
ATOM 2484 C CA . PRO B 1 162 ? 87.621 -13.207 19.979 1.00 34.31 128 PRO B CA 1
ATOM 2485 C C . PRO B 1 162 ? 87.521 -11.784 20.525 1.00 39.49 128 PRO B C 1
ATOM 2486 O O . PRO B 1 162 ? 86.511 -11.126 20.279 1.00 36.74 128 PRO B O 1
ATOM 2490 N N . ARG B 1 163 ? 88.542 -11.302 21.230 1.00 33.49 129 ARG B N 1
ATOM 2491 C CA . ARG B 1 163 ? 88.517 -9.918 21.684 1.00 35.20 129 ARG B CA 1
ATOM 2492 C C . ARG B 1 163 ? 89.413 -9.038 20.815 1.00 34.55 129 ARG B C 1
ATOM 2493 O O . ARG B 1 163 ? 89.739 -7.914 21.184 1.00 37.58 129 ARG B O 1
ATOM 2501 N N . GLY B 1 164 ? 89.791 -9.547 19.648 1.00 31.87 130 GLY B N 1
ATOM 2502 C CA . GLY B 1 164 ? 90.614 -8.786 18.729 1.00 28.30 130 GLY B CA 1
ATOM 2503 C C . GLY B 1 164 ? 92.097 -8.995 18.939 1.00 28.56 130 GLY B C 1
ATOM 2504 O O . GLY B 1 164 ? 92.514 -9.890 19.677 1.00 26.72 130 GLY B O 1
ATOM 2505 N N . GLY B 1 165 ? 92.890 -8.152 18.287 1.00 26.53 131 GLY B N 1
ATOM 2506 C CA . GLY B 1 165 ? 94.332 -8.281 18.322 1.00 29.62 131 GLY B CA 1
ATOM 2507 C C . GLY B 1 165 ? 94.904 -8.179 16.924 1.00 25.36 131 GLY B C 1
ATOM 2508 O O . GLY B 1 165 ? 94.560 -7.271 16.163 1.00 28.55 131 GLY B O 1
ATOM 2509 N N A SER B 1 166 ? 95.793 -9.104 16.590 0.68 23.93 132 SER B N 1
ATOM 2510 N N B SER B 1 166 ? 95.790 -9.112 16.589 0.32 23.98 132 SER B N 1
ATOM 2511 C CA A SER B 1 166 ? 96.380 -9.127 15.263 0.68 23.83 132 SER B CA 1
ATOM 2512 C CA B SER B 1 166 ? 96.427 -9.141 15.279 0.32 23.86 132 SER B CA 1
ATOM 2513 C C A SER B 1 166 ? 96.345 -10.530 14.672 0.68 23.40 132 SER B C 1
ATOM 2514 C C B SER B 1 166 ? 96.376 -10.536 14.667 0.32 23.37 132 SER B C 1
ATOM 2515 O O A SER B 1 166 ? 96.478 -11.529 15.383 0.68 21.73 132 SER B O 1
ATOM 2516 O O B SER B 1 166 ? 96.538 -11.539 15.364 0.32 21.76 132 SER B O 1
ATOM 2521 N N . LEU B 1 167 ? 96.138 -10.589 13.361 1.00 19.84 133 LEU B N 1
ATOM 2522 C CA . LEU B 1 167 ? 96.197 -11.836 12.624 1.00 19.25 133 LEU B CA 1
ATOM 2523 C C . LEU B 1 167 ? 97.157 -11.596 11.472 1.00 16.64 133 LEU B C 1
ATOM 2524 O O . LEU B 1 167 ? 96.937 -10.717 10.634 1.00 18.11 133 LEU B O 1
ATOM 2529 N N . ALA B 1 168 ? 98.241 -12.361 11.447 1.00 18.95 134 ALA B N 1
ATOM 2530 C CA . ALA B 1 168 ? 99.283 -12.184 10.441 1.00 19.91 134 ALA B CA 1
ATOM 2531 C C . ALA B 1 168 ? 99.445 -13.463 9.641 1.00 17.52 134 ALA B C 1
ATOM 2532 O O . ALA B 1 168 ? 99.590 -14.547 10.207 1.00 20.59 134 ALA B O 1
ATOM 2534 N N . VAL B 1 169 ? 99.428 -13.315 8.325 1.00 17.69 135 VAL B N 1
ATOM 2535 C CA . VAL B 1 169 ? 99.594 -14.427 7.398 1.00 18.03 135 VAL B CA 1
ATOM 2536 C C . VAL B 1 169 ? 100.962 -14.404 6.753 1.00 18.67 135 VAL B C 1
ATOM 2537 O O . VAL B 1 169 ? 101.399 -13.350 6.285 1.00 21.44 135 VAL B O 1
ATOM 2541 N N . ARG B 1 170 ? 101.645 -15.548 6.731 1.00 19.08 136 ARG B N 1
ATOM 2542 C CA . ARG B 1 170 ? 102.850 -15.698 5.910 1.00 19.60 136 ARG B CA 1
ATOM 2543 C C . ARG B 1 170 ? 102.774 -16.908 5.003 1.00 19.66 136 ARG B C 1
ATOM 2544 O O . ARG B 1 170 ? 102.489 -18.022 5.454 1.00 22.50 136 ARG B O 1
ATOM 2552 N N . LEU B 1 171 ? 103.049 -16.686 3.725 1.00 19.12 137 LEU B N 1
ATOM 2553 C CA . LEU B 1 171 ? 103.191 -17.762 2.765 1.00 20.30 137 LEU B CA 1
ATOM 2554 C C . LEU B 1 171 ? 104.663 -18.085 2.611 1.00 24.35 137 LEU B C 1
ATOM 2555 O O . LEU B 1 171 ? 105.472 -17.198 2.308 1.00 23.98 137 LEU B O 1
ATOM 2560 N N . GLU B 1 172 ? 105.001 -19.352 2.808 1.00 22.27 138 GLU B N 1
ATOM 2561 C CA . GLU B 1 172 ? 106.387 -19.811 2.769 1.00 27.24 138 GLU B CA 1
ATOM 2562 C C . GLU B 1 172 ? 106.504 -21.064 1.908 1.00 27.58 138 GLU B C 1
ATOM 2563 O O . GLU B 1 172 ? 105.517 -21.515 1.334 1.00 25.79 138 GLU B O 1
ATOM 2569 N N . GLY B 1 173 ? 107.707 -21.627 1.815 1.00 31.91 139 GLY B N 1
ATOM 2570 C CA . GLY B 1 173 ? 107.902 -22.842 1.041 1.00 28.86 139 GLY B CA 1
ATOM 2571 C C . GLY B 1 173 ? 107.937 -22.617 -0.457 1.00 29.61 139 GLY B C 1
ATOM 2572 O O . GLY B 1 173 ? 108.155 -21.501 -0.932 1.00 34.54 139 GLY B O 1
ATOM 2573 N N . SER B 1 174 ? 107.750 -23.699 -1.206 1.00 33.32 140 SER B N 1
ATOM 2574 C CA . SER B 1 174 ? 107.781 -23.660 -2.666 1.00 36.65 140 SER B CA 1
ATOM 2575 C C . SER B 1 174 ? 106.377 -23.777 -3.234 1.00 35.51 140 SER B C 1
ATOM 2576 O O . SER B 1 174 ? 105.430 -24.038 -2.496 1.00 28.98 140 SER B O 1
ATOM 2579 N N . ASP B 1 175 ? 106.235 -23.630 -4.547 1.00 33.79 141 ASP B N 1
ATOM 2580 C CA . ASP B 1 175 ? 104.905 -23.744 -5.124 1.00 30.49 141 ASP B CA 1
ATOM 2581 C C . ASP B 1 175 ? 104.472 -25.217 -5.165 1.00 33.70 141 ASP B C 1
ATOM 2582 O O . ASP B 1 175 ? 103.279 -25.517 -5.227 1.00 29.87 141 ASP B O 1
ATOM 2587 N N . THR B 1 176 ? 105.436 -26.130 -5.077 1.00 31.95 142 THR B N 1
ATOM 2588 C CA . THR B 1 176 ? 105.120 -27.552 -4.991 1.00 32.12 142 THR B CA 1
ATOM 2589 C C . THR B 1 176 ? 104.873 -27.980 -3.547 1.00 30.73 142 THR B C 1
ATOM 2590 O O . THR B 1 176 ? 104.074 -28.882 -3.283 1.00 34.78 142 THR B O 1
ATOM 2594 N N . ASP B 1 177 ? 105.545 -27.322 -2.609 1.00 29.49 143 ASP B N 1
ATOM 2595 C CA . ASP B 1 177 ? 105.367 -27.638 -1.196 1.00 28.87 143 ASP B CA 1
ATOM 2596 C C . ASP B 1 177 ? 105.160 -26.372 -0.378 1.00 30.37 143 ASP B C 1
ATOM 2597 O O . ASP B 1 177 ? 106.046 -25.944 0.367 1.00 28.48 143 ASP B O 1
ATOM 2602 N N . PRO B 1 178 ? 103.979 -25.757 -0.518 1.00 24.29 144 PRO B N 1
ATOM 2603 C CA . PRO B 1 178 ? 103.728 -24.520 0.223 1.00 22.20 144 PRO B CA 1
ATOM 2604 C C . PRO B 1 178 ? 103.604 -24.731 1.729 1.00 21.91 144 PRO B C 1
ATOM 2605 O O . PRO B 1 178 ? 103.216 -25.803 2.188 1.00 25.52 144 PRO B O 1
ATOM 2609 N N . ARG B 1 179 ? 103.926 -23.691 2.488 1.00 22.86 145 ARG B N 1
ATOM 2610 C CA . ARG B 1 179 ? 103.696 -23.679 3.922 1.00 21.14 145 ARG B CA 1
ATOM 2611 C C . ARG B 1 179 ? 102.910 -22.410 4.267 1.00 21.14 145 ARG B C 1
ATOM 2612 O O . ARG B 1 179 ? 103.264 -21.324 3.814 1.00 22.14 145 ARG B O 1
ATOM 2620 N N . PHE B 1 180 ? 101.814 -22.563 5.017 1.00 20.58 146 PHE B N 1
ATOM 2621 C CA . PHE B 1 180 ? 101.012 -21.424 5.450 1.00 20.21 146 PHE B CA 1
ATOM 2622 C C . PHE B 1 180 ? 101.192 -21.203 6.938 1.00 21.68 146 PHE B C 1
ATOM 2623 O O . PHE B 1 180 ? 101.072 -22.134 7.723 1.00 23.99 146 PHE B O 1
ATOM 2631 N N . VAL B 1 181 ? 101.452 -19.966 7.334 1.00 18.74 147 VAL B N 1
ATOM 2632 C CA . VAL B 1 181 ? 101.613 -19.669 8.744 1.00 21.29 147 VAL B CA 1
ATOM 2633 C C . VAL B 1 181 ? 100.665 -18.554 9.145 1.00 23.06 147 VAL B C 1
ATOM 2634 O O . VAL B 1 181 ? 100.740 -17.443 8.623 1.00 22.05 147 VAL B O 1
ATOM 2638 N N . ILE B 1 182 ? 99.769 -18.865 10.072 1.00 17.86 148 ILE B N 1
ATOM 2639 C CA . ILE B 1 182 ? 98.805 -17.894 10.568 1.00 17.64 148 ILE B CA 1
ATOM 2640 C C . ILE B 1 182 ? 99.079 -17.675 12.047 1.00 19.22 148 ILE B C 1
ATOM 2641 O O . ILE B 1 182 ? 98.936 -18.597 12.859 1.00 22.35 148 ILE B O 1
ATOM 2646 N N . THR B 1 183 ? 99.495 -16.460 12.384 1.00 19.46 149 THR B N 1
ATOM 2647 C CA . THR B 1 183 ? 99.880 -16.131 13.751 1.00 19.46 149 THR B CA 1
ATOM 2648 C C . THR B 1 183 ? 98.929 -15.112 14.362 1.00 17.42 149 THR B C 1
ATOM 2649 O O . THR B 1 183 ? 98.748 -14.020 13.817 1.00 20.75 149 THR B O 1
ATOM 2653 N N . VAL B 1 184 ? 98.308 -15.473 15.480 1.00 19.08 150 VAL B N 1
ATOM 2654 C CA . VAL B 1 184 ? 97.396 -14.555 16.150 1.00 18.16 150 VAL B CA 1
ATOM 2655 C C . VAL B 1 184 ? 97.852 -14.179 17.562 1.00 21.39 150 VAL B C 1
ATOM 2656 O O . VAL B 1 184 ? 98.420 -14.989 18.300 1.00 23.09 150 VAL B O 1
ATOM 2660 N N . LYS B 1 185 ? 97.614 -12.915 17.888 1.00 22.52 151 LYS B N 1
ATOM 2661 C CA . LYS B 1 185 ? 97.898 -12.332 19.201 1.00 26.16 151 LYS B CA 1
ATOM 2662 C C . LYS B 1 185 ? 96.740 -11.458 19.606 1.00 26.42 151 LYS B C 1
ATOM 2663 O O . LYS B 1 185 ? 96.167 -10.774 18.767 1.00 29.07 151 LYS B O 1
ATOM 2669 N N . GLY B 1 186 ? 96.400 -11.468 20.891 1.00 30.51 152 GLY B N 1
ATOM 2670 C CA . GLY B 1 186 ? 95.330 -10.623 21.390 1.00 24.52 152 GLY B CA 1
ATOM 2671 C C . GLY B 1 186 ? 95.086 -10.860 22.867 1.00 34.84 152 GLY B C 1
ATOM 2672 O O . GLY B 1 186 ? 95.601 -11.827 23.429 1.00 34.05 152 GLY B O 1
ATOM 2673 N N . ARG B 1 187 ? 94.272 -10.009 23.488 1.00 33.14 153 ARG B N 1
ATOM 2674 C CA . ARG B 1 187 ? 94.047 -10.097 24.930 1.00 33.47 153 ARG B CA 1
ATOM 2675 C C . ARG B 1 187 ? 93.381 -11.420 25.300 1.00 43.26 153 ARG B C 1
ATOM 2676 O O . ARG B 1 187 ? 93.649 -11.983 26.366 1.00 40.67 153 ARG B O 1
ATOM 2684 N N . MET B 1 188 ? 92.525 -11.930 24.421 1.00 34.53 154 MET B N 1
ATOM 2685 C CA . MET B 1 188 ? 92.022 -13.276 24.626 1.00 41.87 154 MET B CA 1
ATOM 2686 C C . MET B 1 188 ? 92.579 -14.197 23.555 1.00 40.44 154 MET B C 1
ATOM 2687 O O . MET B 1 188 ? 92.375 -13.994 22.362 1.00 31.27 154 MET B O 1
ATOM 2692 N N . LEU B 1 189 ? 93.279 -15.219 24.018 1.00 33.53 155 LEU B N 1
ATOM 2693 C CA . LEU B 1 189 ? 93.918 -16.184 23.146 1.00 30.92 155 LEU B CA 1
ATOM 2694 C C . LEU B 1 189 ? 93.408 -17.566 23.489 1.00 33.48 155 LEU B C 1
ATOM 2695 O O . LEU B 1 189 ? 93.679 -18.067 24.582 1.00 31.60 155 LEU B O 1
ATOM 2700 N N . ARG B 1 190 ? 92.683 -18.199 22.571 1.00 28.21 156 ARG B N 1
ATOM 2701 C CA . ARG B 1 190 ? 92.232 -19.565 22.809 1.00 31.21 156 ARG B CA 1
ATOM 2702 C C . ARG B 1 190 ? 91.983 -20.307 21.512 1.00 28.78 156 ARG B C 1
ATOM 2703 O O . ARG B 1 190 ? 91.320 -19.784 20.621 1.00 32.36 156 ARG B O 1
ATOM 2706 N N . VAL B 1 191 ? 92.526 -21.512 21.390 1.00 28.92 157 VAL B N 1
ATOM 2707 C CA . VAL B 1 191 ? 92.196 -22.331 20.231 1.00 30.40 157 VAL B CA 1
ATOM 2708 C C . VAL B 1 191 ? 90.699 -22.617 20.266 1.00 32.61 157 VAL B C 1
ATOM 2709 O O . VAL B 1 191 ? 90.178 -23.048 21.294 1.00 31.15 157 VAL B O 1
ATOM 2713 N N . PRO B 1 192 ? 89.993 -22.339 19.156 1.00 30.11 158 PRO B N 1
ATOM 2714 C CA . PRO B 1 192 ? 88.555 -22.630 19.110 1.00 33.42 158 PRO B CA 1
ATOM 2715 C C . PRO B 1 192 ? 88.282 -24.090 19.457 1.00 30.11 158 PRO B C 1
ATOM 2716 O O . PRO B 1 192 ? 88.865 -24.979 18.846 1.00 29.44 158 PRO B O 1
ATOM 2720 N N . PRO B 1 193 ? 87.432 -24.329 20.463 1.00 30.73 159 PRO B N 1
ATOM 2721 C CA . PRO B 1 193 ? 87.241 -25.664 21.044 1.00 31.04 159 PRO B CA 1
ATOM 2722 C C . PRO B 1 193 ? 86.797 -26.729 20.035 1.00 28.54 159 PRO B C 1
ATOM 2723 O O . PRO B 1 193 ? 87.274 -27.860 20.100 1.00 29.97 159 PRO B O 1
ATOM 2727 N N . LYS B 1 194 ? 85.900 -26.370 19.121 1.00 29.92 160 LYS B N 1
ATOM 2728 C CA . LYS B 1 194 ? 85.409 -27.319 18.130 1.00 28.36 160 LYS B CA 1
ATOM 2729 C C . LYS B 1 194 ? 86.527 -27.722 17.174 1.00 30.10 160 LYS B C 1
ATOM 2730 O O . LYS B 1 194 ? 86.648 -28.884 16.799 1.00 30.57 160 LYS B O 1
ATOM 2732 N N . PHE B 1 195 ? 87.348 -26.756 16.782 1.00 25.49 161 PHE B N 1
ATOM 2733 C CA . PHE B 1 195 ? 88.474 -27.061 15.919 1.00 23.16 161 PHE B CA 1
ATOM 2734 C C . PHE B 1 195 ? 89.471 -27.961 16.659 1.00 23.96 161 PHE B C 1
ATOM 2735 O O . PHE B 1 195 ? 89.953 -28.945 16.104 1.00 23.90 161 PHE B O 1
ATOM 2743 N N . LEU B 1 196 ? 89.775 -27.615 17.905 1.00 27.27 162 LEU B N 1
ATOM 2744 C CA . LEU B 1 196 ? 90.729 -28.387 18.702 1.00 25.92 162 LEU B CA 1
ATOM 2745 C C . LEU B 1 196 ? 90.268 -29.840 18.805 1.00 25.71 162 LEU B C 1
ATOM 2746 O O . LEU B 1 196 ? 91.030 -30.772 18.541 1.00 27.51 162 LEU B O 1
ATOM 2751 N N . GLU B 1 197 ? 88.995 -30.001 19.148 1.00 30.39 163 GLU B N 1
ATOM 2752 C CA . GLU B 1 197 ? 88.333 -31.299 19.229 1.00 30.44 163 GLU B CA 1
ATOM 2753 C C . GLU B 1 197 ? 88.470 -32.140 17.960 1.00 26.77 163 GLU B C 1
ATOM 2754 O O . GLU B 1 197 ? 88.988 -33.256 17.989 1.00 24.34 163 GLU B O 1
ATOM 2760 N N . LEU B 1 198 ? 88.012 -31.593 16.838 1.00 27.13 164 LEU B N 1
ATOM 2761 C CA . LEU B 1 198 ? 88.059 -32.308 15.569 1.00 24.18 164 LEU B CA 1
ATOM 2762 C C . LEU B 1 198 ? 89.492 -32.585 15.108 1.00 23.43 164 LEU B C 1
ATOM 2763 O O . LEU B 1 198 ? 89.796 -33.666 14.601 1.00 26.65 164 LEU B O 1
ATOM 2768 N N . HIS B 1 199 ? 90.365 -31.602 15.299 1.00 23.70 165 HIS B N 1
ATOM 2769 C CA . HIS B 1 199 ? 91.758 -31.713 14.868 1.00 23.68 165 HIS B CA 1
ATOM 2770 C C . HIS B 1 199 ? 92.480 -32.811 15.655 1.00 24.09 165 HIS B C 1
ATOM 2771 O O . HIS B 1 199 ? 93.377 -33.475 15.138 1.00 24.13 165 HIS B O 1
ATOM 2778 N N . SER B 1 200 ? 92.060 -33.017 16.896 1.00 26.80 166 SER B N 1
ATOM 2779 C CA . SER B 1 200 ? 92.671 -34.049 17.718 1.00 26.42 166 SER B CA 1
ATOM 2780 C C . SER B 1 200 ? 92.198 -35.447 17.334 1.00 30.61 166 SER B C 1
ATOM 2781 O O . SER B 1 200 ? 92.759 -36.433 17.799 1.00 31.30 166 SER B O 1
ATOM 2784 N N . GLY B 1 201 ? 91.192 -35.537 16.467 1.00 26.11 167 GLY B N 1
ATOM 2785 C CA . GLY B 1 201 ? 90.695 -36.826 16.017 1.00 27.59 167 GLY B CA 1
ATOM 2786 C C . GLY B 1 201 ? 89.521 -37.331 16.843 1.00 26.37 167 GLY B C 1
ATOM 2787 O O . GLY B 1 201 ? 89.164 -38.512 16.783 1.00 30.37 167 GLY B O 1
ATOM 2788 N N . ALA B 1 202 ? 88.906 -36.428 17.596 1.00 24.48 168 ALA B N 1
ATOM 2789 C CA . ALA B 1 202 ? 87.763 -36.780 18.435 1.00 27.64 168 ALA B CA 1
ATOM 2790 C C . ALA B 1 202 ? 86.446 -36.491 17.733 1.00 36.16 168 ALA B C 1
ATOM 2791 O O . ALA B 1 202 ? 86.289 -35.441 17.112 1.00 33.85 168 ALA B O 1
ATOM 2793 N N . ALA B 1 203 ? 85.512 -37.434 17.811 1.00 27.18 169 ALA B N 1
ATOM 2794 C CA . ALA B 1 203 ? 84.173 -37.202 17.281 1.00 30.13 169 ALA B CA 1
ATOM 2795 C C . ALA B 1 203 ? 83.511 -36.113 18.120 1.00 33.29 169 ALA B C 1
ATOM 2796 O O . ALA B 1 203 ? 83.686 -36.081 19.334 1.00 38.99 169 ALA B O 1
ATOM 2798 N N . PRO B 1 204 ? 82.751 -35.212 17.479 1.00 34.50 170 PRO B N 1
ATOM 2799 C CA . PRO B 1 204 ? 82.152 -34.102 18.227 1.00 34.79 170 PRO B CA 1
ATOM 2800 C C . PRO B 1 204 ? 81.066 -34.581 19.181 1.00 34.75 170 PRO B C 1
ATOM 2801 O O . PRO B 1 204 ? 80.421 -35.591 18.921 1.00 38.39 170 PRO B O 1
ATOM 2805 N N . GLU B 1 205 ? 80.889 -33.853 20.277 1.00 41.68 171 GLU B N 1
ATOM 2806 C CA . GLU B 1 205 ? 79.914 -34.214 21.294 1.00 44.27 171 GLU B CA 1
ATOM 2807 C C . GLU B 1 205 ? 78.495 -33.978 20.788 1.00 52.57 171 GLU B C 1
ATOM 2808 O O . GLU B 1 205 ? 77.560 -34.682 21.176 1.00 51.57 171 GLU B O 1
ATOM 2814 N N . GLU B 1 206 ? 78.348 -32.959 19.943 1.00 40.43 172 GLU B N 1
ATOM 2815 C CA . GLU B 1 206 ? 77.082 -32.630 19.290 1.00 41.06 172 GLU B CA 1
ATOM 2816 C C . GLU B 1 206 ? 77.249 -32.633 17.768 1.00 38.70 172 GLU B C 1
ATOM 2817 O O . GLU B 1 206 ? 78.357 -32.447 17.266 1.00 35.10 172 GLU B O 1
ATOM 2823 N N . PRO B 1 207 ? 76.156 -32.868 17.026 1.00 39.60 173 PRO B N 1
ATOM 2824 C CA . PRO B 1 207 ? 76.266 -32.980 15.565 1.00 36.56 173 PRO B CA 1
ATOM 2825 C C . PRO B 1 207 ? 76.834 -31.721 14.899 1.00 31.10 173 PRO B C 1
ATOM 2826 O O . PRO B 1 207 ? 76.626 -30.616 15.403 1.00 32.34 173 PRO B O 1
ATOM 2830 N N . ILE B 1 208 ? 77.544 -31.889 13.788 1.00 33.18 174 ILE B N 1
ATOM 2831 C CA . ILE B 1 208 ? 78.061 -30.742 13.033 1.00 27.49 174 ILE B CA 1
ATOM 2832 C C . ILE B 1 208 ? 76.889 -29.866 12.593 1.00 24.33 174 ILE B C 1
ATOM 2833 O O . ILE B 1 208 ? 75.871 -30.382 12.128 1.00 27.80 174 ILE B O 1
ATOM 2838 N N . ASP B 1 209 ? 77.016 -28.555 12.766 1.00 23.52 175 ASP B N 1
ATOM 2839 C CA . ASP B 1 209 ? 75.971 -27.609 12.360 1.00 24.87 175 ASP B CA 1
ATOM 2840 C C . ASP B 1 209 ? 76.579 -26.430 11.609 1.00 22.98 175 ASP B C 1
ATOM 2841 O O . ASP B 1 209 ? 77.740 -26.488 11.231 1.00 23.46 175 ASP B O 1
ATOM 2846 N N . ALA B 1 210 ? 75.813 -25.357 11.411 1.00 20.41 176 ALA B N 1
ATOM 2847 C CA . ALA B 1 210 ? 76.292 -24.241 10.586 1.00 23.23 176 ALA B CA 1
ATOM 2848 C C . ALA B 1 210 ? 77.454 -23.498 11.226 1.00 26.34 176 ALA B C 1
ATOM 2849 O O . ALA B 1 210 ? 78.170 -22.743 10.563 1.00 25.21 176 ALA B O 1
ATOM 2851 N N . HIS B 1 211 ? 77.652 -23.703 12.518 1.00 28.42 177 HIS B N 1
ATOM 2852 C CA . HIS B 1 211 ? 78.790 -23.075 13.155 1.00 29.40 177 HIS B CA 1
ATOM 2853 C C . HIS B 1 211 ? 80.011 -23.993 13.034 1.00 29.92 177 HIS B C 1
ATOM 2854 O O . HIS B 1 211 ? 81.046 -23.589 12.483 1.00 31.16 177 HIS B O 1
ATOM 2861 N N . SER B 1 212 ? 79.872 -25.246 13.454 1.00 23.58 178 SER B N 1
ATOM 2862 C CA . SER B 1 212 ? 81.009 -26.166 13.425 1.00 22.09 178 SER B CA 1
ATOM 2863 C C . SER B 1 212 ? 81.374 -26.714 12.041 1.00 19.73 178 SER B C 1
ATOM 2864 O O . SER B 1 212 ? 82.382 -27.408 11.913 1.00 20.85 178 SER B O 1
ATOM 2867 N N . VAL B 1 213 ? 80.577 -26.420 11.010 1.00 19.58 179 VAL B N 1
ATOM 2868 C CA . VAL B 1 213 ? 80.912 -26.912 9.675 1.00 18.37 179 VAL B CA 1
ATOM 2869 C C . VAL B 1 213 ? 82.206 -26.277 9.173 1.00 17.04 179 VAL B C 1
ATOM 2870 O O . VAL B 1 213 ? 82.933 -26.899 8.421 1.00 18.81 179 VAL B O 1
ATOM 2874 N N . GLN B 1 214 ? 82.517 -25.058 9.607 1.00 17.53 180 GLN B N 1
ATOM 2875 C CA . GLN B 1 214 ? 83.690 -24.392 9.051 1.00 16.68 180 GLN B CA 1
ATOM 2876 C C . GLN B 1 214 ? 85.000 -25.038 9.545 1.00 16.31 180 GLN B C 1
ATOM 2877 O O . GLN B 1 214 ? 85.891 -25.297 8.739 1.00 16.99 180 GLN B O 1
ATOM 2883 N N . PRO B 1 215 ? 85.126 -25.313 10.864 1.00 17.45 181 PRO B N 1
ATOM 2884 C CA . PRO B 1 215 ? 86.332 -26.072 11.245 1.00 20.03 181 PRO B CA 1
ATOM 2885 C C . PRO B 1 215 ? 86.385 -27.486 10.656 1.00 20.43 181 PRO B C 1
ATOM 2886 O O . PRO B 1 215 ? 87.470 -27.948 10.295 1.00 18.10 181 PRO B O 1
ATOM 2890 N N . TYR B 1 216 ? 85.234 -28.147 10.537 1.00 19.68 182 TYR B N 1
ATOM 2891 C CA . TYR B 1 216 ? 85.184 -29.447 9.882 1.00 19.34 182 TYR B CA 1
ATOM 2892 C C . TYR B 1 216 ? 85.707 -29.335 8.458 1.00 21.21 182 TYR B C 1
ATOM 2893 O O . TYR B 1 216 ? 86.572 -30.100 8.023 1.00 18.96 182 TYR B O 1
ATOM 2902 N N . TYR B 1 217 ? 85.197 -28.338 7.743 1.00 16.25 183 TYR B N 1
ATOM 2903 C CA . TYR B 1 217 ? 85.560 -28.107 6.350 1.00 17.34 183 TYR B CA 1
ATOM 2904 C C . TYR B 1 217 ? 87.049 -27.806 6.183 1.00 19.20 183 TYR B C 1
ATOM 2905 O O . TYR B 1 217 ? 87.692 -28.256 5.217 1.00 17.06 183 TYR B O 1
ATOM 2914 N N . THR B 1 218 ? 87.593 -27.037 7.119 1.00 16.92 184 THR B N 1
ATOM 2915 C CA . THR B 1 218 ? 89.015 -26.705 7.101 1.00 16.28 184 THR B CA 1
ATOM 2916 C C . THR B 1 218 ? 89.868 -27.981 7.129 1.00 16.93 184 THR B C 1
ATOM 2917 O O . THR B 1 218 ? 90.796 -28.144 6.334 1.00 17.03 184 THR B O 1
ATOM 2921 N N . LEU B 1 219 ? 89.521 -28.894 8.031 1.00 18.04 185 LEU B N 1
ATOM 2922 C CA . LEU B 1 219 ? 90.253 -30.155 8.168 1.00 20.28 185 LEU B CA 1
ATOM 2923 C C . LEU B 1 219 ? 90.063 -31.031 6.932 1.00 18.52 185 LEU B C 1
ATOM 2924 O O . LEU B 1 219 ? 90.991 -31.700 6.485 1.00 21.16 185 LEU B O 1
ATOM 2929 N N . LEU B 1 220 ? 88.854 -31.016 6.376 1.00 18.99 186 LEU B N 1
ATOM 2930 C CA . LEU B 1 220 ? 88.560 -31.775 5.172 1.00 17.50 186 LEU B CA 1
ATOM 2931 C C . LEU B 1 220 ? 89.412 -31.301 3.991 1.00 19.16 186 LEU B C 1
ATOM 2932 O O . LEU B 1 220 ? 89.922 -32.120 3.214 1.00 20.12 186 LEU B O 1
ATOM 2937 N N . LEU B 1 221 ? 89.573 -29.985 3.866 1.00 15.99 187 LEU B N 1
ATOM 2938 C CA . LEU B 1 221 ? 90.398 -29.418 2.807 1.00 17.23 187 LEU B CA 1
ATOM 2939 C C . LEU B 1 221 ? 91.860 -29.817 2.994 1.00 15.89 187 LEU B C 1
ATOM 2940 O O . LEU B 1 221 ? 92.534 -30.175 2.038 1.00 19.20 187 LEU B O 1
ATOM 2945 N N . ALA B 1 222 ? 92.330 -29.783 4.240 1.00 18.16 188 ALA B N 1
ATOM 2946 C CA . ALA B 1 222 ? 93.710 -30.146 4.530 1.00 20.30 188 ALA B CA 1
ATOM 2947 C C . ALA B 1 222 ? 93.954 -31.601 4.129 1.00 20.89 188 ALA B C 1
ATOM 2948 O O . ALA B 1 222 ? 94.957 -31.914 3.502 1.00 23.98 188 ALA B O 1
ATOM 2950 N N . GLU B 1 223 ? 93.015 -32.476 4.473 1.00 22.73 189 GLU B N 1
ATOM 2951 C CA . GLU B 1 223 ? 93.138 -33.889 4.117 1.00 22.57 189 GLU B CA 1
ATOM 2952 C C . GLU B 1 223 ? 93.169 -34.071 2.602 1.00 23.76 189 GLU B C 1
ATOM 2953 O O . GLU B 1 223 ? 94.002 -34.812 2.067 1.00 23.85 189 GLU B O 1
ATOM 2959 N N . GLU B 1 224 ? 92.271 -33.374 1.910 1.00 22.03 190 GLU B N 1
ATOM 2960 C CA . GLU B 1 224 ? 92.185 -33.431 0.461 1.00 21.02 190 GLU B CA 1
ATOM 2961 C C . GLU B 1 224 ? 93.457 -32.948 -0.215 1.00 24.99 190 GLU B C 1
ATOM 2962 O O . GLU B 1 224 ? 93.886 -33.508 -1.220 1.00 25.84 190 GLU B O 1
ATOM 2968 N N . ALA B 1 225 ? 94.050 -31.904 0.347 1.00 21.50 191 ALA B N 1
ATOM 2969 C CA . ALA B 1 225 ? 95.226 -31.272 -0.234 1.00 20.41 191 ALA B CA 1
ATOM 2970 C C . ALA B 1 225 ? 96.527 -32.001 0.120 1.00 25.39 191 ALA B C 1
ATOM 2971 O O . ALA B 1 225 ? 97.595 -31.664 -0.395 1.00 27.48 191 ALA B O 1
ATOM 2973 N N . GLY B 1 226 ? 96.437 -32.993 0.998 1.00 25.79 192 GLY B N 1
ATOM 2974 C CA . GLY B 1 226 ? 97.623 -33.691 1.470 1.00 26.41 192 GLY B CA 1
ATOM 2975 C C . GLY B 1 226 ? 98.495 -32.837 2.377 1.00 25.47 192 GLY B C 1
ATOM 2976 O O . GLY B 1 226 ? 99.715 -33.026 2.449 1.00 31.11 192 GLY B O 1
ATOM 2977 N N . MET B 1 227 ? 97.875 -31.898 3.085 1.00 21.88 193 MET B N 1
ATOM 2978 C CA . MET B 1 227 ? 98.594 -31.039 4.013 1.00 19.80 193 MET B CA 1
ATOM 2979 C C . MET B 1 227 ? 98.148 -31.314 5.443 1.00 25.49 193 MET B C 1
ATOM 2980 O O . MET B 1 227 ? 97.028 -31.761 5.685 1.00 30.34 193 MET B O 1
ATOM 2985 N N . LYS B 1 228 ? 99.049 -31.058 6.379 1.00 22.78 194 LYS B N 1
ATOM 2986 C CA . LYS B 1 228 ? 98.812 -31.288 7.788 1.00 24.59 194 LYS B CA 1
ATOM 2987 C C . LYS B 1 228 ? 98.792 -29.959 8.524 1.00 22.97 194 LYS B C 1
ATOM 2988 O O . LYS B 1 228 ? 99.691 -29.145 8.345 1.00 24.31 194 LYS B O 1
ATOM 2994 N N . ILE B 1 229 ? 97.762 -29.726 9.329 1.00 22.18 195 ILE B N 1
ATOM 2995 C CA . ILE B 1 229 ? 97.715 -28.531 10.154 1.00 21.28 195 ILE B CA 1
ATOM 2996 C C . ILE B 1 229 ? 98.333 -28.796 11.518 1.00 24.61 195 ILE B C 1
ATOM 2997 O O . ILE B 1 229 ? 98.020 -29.799 12.166 1.00 27.13 195 ILE B O 1
ATOM 3002 N N . SER B 1 230 ? 99.217 -27.900 11.940 1.00 22.13 196 SER B N 1
ATOM 3003 C CA . SER B 1 230 ? 99.774 -27.943 13.291 1.00 26.34 196 SER B CA 1
ATOM 3004 C C . SER B 1 230 ? 99.324 -26.738 14.090 1.00 24.21 196 SER B C 1
ATOM 3005 O O . SER B 1 230 ? 99.147 -25.636 13.549 1.00 25.75 196 SER B O 1
ATOM 3008 N N . ILE B 1 231 ? 99.136 -26.950 15.385 1.00 21.98 197 ILE B N 1
ATOM 3009 C CA . ILE B 1 231 ? 98.776 -25.882 16.299 1.00 20.11 197 ILE B CA 1
ATOM 3010 C C . ILE B 1 231 ? 99.892 -25.722 17.318 1.00 29.72 197 ILE B C 1
ATOM 3011 O O . ILE B 1 231 ? 100.235 -26.674 18.012 1.00 27.07 197 ILE B O 1
ATOM 3016 N N . HIS B 1 232 ? 100.463 -24.526 17.385 1.00 25.58 198 HIS B N 1
ATOM 3017 C CA . HIS B 1 232 ? 101.444 -24.188 18.416 1.00 30.93 198 HIS B CA 1
ATOM 3018 C C . HIS B 1 232 ? 100.978 -22.998 19.247 1.00 27.62 198 HIS B C 1
ATOM 3019 O O . HIS B 1 232 ? 101.058 -21.858 18.796 1.00 28.68 198 HIS B O 1
ATOM 3026 N N . ALA B 1 233 ? 100.473 -23.274 20.448 1.00 27.30 199 ALA B N 1
ATOM 3027 C CA . ALA B 1 233 ? 99.939 -22.241 21.332 1.00 28.02 199 ALA B CA 1
ATOM 3028 C C . ALA B 1 233 ? 100.867 -21.940 22.512 1.00 34.08 199 ALA B C 1
ATOM 3029 O O . ALA B 1 233 ? 101.245 -22.847 23.257 1.00 42.39 199 ALA B O 1
ATOM 3031 N N . THR B 1 234 ? 101.251 -20.672 22.654 1.00 29.56 200 THR B N 1
ATOM 3032 C CA . THR B 1 234 ? 102.020 -20.197 23.801 1.00 28.81 200 THR B CA 1
ATOM 3033 C C . THR B 1 234 ? 101.242 -19.084 24.511 1.00 27.68 200 THR B C 1
ATOM 3034 O O . THR B 1 234 ? 100.123 -18.748 24.106 1.00 30.75 200 THR B O 1
ATOM 3038 N N . ALA B 1 235 ? 101.830 -18.518 25.562 1.00 33.85 201 ALA B N 1
ATOM 3039 C CA . ALA B 1 235 ? 101.184 -17.431 26.302 1.00 33.71 201 ALA B CA 1
ATOM 3040 C C . ALA B 1 235 ? 101.181 -16.134 25.488 1.00 37.67 201 ALA B C 1
ATOM 3041 O O . ALA B 1 235 ? 100.390 -15.224 25.751 1.00 41.01 201 ALA B O 1
ATOM 3043 N N . GLU B 1 236 ? 102.068 -16.058 24.501 1.00 28.46 202 GLU B N 1
ATOM 3044 C CA . GLU B 1 236 ? 102.214 -14.863 23.676 1.00 31.50 202 GLU B CA 1
ATOM 3045 C C . GLU B 1 236 ? 101.347 -14.892 22.422 1.00 29.22 202 GLU B C 1
ATOM 3046 O O . GLU B 1 236 ? 100.822 -13.865 22.006 1.00 28.02 202 GLU B O 1
ATOM 3052 N N . ASP B 1 237 ? 101.238 -16.064 21.810 1.00 25.55 203 ASP B N 1
ATOM 3053 C CA . ASP B 1 237 ? 100.512 -16.201 20.546 1.00 22.99 203 ASP B CA 1
ATOM 3054 C C . ASP B 1 237 ? 100.065 -17.619 20.269 1.00 28.96 203 ASP B C 1
ATOM 3055 O O . ASP B 1 237 ? 100.422 -18.554 20.988 1.00 28.24 203 ASP B O 1
ATOM 3060 N N . ILE B 1 238 ? 99.261 -17.759 19.219 1.00 23.48 204 ILE B N 1
ATOM 3061 C CA . ILE B 1 238 ? 98.955 -19.066 18.663 1.00 22.13 204 ILE B CA 1
ATOM 3062 C C . ILE B 1 238 ? 99.337 -19.062 17.190 1.00 23.47 204 ILE B C 1
ATOM 3063 O O . ILE B 1 238 ? 99.022 -18.126 16.458 1.00 23.09 204 ILE B O 1
ATOM 3068 N N . VAL B 1 239 ? 100.061 -20.090 16.769 1.00 22.29 205 VAL B N 1
ATOM 3069 C CA . VAL B 1 239 ? 100.409 -20.244 15.369 1.00 22.23 205 VAL B CA 1
ATOM 3070 C C . VAL B 1 239 ? 99.679 -21.443 14.777 1.00 27.97 205 VAL B C 1
ATOM 3071 O O . VAL B 1 239 ? 99.825 -22.572 15.245 1.00 24.63 205 VAL B O 1
ATOM 3075 N N . PHE B 1 240 ? 98.854 -21.184 13.770 1.00 19.58 206 PHE B N 1
ATOM 3076 C CA . PHE B 1 240 ? 98.279 -22.265 12.986 1.00 19.37 206 PHE B CA 1
ATOM 3077 C C . PHE B 1 240 ? 99.099 -22.378 11.720 1.00 22.63 206 PHE B C 1
ATOM 3078 O O . PHE B 1 240 ? 99.201 -21.415 10.969 1.00 23.08 206 PHE B O 1
ATOM 3086 N N . SER B 1 241 ? 99.710 -23.531 11.485 1.00 20.63 207 SER B N 1
ATOM 3087 C CA . SER B 1 241 ? 100.525 -23.690 10.291 1.00 23.43 207 SER B CA 1
ATOM 3088 C C . SER B 1 241 ? 100.136 -24.944 9.537 1.00 24.57 207 SER B C 1
ATOM 3089 O O . SER B 1 241 ? 99.623 -25.897 10.118 1.00 26.48 207 SER B O 1
ATOM 3092 N N . ALA B 1 242 ? 100.356 -24.931 8.233 1.00 21.05 208 ALA B N 1
ATOM 3093 C CA . ALA B 1 242 ? 100.052 -26.092 7.414 1.00 21.02 208 ALA B CA 1
ATOM 3094 C C . ALA B 1 242 ? 101.125 -26.304 6.366 1.00 23.19 208 ALA B C 1
ATOM 3095 O O . ALA B 1 242 ? 101.656 -25.342 5.812 1.00 21.49 208 ALA B O 1
ATOM 3097 N N A GLU B 1 243 ? 101.421 -27.568 6.086 0.51 23.01 209 GLU B N 1
ATOM 3098 N N B GLU B 1 243 ? 101.447 -27.567 6.103 0.49 23.01 209 GLU B N 1
ATOM 3099 C CA A GLU B 1 243 ? 102.416 -27.942 5.091 0.51 24.74 209 GLU B CA 1
ATOM 3100 C CA B GLU B 1 243 ? 102.410 -27.924 5.065 0.49 24.73 209 GLU B CA 1
ATOM 3101 C C A GLU B 1 243 ? 102.261 -29.426 4.793 0.51 22.62 209 GLU B C 1
ATOM 3102 C C B GLU B 1 243 ? 102.216 -29.373 4.621 0.49 22.73 209 GLU B C 1
ATOM 3103 O O A GLU B 1 243 ? 101.575 -30.134 5.530 0.51 18.04 209 GLU B O 1
ATOM 3104 O O B GLU B 1 243 ? 102.769 -29.802 3.608 0.49 21.42 209 GLU B O 1
#

Radius of gyration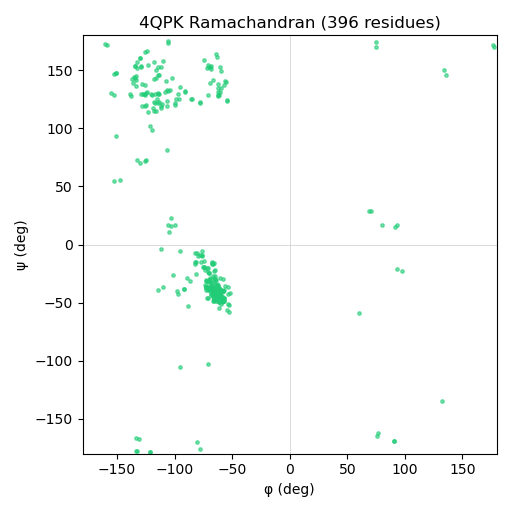: 22.57 Å; Cα contacts (8 Å, |Δi|>4): 756; chains: 2; bounding box: 60×56×53 Å

B-factor: mean 27.44, std 10.96, range [12.82, 89.33]